Protein AF-A0A3M1THT9-F1 (afdb_monomer)

Solvent-accessible surface area (backbone atoms only — not comparable to full-atom values): 22254 Å² total; per-residue (Å²): 94,74,48,74,79,85,85,57,76,44,78,45,84,83,75,90,70,79,78,58,78,90,73,61,84,86,67,57,78,94,64,64,81,81,58,85,81,74,80,82,77,78,66,55,92,58,42,45,68,50,99,82,72,49,79,40,71,63,68,61,102,62,89,56,79,87,80,46,64,89,84,69,78,46,78,89,74,49,56,39,92,82,44,78,38,74,74,75,62,79,58,59,93,65,36,39,77,76,44,70,47,47,83,11,47,59,41,61,40,68,57,68,65,82,90,46,62,71,44,74,58,30,31,28,77,67,47,61,58,57,49,44,76,81,41,74,38,59,50,72,44,83,42,92,82,39,74,97,47,39,24,25,42,30,32,32,78,27,25,23,24,32,38,35,45,67,62,71,42,76,64,59,72,84,40,36,32,31,40,38,33,35,38,29,25,44,79,90,61,80,32,56,71,45,24,33,31,42,34,38,37,32,18,31,89,88,66,47,77,39,63,54,79,46,90,42,28,39,51,66,37,73,63,46,66,56,86,53,61,57,82,43,80,48,62,36,73,35,22,41,91,46,99,48,52,71,58,91,63,56,42,26,32,32,52,31,38,33,33,23,69,66,29,56,59,71,42,49,35,38,34,35,38,26,45,41,36,38,27,73,45,78,77,42,63,90,54,23,33,86,65,54,77,39,30,53,42,75,49,78,58,66,79,25,30,55,70,51,25,40,49,55,19,46,74,72,78,24,37,44,20,40,63,66,53,50,42,50,33,29,77,54,63,36,64,74,72,52,59,10,35,33,62,33,51,52,58,98,92,54,78,87,45,99,65,35,29,24,32,36,33,24,25,75,56,65,34,88,93,51,81,56,42,65,46,66,50,73,51,78,43,51,51,89,47,52,27,14,21,30,21,24,93

Foldseek 3Di:
DWDDPPPDTDDDDDDPDDDQPVPDPPDDPVVPPSDDPPPDDDDDPQWDQDPVRDIDGNDDPDDDPVNDDPPPDDPVNDDLVVDADDQDDDDDPQWDFPDADSPNYTDIDGPPPDDWWPAPCQFCPVWQVQKDFPAKAWGWDADPPDPSHRIWIKGPWLIKTKMWGNDWAFDDQQFKKKWKKKKFWAPPFDWAWAFKWKAKWFAFPVRDTDDPPHSGNDTQPDGDTHPDGDIDMGMDMEHHPDPHHDDPRTTTMTIMMMARPVGNPGTTTMMIMGNTTMGTDQCQVPNLCVQQVWRKDWFFDQADFLVRLQVVLVVSVWGFAAPVSQQSSLVSPDFDLFWAFHPAQDDPPDDRDPFKGKTKTADCAQDVSSPRDHGIDMDIDGSPGGTITITTD

Radius of gyration: 39.8 Å; Cα contacts (8 Å, |Δi|>4): 822; chains: 1; bounding box: 66×48×143 Å

pLDDT: mean 84.29, std 11.79, range [39.5, 98.0]

Mean predicted aligned error: 17.02 Å

Nearest PDB structures (foldseek):
  7vrn-assembly1_A  TM=5.687E-01  e=3.343E-04  Infectious bursal disease virus
  7n7f-assembly1_A  TM=3.223E-01  e=3.883E-02  Murine norovirus 1
  6s6l-assembly1_A  TM=3.669E-01  e=1.089E+00  Murine norovirus 1
  6ouu-assembly1_B  TM=2.267E-01  e=1.150E+00  Norovirus Hu/GII.4/Minerva/2006/USA
  6otf-assembly1_A  TM=2.412E-01  e=1.781E+00  Snow Mountain virus

Sequence (393 aa):
MLKWDGSTWACAADADTQPAWSAISGMPSGFADGVDNDTVYTAGTGITIDTNNQISSTLGDSVDGTEIVDGSIGAADIDPSQVQARVSGTCAAGEAIVSVAADGSVTCARMTSTGGDLVPNAFFEKGMEGWTITSGAGMVQTISDAPGGTAVFENGTNQVAWLSNDVRIPIDPTRLYTVVGYFRRAPGDVGSAGTIYLAVQLFDAAGTNISGDGSWWYYPVAGASITDAQWHRYQGVFGGGTGHPFPSNARTMTVGFILNYDGAAAGNRTYQATGLAIADHFVCPNDSEGTYGFCIHHIGGYDKTFGQAAAACRSIGMRLCTLSEVSAAQAAGAQWCSWGWTANRTYAGGGVNDSQGVTAFPMQSPSPGCGSKVGVLVQTVGFGTTWAANCCR

Secondary structure (DSSP, 8-state):
-EEE-SS-EEEPP----PPPGGG-TT--GGGTTSS-----PPP-TTEEE-TT--EEE---SS--TTTS-TT---TTT--TTTSPPPP---PPTTEEEEEE-TTS-EEEEE--GGGTB--TTTT-TTTTTTEEEEEE-EEEEE-TT-TTSSEEEEEPTT--EEEEES--EEP-TT-EEEEEEEEEEPTT--S----EEEEEEEE-TT-PEEPSSSSSSEEEEEEE---SSS-EEEEEEEETTSSSPPPTT--EEEEEEEE-TTTTTTS---EEEEEEEEEE----GGGHHHHHSS-EEEEEEEEE-HHHHHHHHHHTT-EEPPHHHHHHHHHTT----S-EE-S-SS-TTSPP-TTEEEEEEEESS--TTTTT-SEEEEEEEETTS-EEEEEE-

Structure (mmCIF, N/CA/C/O backbone):
data_AF-A0A3M1THT9-F1
#
_entry.id   AF-A0A3M1THT9-F1
#
loop_
_atom_site.group_PDB
_atom_site.id
_atom_site.type_symbol
_atom_site.label_atom_id
_atom_site.label_alt_id
_atom_site.label_comp_id
_atom_site.label_asym_id
_atom_site.label_entity_id
_atom_site.label_seq_id
_atom_site.pdbx_PDB_ins_code
_atom_site.Cartn_x
_atom_site.Cartn_y
_atom_site.Cartn_z
_atom_site.occupancy
_atom_site.B_iso_or_equiv
_atom_site.auth_seq_id
_atom_site.auth_comp_id
_atom_site.auth_asym_id
_atom_site.auth_atom_id
_atom_site.pdbx_PDB_model_num
ATOM 1 N N . MET A 1 1 ? -28.813 -12.988 100.713 1.00 59.31 1 MET A N 1
ATOM 2 C CA . MET A 1 1 ? -28.988 -13.967 101.822 1.00 59.31 1 MET A CA 1
ATOM 3 C C . MET A 1 1 ? -29.807 -13.324 102.940 1.00 59.31 1 MET A C 1
ATOM 5 O O . MET A 1 1 ? -29.606 -12.146 103.199 1.00 59.31 1 MET A O 1
ATOM 9 N N . LEU A 1 2 ? -30.743 -14.040 103.575 1.00 59.84 2 LEU A N 1
ATOM 10 C CA . LEU A 1 2 ? -31.512 -13.528 104.726 1.00 59.84 2 LEU A CA 1
ATOM 11 C C . LEU A 1 2 ? -30.631 -13.533 105.989 1.00 59.84 2 LEU A C 1
ATOM 13 O O . LEU A 1 2 ? -29.960 -14.530 106.251 1.00 59.84 2 LEU A O 1
ATOM 17 N N . LYS A 1 3 ? -30.633 -12.450 106.774 1.00 66.44 3 LYS A N 1
ATOM 18 C CA . LYS A 1 3 ? -29.921 -12.362 108.063 1.00 66.44 3 LYS A CA 1
ATOM 19 C C . LYS A 1 3 ? -30.938 -12.137 109.189 1.00 66.44 3 LYS A C 1
ATOM 21 O O . LYS A 1 3 ? -31.837 -11.313 109.044 1.00 66.44 3 LYS A O 1
ATOM 26 N N . TRP A 1 4 ? -30.829 -12.911 110.270 1.00 67.31 4 TRP A N 1
ATOM 27 C CA . TRP A 1 4 ? -31.703 -12.836 111.449 1.00 67.31 4 TRP A CA 1
ATOM 28 C C . TRP A 1 4 ? -31.163 -11.814 112.435 1.00 67.31 4 TRP A C 1
ATOM 30 O O . TRP A 1 4 ? -29.983 -11.871 112.783 1.00 67.31 4 TRP A O 1
ATOM 40 N N . ASP A 1 5 ? -32.020 -10.911 112.900 1.00 70.00 5 ASP A N 1
ATOM 41 C CA . ASP A 1 5 ? -31.656 -9.864 113.862 1.00 70.00 5 ASP A CA 1
ATOM 42 C C . ASP A 1 5 ? -32.061 -10.180 115.310 1.00 70.00 5 ASP A C 1
ATOM 44 O O . ASP A 1 5 ? -31.847 -9.373 116.211 1.00 70.00 5 ASP A O 1
ATOM 48 N N . GLY A 1 6 ? -32.620 -11.369 115.544 1.00 71.00 6 GLY A N 1
ATOM 49 C CA . GLY A 1 6 ? -33.147 -11.770 116.845 1.00 71.00 6 GLY A CA 1
ATOM 50 C C . GLY A 1 6 ? -34.670 -11.696 116.955 1.00 71.00 6 GLY A C 1
ATOM 51 O O . GLY A 1 6 ? -35.199 -12.209 117.939 1.00 71.00 6 GLY A O 1
ATOM 52 N N . SER A 1 7 ? -35.386 -11.138 115.969 1.00 73.50 7 SER A N 1
ATOM 53 C CA . SER A 1 7 ? -36.858 -11.168 115.958 1.00 73.50 7 SER A CA 1
ATOM 54 C C . SER A 1 7 ? -37.517 -11.309 114.580 1.00 73.50 7 SER A C 1
ATOM 56 O O . SER A 1 7 ? -38.607 -11.878 114.517 1.00 73.50 7 SER A O 1
ATOM 58 N N . THR A 1 8 ? -36.881 -10.891 113.475 1.00 65.81 8 THR A N 1
ATOM 59 C CA . THR A 1 8 ? -37.360 -11.190 112.108 1.00 65.81 8 THR A CA 1
ATOM 60 C C . THR A 1 8 ? -36.212 -11.435 111.117 1.00 65.81 8 THR A C 1
ATOM 62 O O . THR A 1 8 ? -35.076 -11.013 111.328 1.00 65.81 8 THR A O 1
ATOM 65 N N . TRP A 1 9 ? -36.483 -12.173 110.031 1.00 71.38 9 TRP A N 1
ATOM 66 C CA . TRP A 1 9 ? -35.518 -12.384 108.943 1.00 71.38 9 TRP A CA 1
ATOM 67 C C . TRP A 1 9 ? -35.694 -11.286 107.889 1.00 71.38 9 TRP A C 1
ATOM 69 O O . TRP A 1 9 ? -36.774 -11.173 107.310 1.00 71.38 9 TRP A O 1
ATOM 79 N N . ALA A 1 10 ? -34.634 -10.528 107.597 1.00 72.44 10 ALA A N 1
ATOM 80 C CA . ALA A 1 10 ? -34.621 -9.528 106.525 1.00 72.44 10 ALA A CA 1
ATOM 81 C C . ALA A 1 10 ? -33.565 -9.860 105.456 1.00 72.44 10 ALA A C 1
ATOM 83 O O . ALA A 1 10 ? -32.537 -10.483 105.744 1.00 72.44 10 ALA A O 1
ATOM 84 N N . CYS A 1 11 ? -33.820 -9.483 104.198 1.00 68.56 11 CYS A N 1
ATOM 85 C CA . CYS A 1 11 ? -32.905 -9.756 103.085 1.00 68.56 11 CYS A CA 1
ATOM 86 C C . CYS A 1 11 ? -31.686 -8.827 103.162 1.00 68.56 11 CYS A C 1
ATOM 88 O O . CYS A 1 11 ? -31.844 -7.611 103.104 1.00 68.56 11 CYS A O 1
ATOM 90 N N . ALA A 1 12 ? -30.474 -9.385 103.251 1.00 65.38 12 ALA A N 1
ATOM 91 C CA . ALA A 1 12 ? -29.243 -8.621 103.073 1.00 65.38 12 ALA A CA 1
ATOM 92 C C . ALA A 1 12 ? -28.961 -8.432 101.575 1.00 65.38 12 ALA A C 1
ATOM 94 O O . ALA A 1 12 ? -29.052 -9.403 100.811 1.00 65.38 12 ALA A O 1
ATOM 95 N N . ALA A 1 13 ? -28.619 -7.198 101.188 1.00 61.72 13 ALA A N 1
ATOM 96 C CA . ALA A 1 13 ? -28.167 -6.873 99.841 1.00 61.72 13 ALA A CA 1
ATOM 97 C C . ALA A 1 13 ? -26.909 -7.685 99.506 1.00 61.72 13 ALA A C 1
ATOM 99 O O . ALA A 1 13 ? -25.967 -7.755 100.296 1.00 61.72 13 ALA A O 1
ATOM 100 N N . ASP A 1 14 ? -26.949 -8.333 98.351 1.00 60.56 14 ASP A N 1
ATOM 101 C CA . ASP A 1 14 ? -25.805 -8.956 97.705 1.00 60.56 14 ASP A CA 1
ATOM 102 C C . ASP A 1 14 ? -24.836 -7.842 97.274 1.00 60.56 14 ASP A C 1
ATOM 104 O O . ASP A 1 14 ? -25.196 -6.984 96.468 1.00 60.56 14 ASP A O 1
ATOM 108 N N . ALA A 1 15 ? -23.650 -7.815 97.883 1.00 58.72 15 ALA A N 1
ATOM 109 C CA . ALA A 1 15 ? -22.522 -7.034 97.404 1.00 58.72 15 ALA A CA 1
ATOM 110 C C . ALA A 1 15 ? -21.552 -8.015 96.745 1.00 58.72 15 ALA A C 1
ATOM 112 O O . ALA A 1 15 ? -20.737 -8.632 97.433 1.00 58.72 15 ALA A O 1
ATOM 113 N N . ASP A 1 16 ? -21.668 -8.170 95.430 1.00 57.16 16 ASP A N 1
ATOM 114 C CA . ASP A 1 16 ? -20.692 -8.888 94.622 1.00 57.16 16 ASP A CA 1
ATOM 115 C C . ASP A 1 16 ? -19.349 -8.145 94.694 1.00 57.16 16 ASP A C 1
ATOM 117 O O . ASP A 1 16 ? -19.107 -7.150 94.009 1.00 57.16 16 ASP A O 1
ATOM 121 N N . THR A 1 17 ? -18.487 -8.572 95.614 1.00 58.44 17 THR A N 1
ATOM 122 C CA . THR A 1 17 ? -17.087 -8.164 95.641 1.00 58.44 17 THR A CA 1
ATOM 123 C C . THR A 1 17 ? -16.301 -9.206 94.870 1.00 58.44 17 THR A C 1
ATOM 125 O O . THR A 1 17 ? -15.985 -10.268 95.416 1.00 58.44 17 THR A O 1
ATOM 128 N N . GLN A 1 18 ? -15.955 -8.904 93.619 1.00 61.06 18 GLN A N 1
ATOM 129 C CA . GLN A 1 18 ? -14.961 -9.699 92.908 1.00 61.06 18 GLN A CA 1
ATOM 130 C C . GLN A 1 18 ? -13.694 -9.835 93.777 1.00 61.06 18 GLN A C 1
ATOM 132 O O . GLN A 1 18 ? -13.235 -8.838 94.348 1.00 61.06 18 GLN A O 1
ATOM 137 N N . PRO A 1 19 ? -13.135 -11.048 93.937 1.00 63.38 19 PRO A N 1
ATOM 138 C CA . PRO A 1 19 ? -11.973 -11.253 94.790 1.00 63.38 19 PRO A CA 1
ATOM 139 C C . PRO A 1 19 ? -10.760 -10.504 94.225 1.00 63.38 19 PRO A C 1
ATOM 141 O O . PRO A 1 19 ? -10.445 -10.607 93.041 1.00 63.38 19 PRO A O 1
ATOM 144 N N . ALA A 1 20 ? -10.068 -9.748 95.081 1.00 69.06 20 ALA A N 1
ATOM 145 C CA . ALA A 1 20 ? -8.841 -9.052 94.703 1.00 69.06 20 ALA A CA 1
ATOM 146 C C . ALA A 1 20 ? -7.764 -10.059 94.263 1.00 69.06 20 ALA A C 1
ATOM 148 O O . ALA A 1 20 ? -7.631 -11.124 94.864 1.00 69.06 20 ALA A O 1
ATOM 149 N N . TRP A 1 21 ? -6.953 -9.701 93.264 1.00 66.06 21 TRP A N 1
ATOM 150 C CA . TRP A 1 21 ? -5.883 -10.558 92.724 1.00 66.06 21 TRP A CA 1
ATOM 151 C C . TRP A 1 21 ? -4.921 -11.069 93.809 1.00 66.06 21 TRP A C 1
ATOM 153 O O . TRP A 1 21 ? -4.440 -12.198 93.752 1.00 66.06 21 TRP A O 1
ATOM 163 N N . SER A 1 22 ? -4.717 -10.268 94.857 1.00 68.88 22 SER A N 1
ATOM 164 C CA . SER A 1 22 ? -3.909 -10.594 96.034 1.00 68.88 22 SER A CA 1
ATOM 165 C C . SER A 1 22 ? -4.452 -11.742 96.897 1.00 68.88 22 SER A C 1
ATOM 167 O O . SER A 1 22 ? -3.739 -12.226 97.774 1.00 68.88 22 SER A O 1
ATOM 169 N N . ALA A 1 23 ? -5.691 -12.187 96.676 1.00 71.88 23 ALA A N 1
ATOM 170 C CA . ALA A 1 23 ? -6.323 -13.271 97.426 1.00 71.88 23 ALA A CA 1
ATOM 171 C C . ALA A 1 23 ? -6.087 -14.669 96.815 1.00 71.88 23 ALA A C 1
ATOM 173 O O . ALA A 1 23 ? -6.479 -15.669 97.419 1.00 71.88 23 ALA A O 1
ATOM 174 N N . ILE A 1 24 ? -5.453 -14.770 95.640 1.00 73.31 24 ILE A N 1
ATOM 175 C CA . ILE A 1 24 ? -5.202 -16.047 94.956 1.00 73.31 24 ILE A CA 1
ATOM 176 C C . ILE A 1 24 ? -3.869 -16.645 95.436 1.00 73.31 24 ILE A C 1
ATOM 178 O O . ILE A 1 24 ? -2.790 -16.147 95.119 1.00 73.31 24 ILE A O 1
ATOM 182 N N . SER A 1 25 ? -3.921 -17.748 96.192 1.00 76.88 25 SER A N 1
ATOM 183 C CA . SER A 1 25 ? -2.720 -18.454 96.664 1.00 76.88 25 SER A CA 1
ATOM 184 C C . SER A 1 25 ? -2.169 -19.420 95.608 1.00 76.88 25 SER A C 1
ATOM 186 O O . SER A 1 25 ? -2.925 -20.226 95.070 1.00 76.88 25 SER A O 1
ATOM 188 N N . GLY A 1 26 ? -0.851 -19.412 95.378 1.00 77.19 26 GLY A N 1
ATOM 189 C CA . GLY A 1 26 ? -0.181 -20.331 94.440 1.00 77.19 26 GLY A CA 1
ATOM 190 C C . GLY A 1 26 ? -0.046 -19.805 93.007 1.00 77.19 26 GLY A C 1
ATOM 191 O O . GLY A 1 26 ? 0.241 -20.582 92.099 1.00 77.19 26 GLY A O 1
ATOM 192 N N . MET A 1 27 ? -0.245 -18.501 92.803 1.00 74.31 27 MET A N 1
ATOM 193 C CA . MET A 1 27 ? -0.084 -17.841 91.509 1.00 74.31 27 MET A CA 1
ATOM 194 C C . MET A 1 27 ? 1.363 -17.989 90.986 1.00 74.31 27 MET A C 1
ATOM 196 O O . MET A 1 27 ? 2.303 -17.648 91.712 1.00 74.31 27 MET A O 1
ATOM 200 N N . PRO A 1 28 ? 1.577 -18.498 89.754 1.00 79.06 28 PRO A N 1
ATOM 201 C CA . PRO A 1 28 ? 2.907 -18.569 89.153 1.00 79.06 28 PRO A CA 1
ATOM 202 C C . PRO A 1 28 ? 3.541 -17.177 89.059 1.00 79.06 28 PRO A C 1
ATOM 204 O O . PRO A 1 28 ? 2.851 -16.203 88.773 1.00 79.06 28 PRO A O 1
ATOM 207 N N . SER A 1 29 ? 4.858 -17.073 89.255 1.00 72.75 29 SER A N 1
ATOM 208 C CA . SER A 1 29 ? 5.549 -15.777 89.378 1.00 72.75 29 SER A CA 1
ATOM 209 C C . SER A 1 29 ? 5.380 -14.847 88.172 1.00 72.75 29 SER A C 1
ATOM 211 O O . SER A 1 29 ? 5.472 -13.638 88.338 1.00 72.75 29 SER A O 1
ATOM 213 N N . GLY A 1 30 ? 5.113 -15.394 86.982 1.00 69.31 30 GLY A N 1
ATOM 214 C CA . GLY A 1 30 ? 4.833 -14.618 85.769 1.00 69.31 30 GLY A CA 1
ATOM 215 C C . GLY A 1 30 ? 3.474 -13.905 85.742 1.00 69.31 30 GLY A C 1
ATOM 216 O O . GLY A 1 30 ? 3.264 -13.126 84.832 1.00 69.31 30 GLY A O 1
ATOM 217 N N . PHE A 1 31 ? 2.584 -14.160 86.709 1.00 68.50 31 PHE A N 1
ATOM 218 C CA . PHE A 1 31 ? 1.278 -13.492 86.858 1.00 68.50 31 PHE A CA 1
ATOM 219 C C . PHE A 1 31 ? 1.188 -12.642 88.143 1.00 68.50 31 PHE A C 1
ATOM 221 O O . PHE A 1 31 ? 0.163 -12.024 88.416 1.00 68.50 31 PHE A O 1
ATOM 228 N N . ALA A 1 32 ? 2.239 -12.648 88.974 1.00 68.19 32 ALA A N 1
ATOM 229 C CA . ALA A 1 32 ? 2.222 -12.105 90.336 1.00 68.19 32 ALA A CA 1
ATOM 230 C C . ALA A 1 32 ? 2.677 -10.636 90.445 1.00 68.19 32 ALA A C 1
ATOM 232 O O . ALA A 1 32 ? 2.823 -10.126 91.557 1.00 68.19 32 ALA A O 1
ATOM 233 N N . ASP A 1 33 ? 2.926 -9.954 89.327 1.00 72.19 33 ASP A N 1
ATOM 234 C CA . ASP A 1 33 ? 3.355 -8.548 89.298 1.00 72.19 33 ASP A CA 1
ATOM 235 C C . ASP A 1 33 ? 2.193 -7.555 89.507 1.00 72.19 33 ASP A C 1
ATOM 237 O O . ASP A 1 33 ? 2.422 -6.353 89.648 1.00 72.19 33 ASP A O 1
ATOM 241 N N . GLY A 1 34 ? 0.955 -8.057 89.603 1.00 65.81 34 GLY A N 1
ATOM 242 C CA . GLY A 1 34 ? -0.243 -7.250 89.832 1.00 65.81 34 GLY A CA 1
ATOM 243 C C . GLY A 1 34 ? -0.659 -6.426 88.614 1.00 65.81 34 GLY A C 1
ATOM 244 O O . GLY A 1 34 ? -1.477 -5.516 88.759 1.00 65.81 34 GLY A O 1
ATOM 245 N N . VAL A 1 35 ? -0.094 -6.729 87.444 1.00 67.44 35 VAL A N 1
ATOM 246 C CA . VAL A 1 35 ? -0.422 -6.102 86.168 1.00 67.44 35 VAL A CA 1
ATOM 247 C C . VAL A 1 35 ? -1.018 -7.172 85.262 1.00 67.44 35 VAL A C 1
ATOM 249 O O . VAL A 1 35 ? -0.472 -8.260 85.125 1.00 67.44 35 VAL A O 1
ATOM 252 N N . ASP A 1 36 ? -2.146 -6.867 84.630 1.00 67.12 36 ASP A N 1
ATOM 253 C CA . ASP A 1 36 ? -2.658 -7.722 83.566 1.00 67.12 36 ASP A CA 1
ATOM 254 C C . ASP A 1 36 ? -1.730 -7.600 82.351 1.00 67.12 36 ASP A C 1
ATOM 256 O O . ASP A 1 36 ? -1.593 -6.517 81.773 1.00 67.12 36 ASP A O 1
ATOM 260 N N . ASN A 1 37 ? -1.017 -8.672 81.995 1.00 66.38 37 ASN A N 1
ATOM 261 C CA . ASN A 1 37 ? -0.067 -8.664 80.880 1.00 66.38 37 ASN A CA 1
ATOM 262 C C . ASN A 1 37 ? -0.779 -8.849 79.530 1.00 66.38 37 ASN A C 1
ATOM 264 O O . ASN A 1 37 ? -0.357 -9.676 78.712 1.00 66.38 37 ASN A O 1
ATOM 268 N N . ASP A 1 38 ? -1.834 -8.068 79.287 1.00 67.62 38 ASP A N 1
ATOM 269 C CA . ASP A 1 38 ? -2.514 -7.994 77.998 1.00 67.62 38 ASP A CA 1
ATOM 270 C C . ASP A 1 38 ? -1.471 -7.785 76.897 1.00 67.62 38 ASP A C 1
ATOM 272 O O . ASP A 1 38 ? -0.827 -6.738 76.783 1.00 67.62 38 ASP A O 1
ATOM 276 N N . THR A 1 39 ? -1.240 -8.827 76.098 1.00 71.25 39 THR A N 1
ATOM 277 C CA . THR A 1 39 ? -0.284 -8.758 74.996 1.00 71.25 39 THR A CA 1
ATOM 278 C C . THR A 1 39 ? -0.888 -7.859 73.927 1.00 71.25 39 THR A C 1
ATOM 280 O O . THR A 1 39 ? -1.778 -8.270 73.185 1.00 71.25 39 THR A O 1
ATOM 283 N N . VAL A 1 40 ? -0.428 -6.609 73.870 1.00 69.75 40 VAL A N 1
ATOM 284 C CA . VAL A 1 40 ? -0.901 -5.630 72.890 1.00 69.75 40 VAL A CA 1
ATOM 285 C C . VAL A 1 40 ? -0.270 -5.944 71.537 1.00 69.75 40 VAL A C 1
ATOM 287 O O . VAL A 1 40 ? 0.924 -5.732 71.322 1.00 69.75 40 VAL A O 1
ATOM 290 N N . TYR A 1 41 ? -1.078 -6.456 70.614 1.00 73.50 41 TYR A N 1
ATOM 291 C CA . TYR A 1 41 ? -0.683 -6.636 69.222 1.00 73.50 41 TYR A CA 1
ATOM 292 C C . TYR A 1 41 ? -0.924 -5.338 68.451 1.00 73.50 41 TYR A C 1
ATOM 294 O O . TYR A 1 41 ? -2.039 -4.819 68.421 1.00 73.50 41 TYR A O 1
ATOM 302 N N . THR A 1 42 ? 0.110 -4.825 67.788 1.00 80.50 42 THR A N 1
ATOM 303 C CA . THR A 1 42 ? -0.045 -3.723 66.832 1.00 80.50 42 THR A CA 1
ATOM 304 C C . THR A 1 42 ? -0.350 -4.310 65.463 1.00 80.50 42 THR A C 1
ATOM 306 O O . THR A 1 42 ? 0.448 -5.081 64.928 1.00 80.50 42 THR A O 1
ATOM 309 N N . ALA A 1 43 ? -1.497 -3.951 64.890 1.00 79.06 43 ALA A N 1
ATOM 310 C CA . ALA A 1 43 ? -1.854 -4.391 63.551 1.00 79.06 43 ALA A CA 1
ATOM 311 C C . ALA A 1 43 ? -0.883 -3.807 62.508 1.00 79.06 43 ALA A C 1
ATOM 313 O O . ALA A 1 43 ? -0.602 -2.607 62.506 1.00 79.06 43 ALA A O 1
ATOM 314 N N . GLY A 1 44 ? -0.355 -4.668 61.635 1.00 75.75 44 GLY A N 1
ATOM 315 C CA . GLY A 1 44 ? 0.379 -4.246 60.442 1.00 75.75 44 GLY A CA 1
ATOM 316 C C . GLY A 1 44 ? -0.567 -3.813 59.318 1.00 75.75 44 GLY A C 1
ATOM 317 O O . GLY A 1 44 ? -1.787 -3.921 59.438 1.00 75.75 44 GLY A O 1
ATOM 318 N N . THR A 1 45 ? -0.012 -3.346 58.198 1.00 78.00 45 THR A N 1
ATOM 319 C CA . THR A 1 45 ? -0.801 -2.983 57.010 1.00 78.00 45 THR A CA 1
ATOM 320 C C . THR A 1 45 ? -1.661 -4.164 56.546 1.00 78.00 45 THR A C 1
ATOM 322 O O . THR A 1 45 ? -1.161 -5.280 56.430 1.00 78.00 45 THR A O 1
ATOM 325 N N . GLY A 1 46 ? -2.948 -3.923 56.280 1.00 75.38 46 GLY A N 1
ATOM 326 C CA . GLY A 1 46 ? -3.883 -4.955 55.810 1.00 75.38 46 GLY A CA 1
ATOM 327 C C . GLY A 1 46 ? -4.429 -5.888 56.898 1.00 75.38 46 GLY A C 1
ATOM 328 O O . GLY A 1 46 ? -5.148 -6.831 56.575 1.00 75.38 46 GLY A O 1
ATOM 329 N N . ILE A 1 47 ? -4.123 -5.636 58.176 1.00 85.56 47 ILE A N 1
ATOM 330 C CA . ILE A 1 47 ? -4.714 -6.344 59.317 1.00 85.56 47 ILE A CA 1
ATOM 331 C C . ILE A 1 47 ? -5.477 -5.344 60.184 1.00 85.56 47 ILE A C 1
ATOM 333 O O . ILE A 1 47 ? -5.017 -4.231 60.424 1.00 85.56 47 ILE A O 1
ATOM 337 N N . THR A 1 48 ? -6.639 -5.754 60.685 1.00 84.00 48 THR A N 1
ATOM 338 C CA . THR A 1 48 ? -7.374 -5.038 61.733 1.00 84.00 48 THR A CA 1
ATOM 339 C C . THR A 1 48 ? -7.540 -5.954 62.942 1.00 84.00 48 THR A C 1
ATOM 341 O O . THR A 1 48 ? -7.871 -7.129 62.784 1.00 84.00 48 THR A O 1
ATOM 344 N N . ILE A 1 49 ? -7.301 -5.416 64.140 1.00 87.12 49 ILE A N 1
ATOM 345 C CA . ILE A 1 49 ? -7.572 -6.084 65.418 1.00 87.12 49 ILE A CA 1
ATOM 346 C C . ILE A 1 49 ? -8.645 -5.262 66.122 1.00 87.12 49 ILE A C 1
ATOM 348 O O . ILE A 1 49 ? -8.434 -4.075 66.380 1.00 87.12 49 ILE A O 1
ATOM 352 N N . ASP A 1 50 ? -9.809 -5.860 66.360 1.00 82.75 50 ASP A N 1
ATOM 353 C CA . ASP A 1 50 ? -10.913 -5.173 67.029 1.00 82.75 50 ASP A CA 1
ATOM 354 C C . ASP A 1 50 ? -10.798 -5.228 68.562 1.00 82.75 50 ASP A C 1
ATOM 356 O O . ASP A 1 50 ? -9.904 -5.855 69.133 1.00 82.75 50 ASP A O 1
ATOM 360 N N . THR A 1 51 ? -11.725 -4.563 69.254 1.00 81.69 51 THR A N 1
ATOM 361 C CA . THR A 1 51 ? -11.757 -4.499 70.725 1.00 81.69 51 THR A CA 1
ATOM 362 C C . THR A 1 51 ? -12.076 -5.832 71.402 1.00 81.69 51 THR A C 1
ATOM 364 O O . THR A 1 51 ? -12.019 -5.918 72.625 1.00 81.69 51 THR A O 1
ATOM 367 N N . ASN A 1 52 ? -12.428 -6.860 70.629 1.00 83.56 52 ASN A N 1
ATOM 368 C CA . ASN A 1 52 ? -12.709 -8.209 71.105 1.00 83.56 52 ASN A CA 1
ATOM 369 C C . ASN A 1 52 ? -11.555 -9.170 70.767 1.00 83.56 52 ASN A C 1
ATOM 371 O O . ASN A 1 52 ? -11.725 -10.389 70.852 1.00 83.56 52 ASN A O 1
ATOM 375 N N . ASN A 1 53 ? -10.396 -8.634 70.369 1.00 79.81 53 ASN A N 1
ATOM 376 C CA . ASN A 1 53 ? -9.229 -9.370 69.892 1.00 79.81 53 ASN A CA 1
ATOM 377 C C . ASN A 1 53 ? -9.517 -10.266 68.672 1.00 79.81 53 ASN A C 1
ATOM 379 O O . ASN A 1 53 ? -8.825 -11.265 68.460 1.00 79.81 53 ASN A O 1
ATOM 383 N N . GLN A 1 54 ? -10.511 -9.934 67.843 1.00 85.56 54 GLN A N 1
ATOM 384 C CA . GLN A 1 54 ? -10.674 -10.593 66.550 1.00 85.56 54 GLN A CA 1
ATOM 385 C C . GLN A 1 54 ? -9.696 -10.004 65.539 1.00 85.56 54 GLN A C 1
ATOM 387 O O . GLN A 1 54 ? -9.613 -8.790 65.361 1.00 85.56 54 GLN A O 1
ATOM 392 N N . ILE A 1 55 ? -8.959 -10.889 64.865 1.00 85.75 55 ILE A N 1
ATOM 393 C CA . ILE A 1 55 ? -8.020 -10.531 63.804 1.00 85.75 55 ILE A CA 1
ATOM 394 C C . ILE A 1 55 ? -8.726 -10.732 62.463 1.00 85.75 55 ILE A C 1
ATOM 396 O O . ILE A 1 55 ? -9.102 -11.853 62.121 1.00 85.75 55 ILE A O 1
ATOM 400 N N . SER A 1 56 ? -8.885 -9.650 61.704 1.00 83.12 56 SER A N 1
ATOM 401 C CA . SER A 1 56 ? -9.447 -9.650 60.351 1.00 83.12 56 SER A CA 1
ATOM 402 C C . SER A 1 56 ? -8.411 -9.161 59.346 1.00 83.12 56 SER A C 1
ATOM 404 O O . SER A 1 56 ? -7.634 -8.251 59.637 1.00 83.12 56 SER A O 1
ATOM 406 N N . SER A 1 57 ? -8.437 -9.726 58.139 1.00 79.69 57 SER A N 1
ATOM 407 C CA . SER A 1 57 ? -7.790 -9.117 56.974 1.00 79.69 57 SER A CA 1
ATOM 408 C C . SER A 1 57 ? -8.628 -7.928 56.509 1.00 79.69 57 SER A C 1
ATOM 410 O O . SER A 1 57 ? -9.857 -8.006 56.515 1.00 79.69 57 SER A O 1
ATOM 412 N N . THR A 1 58 ? -7.976 -6.836 56.122 1.00 71.19 58 THR A N 1
ATOM 413 C CA . THR A 1 58 ? -8.616 -5.706 55.433 1.00 71.19 58 THR A CA 1
ATOM 414 C C . THR A 1 58 ? -8.576 -5.851 53.913 1.00 71.19 58 THR A C 1
ATOM 416 O O . THR A 1 58 ? -9.269 -5.095 53.243 1.00 71.19 58 THR A O 1
ATOM 419 N N . LEU A 1 59 ? -7.818 -6.824 53.385 1.00 70.81 59 LEU A N 1
ATOM 420 C CA . LEU A 1 59 ? -7.848 -7.173 51.964 1.00 70.81 59 LEU A CA 1
ATOM 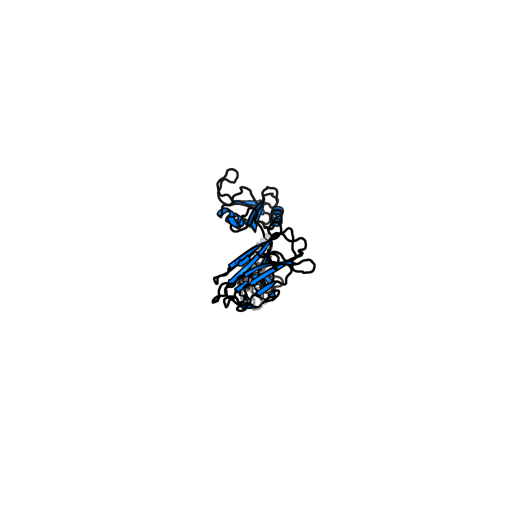421 C C . LEU A 1 59 ? -9.225 -7.765 51.644 1.00 70.81 59 LEU A C 1
ATOM 423 O O . LEU A 1 59 ? -9.583 -8.807 52.202 1.00 70.81 59 LEU A O 1
ATOM 427 N N . GLY A 1 60 ? -10.011 -7.061 50.831 1.00 69.12 60 GLY A N 1
ATOM 428 C CA . GLY A 1 60 ? -11.349 -7.494 50.418 1.00 69.12 60 GLY A CA 1
ATOM 429 C C . GLY A 1 60 ? -11.314 -8.610 49.366 1.00 69.12 60 GLY A C 1
ATOM 430 O O . GLY A 1 60 ? -10.287 -9.238 49.126 1.00 69.12 60 GLY A O 1
ATOM 431 N N . ASP A 1 61 ? -12.433 -8.823 48.666 1.00 79.75 61 ASP A N 1
ATOM 432 C CA . ASP A 1 61 ? -12.500 -9.745 47.512 1.00 79.75 61 ASP A CA 1
ATOM 433 C C . ASP A 1 61 ? -11.779 -9.193 46.255 1.00 79.75 61 ASP A C 1
ATOM 435 O O . ASP A 1 61 ? -11.790 -9.813 45.190 1.00 79.75 61 ASP A O 1
ATOM 439 N N . SER A 1 62 ? -11.173 -8.006 46.355 1.00 75.44 62 SER A N 1
ATOM 440 C CA . SER A 1 62 ? -10.455 -7.302 45.291 1.00 75.44 62 SER A CA 1
ATOM 441 C C . SER A 1 62 ? -9.147 -6.723 45.815 1.00 75.44 62 SER A C 1
ATOM 443 O O . SER A 1 62 ? -9.078 -6.388 46.991 1.00 75.44 62 SER A O 1
ATOM 445 N N . VAL A 1 63 ? -8.170 -6.540 44.920 1.00 83.31 63 VAL A N 1
ATOM 446 C CA . VAL A 1 63 ? -6.921 -5.822 45.209 1.00 83.31 63 VAL A CA 1
ATOM 447 C C . VAL A 1 63 ? -6.952 -4.441 44.546 1.00 83.31 63 VAL A C 1
ATOM 449 O O . VAL A 1 63 ? -7.137 -4.352 43.329 1.00 83.31 63 VAL A O 1
ATOM 452 N N . ASP A 1 64 ? -6.767 -3.375 45.319 1.00 80.12 64 ASP A N 1
ATOM 453 C CA . ASP A 1 64 ? -6.668 -1.990 44.865 1.00 80.12 64 ASP A CA 1
ATOM 454 C C . ASP A 1 64 ? -5.244 -1.412 45.000 1.00 80.12 64 ASP A C 1
ATOM 456 O O . ASP A 1 64 ? -4.313 -2.036 45.510 1.00 80.12 64 ASP A O 1
ATOM 460 N N . GLY A 1 65 ? -5.043 -0.198 44.479 1.00 77.56 65 GLY A N 1
ATOM 461 C CA . GLY A 1 65 ? -3.726 0.447 44.452 1.00 77.56 65 GLY A CA 1
ATOM 462 C C . GLY A 1 65 ? -3.183 0.880 45.820 1.00 77.56 65 GLY A C 1
ATOM 463 O O . GLY A 1 65 ? -2.028 1.279 45.895 1.00 77.56 65 GLY A O 1
ATOM 464 N N . THR A 1 66 ? -3.983 0.840 46.888 1.00 77.44 66 THR A N 1
ATOM 465 C CA . THR A 1 66 ? -3.544 1.137 48.263 1.00 77.44 66 THR A CA 1
ATOM 466 C C . THR A 1 66 ? -3.015 -0.102 48.986 1.00 77.44 66 THR A C 1
ATOM 468 O O . THR A 1 66 ? -2.249 0.021 49.941 1.00 77.44 66 THR A O 1
ATOM 471 N N . GLU A 1 67 ? -3.370 -1.289 48.492 1.00 82.31 67 GLU A N 1
ATOM 472 C CA . GLU A 1 67 ? -2.938 -2.590 49.011 1.00 82.31 67 GLU A CA 1
ATOM 473 C C . GLU A 1 67 ? -1.629 -3.073 48.362 1.00 82.31 67 GLU A C 1
ATOM 475 O O . GLU A 1 67 ? -0.974 -3.985 48.867 1.00 82.31 67 GLU A O 1
ATOM 480 N N . ILE A 1 68 ? -1.212 -2.426 47.268 1.00 85.62 68 ILE A N 1
ATOM 481 C CA . ILE A 1 68 ? 0.046 -2.683 46.566 1.00 85.62 68 ILE A CA 1
ATOM 482 C C . ILE A 1 68 ? 0.989 -1.494 46.761 1.00 85.62 68 ILE A C 1
ATOM 484 O O . ILE A 1 68 ? 0.678 -0.360 46.407 1.00 85.62 68 ILE A O 1
ATOM 488 N N . VAL A 1 69 ? 2.185 -1.758 47.286 1.00 86.44 69 VAL A N 1
ATOM 489 C CA . VAL A 1 69 ? 3.254 -0.752 47.346 1.00 86.44 69 VAL A CA 1
ATOM 490 C C . VAL A 1 69 ? 3.711 -0.409 45.923 1.00 86.44 69 VAL A C 1
ATOM 492 O O . VAL A 1 69 ? 4.028 -1.304 45.144 1.00 86.44 69 VAL A O 1
ATOM 495 N N . ASP A 1 70 ? 3.778 0.878 45.572 1.00 82.94 70 ASP A N 1
ATOM 496 C CA . ASP A 1 70 ? 4.187 1.282 44.221 1.00 82.94 70 ASP A CA 1
ATOM 497 C C . ASP A 1 70 ? 5.581 0.733 43.865 1.00 82.94 70 ASP A C 1
ATOM 499 O O . ASP A 1 70 ? 6.530 0.809 44.649 1.00 82.94 70 ASP A O 1
ATOM 503 N N . GLY A 1 71 ? 5.680 0.132 42.679 1.00 83.19 71 GLY A N 1
ATOM 504 C CA . GLY A 1 71 ? 6.884 -0.539 42.191 1.00 83.19 71 GLY A CA 1
ATOM 505 C C . GLY A 1 71 ? 7.225 -1.882 42.849 1.00 83.19 71 GLY A C 1
ATOM 506 O O . GLY A 1 71 ? 8.253 -2.454 42.488 1.00 83.19 71 GLY A O 1
ATOM 507 N N . SER A 1 72 ? 6.413 -2.411 43.775 1.00 87.50 72 SER A N 1
ATOM 508 C CA . SER A 1 72 ? 6.696 -3.710 44.409 1.00 87.50 72 SER A CA 1
ATOM 509 C C . SER A 1 72 ? 6.420 -4.910 43.506 1.00 87.50 72 SER A C 1
ATOM 511 O O . SER A 1 72 ? 7.032 -5.951 43.705 1.00 87.50 72 SER A O 1
ATOM 513 N N . ILE A 1 73 ? 5.535 -4.760 42.515 1.00 87.75 73 ILE A N 1
ATOM 514 C CA . ILE A 1 73 ? 5.190 -5.812 41.554 1.00 87.75 73 ILE A CA 1
ATOM 515 C C . ILE A 1 73 ? 6.103 -5.697 40.334 1.00 87.75 73 ILE A C 1
ATOM 517 O O . ILE A 1 73 ? 5.947 -4.804 39.494 1.00 87.75 73 ILE A O 1
ATOM 521 N N . GLY A 1 74 ? 7.072 -6.603 40.249 1.00 85.81 74 GLY A N 1
ATOM 522 C CA . GLY A 1 74 ? 8.033 -6.703 39.160 1.00 85.81 74 GLY A CA 1
ATOM 523 C C . GLY A 1 74 ? 7.805 -7.917 38.261 1.00 85.81 74 GLY A C 1
ATOM 524 O O . GLY A 1 74 ? 6.836 -8.659 38.384 1.00 85.81 74 GLY A O 1
ATOM 525 N N . ALA A 1 75 ? 8.746 -8.153 37.344 1.00 82.25 75 ALA A N 1
ATOM 526 C CA . ALA A 1 75 ? 8.682 -9.288 36.418 1.00 82.25 75 ALA A CA 1
ATOM 527 C C . ALA A 1 75 ? 8.723 -10.660 37.119 1.00 82.25 75 ALA A C 1
ATOM 529 O O . ALA A 1 75 ? 8.252 -11.637 36.552 1.00 82.25 75 ALA A O 1
ATOM 530 N N . ALA A 1 76 ? 9.281 -10.737 38.331 1.00 85.25 76 ALA A N 1
ATOM 531 C CA . ALA A 1 76 ? 9.309 -11.969 39.121 1.00 85.25 76 ALA A CA 1
ATOM 532 C C . ALA A 1 76 ? 7.941 -12.317 39.733 1.00 85.25 76 ALA A C 1
ATOM 534 O O . ALA A 1 76 ? 7.683 -13.485 40.011 1.00 85.25 76 ALA A O 1
ATOM 535 N N . ASP A 1 77 ? 7.079 -11.315 39.925 1.00 89.38 77 ASP A N 1
ATOM 536 C CA . ASP A 1 77 ? 5.765 -11.458 40.560 1.00 89.38 77 ASP A CA 1
ATOM 537 C C . ASP A 1 77 ? 4.646 -11.717 39.535 1.00 89.38 77 ASP A C 1
ATOM 539 O O . ASP A 1 77 ? 3.518 -12.044 39.901 1.00 89.38 77 ASP A O 1
ATOM 543 N N . ILE A 1 78 ? 4.945 -11.566 38.241 1.00 87.31 78 ILE A N 1
ATOM 544 C CA . ILE A 1 78 ? 3.997 -11.698 37.132 1.00 87.31 78 ILE A CA 1
ATOM 545 C C . ILE A 1 78 ? 4.237 -13.031 36.419 1.00 87.31 78 ILE A C 1
ATOM 547 O O . ILE A 1 78 ? 5.329 -13.271 35.910 1.00 87.31 78 ILE A O 1
ATOM 551 N N . ASP A 1 79 ? 3.201 -13.870 36.316 1.00 86.88 79 ASP A N 1
ATOM 552 C CA . ASP A 1 79 ? 3.207 -15.028 35.415 1.00 86.88 79 ASP A CA 1
ATOM 553 C C . ASP A 1 79 ? 2.796 -14.585 33.996 1.00 86.88 79 ASP A C 1
ATOM 555 O O . ASP A 1 79 ? 1.613 -14.299 33.761 1.00 86.88 79 ASP A O 1
ATOM 559 N N . PRO A 1 80 ? 3.732 -14.564 33.027 1.00 85.44 80 PRO A N 1
ATOM 560 C CA . PRO A 1 80 ? 3.464 -14.113 31.666 1.00 85.44 80 PRO A CA 1
ATOM 561 C C . PRO A 1 80 ? 2.510 -15.030 30.882 1.00 85.44 80 PRO A C 1
ATOM 563 O O . PRO A 1 80 ? 2.040 -14.652 29.810 1.00 85.44 80 PRO A O 1
ATOM 566 N N . SER A 1 81 ? 2.192 -16.224 31.396 1.00 84.62 81 SER A N 1
ATOM 567 C CA . SER A 1 81 ? 1.165 -17.097 30.820 1.00 84.62 81 SER A CA 1
ATOM 568 C C . SER A 1 81 ? -0.264 -16.662 31.161 1.00 84.62 81 SER A C 1
ATOM 570 O O . SER A 1 81 ? -1.199 -17.059 30.466 1.00 84.62 81 SER A O 1
ATOM 572 N N . GLN A 1 82 ? -0.440 -15.857 32.216 1.00 87.94 82 GLN A N 1
ATOM 573 C CA . GLN A 1 82 ? -1.741 -15.375 32.692 1.00 87.94 82 GLN A CA 1
ATOM 574 C C . GLN A 1 82 ? -1.903 -13.862 32.504 1.00 87.94 82 GLN A C 1
ATOM 576 O O . GLN A 1 82 ? -2.999 -13.392 32.203 1.00 87.94 82 GLN A O 1
ATOM 581 N N . VAL A 1 83 ? -0.823 -13.092 32.671 1.00 88.06 83 VAL A N 1
ATOM 582 C CA . VAL A 1 83 ? -0.835 -11.626 32.608 1.00 88.06 83 VAL A CA 1
ATOM 583 C C . VAL A 1 83 ? 0.340 -11.138 31.767 1.00 88.06 83 VAL A C 1
ATOM 585 O O . VAL A 1 83 ? 1.488 -11.468 32.034 1.00 88.06 83 VAL A O 1
ATOM 588 N N . GLN A 1 84 ? 0.066 -10.311 30.760 1.00 87.44 84 GLN A N 1
ATOM 589 C CA . GLN A 1 84 ? 1.092 -9.779 29.861 1.00 87.44 84 GLN A CA 1
ATOM 590 C C . GLN A 1 84 ? 2.087 -8.881 30.618 1.00 87.44 84 GLN A C 1
ATOM 592 O O . GLN A 1 84 ? 1.702 -7.853 31.179 1.00 87.44 84 GLN A O 1
ATOM 597 N N . ALA A 1 85 ? 3.377 -9.228 30.576 1.00 86.31 85 ALA A N 1
ATOM 598 C CA . ALA A 1 85 ? 4.441 -8.356 31.071 1.00 86.31 85 ALA A CA 1
ATOM 599 C C . ALA A 1 85 ? 4.511 -7.049 30.255 1.00 86.31 85 ALA A C 1
ATOM 601 O O . ALA A 1 85 ? 4.083 -7.000 29.097 1.00 86.31 85 ALA A O 1
ATOM 602 N N . ARG A 1 86 ? 5.066 -5.978 30.844 1.00 84.44 86 ARG A N 1
ATOM 603 C CA . ARG A 1 86 ? 5.162 -4.661 30.190 1.00 84.44 86 ARG A CA 1
ATOM 604 C C . ARG A 1 86 ? 5.830 -4.779 28.818 1.00 84.44 86 ARG A C 1
ATOM 606 O O . ARG A 1 86 ? 6.984 -5.187 28.712 1.00 84.44 86 ARG A O 1
ATOM 613 N N . VAL A 1 87 ? 5.128 -4.309 27.789 1.00 89.81 87 VAL A N 1
ATOM 614 C CA . VAL A 1 87 ? 5.678 -4.191 26.436 1.00 89.81 87 VAL A CA 1
ATOM 615 C C . VAL A 1 87 ? 6.781 -3.135 26.442 1.00 89.81 87 VAL A C 1
ATOM 617 O O . VAL A 1 87 ? 6.525 -1.972 26.755 1.00 89.81 87 VAL A O 1
ATOM 620 N N . SER A 1 88 ? 8.013 -3.548 26.149 1.00 80.19 88 SER A N 1
ATOM 621 C CA . SER A 1 88 ? 9.207 -2.692 26.260 1.00 80.19 88 SER A CA 1
ATOM 622 C C . SER A 1 88 ? 9.917 -2.437 24.928 1.00 80.19 88 SER A C 1
ATOM 624 O O . SER A 1 88 ? 10.771 -1.556 24.851 1.00 80.19 88 SER A O 1
ATOM 626 N N . GLY A 1 89 ? 9.557 -3.170 23.872 1.00 80.44 89 GLY A N 1
ATOM 627 C CA . GLY A 1 89 ? 10.139 -2.991 22.546 1.00 80.44 89 GLY A CA 1
ATOM 628 C C . GLY A 1 89 ? 9.438 -1.915 21.715 1.00 80.44 89 GLY A C 1
ATOM 629 O O . GLY A 1 89 ? 8.224 -1.729 21.799 1.00 80.44 89 GLY A O 1
ATOM 630 N N . THR A 1 90 ? 10.209 -1.236 20.870 1.00 80.56 90 THR A N 1
ATOM 631 C CA . THR A 1 90 ? 9.715 -0.342 19.817 1.00 80.56 90 THR A CA 1
ATOM 632 C C . THR A 1 90 ? 10.088 -0.912 18.452 1.00 80.56 90 THR A C 1
ATOM 634 O O . THR A 1 90 ? 11.113 -1.577 18.309 1.00 80.56 90 THR A O 1
ATOM 637 N N . CYS A 1 91 ? 9.254 -0.668 17.444 1.00 79.88 91 CYS A N 1
ATOM 638 C CA . CYS A 1 91 ? 9.582 -1.021 16.065 1.00 79.88 91 CYS A CA 1
ATOM 639 C C . CYS A 1 91 ? 10.354 0.108 15.381 1.00 79.88 91 CYS A C 1
ATOM 641 O O . CYS A 1 91 ? 10.170 1.284 15.712 1.00 79.88 91 CYS A O 1
ATOM 643 N N . ALA A 1 92 ? 11.217 -0.246 14.426 1.00 77.31 92 ALA A N 1
ATOM 644 C CA . ALA A 1 92 ? 11.921 0.741 13.620 1.00 77.31 92 ALA A CA 1
ATOM 645 C C . ALA A 1 92 ? 10.934 1.543 12.750 1.00 77.31 92 ALA A C 1
ATOM 647 O O . ALA A 1 92 ? 9.797 1.130 12.509 1.00 77.31 92 ALA A O 1
ATOM 648 N N . ALA A 1 93 ? 11.365 2.703 12.250 1.00 56.94 93 ALA A N 1
ATOM 649 C CA . ALA A 1 93 ? 10.560 3.474 11.307 1.00 56.94 93 ALA A CA 1
ATOM 650 C C . ALA A 1 93 ? 10.194 2.609 10.080 1.00 56.94 93 ALA A C 1
ATOM 652 O O . ALA A 1 93 ? 11.069 2.003 9.463 1.00 56.94 93 ALA A O 1
ATOM 653 N N . GLY A 1 94 ? 8.901 2.545 9.744 1.00 54.31 94 GLY A N 1
ATOM 654 C CA . GLY A 1 94 ? 8.374 1.688 8.670 1.00 54.31 94 GLY A CA 1
ATOM 655 C C . GLY A 1 94 ? 7.944 0.280 9.112 1.00 54.31 94 GLY A C 1
ATOM 656 O O . GLY A 1 94 ? 7.499 -0.511 8.282 1.00 54.31 94 GLY A O 1
ATOM 657 N N . GLU A 1 95 ? 8.027 -0.041 10.405 1.00 74.75 95 GLU A N 1
ATOM 658 C CA . GLU A 1 95 ? 7.584 -1.312 10.985 1.00 74.75 95 GLU A CA 1
ATOM 659 C C . GLU A 1 95 ? 6.410 -1.136 11.960 1.00 74.75 95 GLU A C 1
ATOM 661 O O . GLU A 1 95 ? 6.248 -0.091 12.588 1.00 74.75 95 GLU A O 1
ATOM 666 N N . ALA A 1 96 ? 5.587 -2.177 12.092 1.00 73.50 96 ALA A N 1
ATOM 667 C CA . ALA A 1 96 ? 4.520 -2.287 13.081 1.00 73.50 96 ALA A CA 1
ATOM 668 C C . ALA A 1 96 ? 4.684 -3.563 13.914 1.00 73.50 96 ALA A C 1
ATOM 670 O O . ALA A 1 96 ? 5.185 -4.579 13.427 1.00 73.50 96 ALA A O 1
ATOM 671 N N . ILE A 1 97 ? 4.230 -3.514 15.169 1.00 87.00 97 ILE A N 1
ATOM 672 C CA . ILE A 1 97 ? 4.177 -4.686 16.048 1.00 87.00 97 ILE A CA 1
ATOM 673 C C . ILE A 1 97 ? 3.131 -5.647 15.480 1.00 87.00 97 ILE A C 1
ATOM 675 O O . ILE A 1 97 ? 1.963 -5.283 15.353 1.00 87.00 97 ILE A O 1
ATOM 679 N N . VAL A 1 98 ? 3.545 -6.870 15.154 1.00 84.31 98 VAL A N 1
ATOM 680 C CA . VAL A 1 98 ? 2.648 -7.929 14.658 1.00 84.31 98 VAL A CA 1
ATOM 681 C C . VAL A 1 98 ? 2.381 -9.015 15.688 1.00 84.31 98 VAL A C 1
ATOM 683 O O . VAL A 1 98 ? 1.367 -9.703 15.608 1.00 84.31 98 VAL A O 1
ATOM 686 N N . SER A 1 99 ? 3.249 -9.141 16.686 1.00 88.25 99 SER A N 1
ATOM 687 C CA . SER A 1 99 ? 3.002 -9.963 17.863 1.00 88.25 99 SER A CA 1
ATOM 688 C C . SER A 1 99 ? 3.771 -9.427 19.059 1.00 88.25 99 SER A C 1
ATOM 690 O O . SER A 1 99 ? 4.827 -8.810 18.916 1.00 88.25 99 SER A O 1
ATOM 692 N N . VAL A 1 100 ? 3.233 -9.683 20.244 1.00 89.50 100 VAL A N 1
ATOM 693 C CA . VAL A 1 100 ? 3.897 -9.450 21.526 1.00 89.50 100 VAL A CA 1
ATOM 694 C C . VAL A 1 100 ? 4.049 -10.815 22.180 1.00 89.50 100 VAL A C 1
ATOM 696 O O . VAL A 1 100 ? 3.078 -11.567 22.255 1.00 89.50 100 VAL A O 1
ATOM 699 N N . ALA A 1 101 ? 5.265 -11.171 22.577 1.00 84.88 101 ALA A N 1
ATOM 700 C CA . ALA A 1 101 ? 5.515 -12.413 23.290 1.00 84.88 101 ALA A CA 1
ATOM 701 C C . ALA A 1 101 ? 5.132 -12.271 24.771 1.00 84.88 101 ALA A C 1
ATOM 703 O O . ALA A 1 101 ? 5.005 -11.168 25.305 1.00 84.88 101 ALA A O 1
ATOM 704 N N . ALA A 1 102 ? 4.969 -13.406 25.448 1.00 84.25 102 ALA A N 1
ATOM 705 C CA . ALA A 1 102 ? 4.554 -13.457 26.850 1.00 84.25 102 ALA A CA 1
ATOM 706 C C . ALA A 1 102 ? 5.491 -12.640 27.772 1.00 84.25 102 ALA A C 1
ATOM 708 O O . ALA A 1 102 ? 5.039 -11.972 28.698 1.00 84.25 102 ALA A O 1
ATOM 709 N N . ASP A 1 103 ? 6.788 -12.608 27.458 1.00 82.31 103 ASP A N 1
ATOM 710 C CA . ASP A 1 103 ? 7.814 -11.838 28.174 1.00 82.31 103 ASP A CA 1
ATOM 711 C C . ASP A 1 103 ? 7.795 -10.317 27.896 1.00 82.31 103 ASP A C 1
ATOM 713 O O . ASP A 1 103 ? 8.593 -9.574 28.466 1.00 82.31 103 ASP A O 1
ATOM 717 N N . GLY A 1 104 ? 6.888 -9.830 27.042 1.00 83.88 104 GLY A N 1
ATOM 718 C CA . GLY A 1 104 ? 6.765 -8.415 26.679 1.00 83.88 104 GLY A CA 1
ATOM 719 C C . GLY A 1 104 ? 7.692 -7.967 25.544 1.00 83.88 104 GLY A C 1
ATOM 720 O O . GLY A 1 104 ? 7.702 -6.777 25.201 1.00 83.88 104 GLY A O 1
ATOM 721 N N . SER A 1 105 ? 8.451 -8.885 24.935 1.00 86.31 105 SER A N 1
ATOM 722 C CA . SER A 1 105 ? 9.190 -8.602 23.704 1.00 86.31 105 SER A CA 1
ATOM 723 C C . SER A 1 105 ? 8.237 -8.444 22.512 1.00 86.31 105 SER A C 1
ATOM 725 O O . SER A 1 105 ? 7.169 -9.057 22.447 1.00 86.31 105 SER A O 1
ATOM 727 N N . VAL A 1 106 ? 8.600 -7.576 21.564 1.00 90.88 106 VAL A N 1
ATOM 728 C CA . VAL A 1 106 ? 7.783 -7.289 20.374 1.00 90.88 106 VAL A CA 1
ATOM 729 C C . VAL A 1 106 ? 8.403 -7.931 19.143 1.00 90.88 106 VAL A C 1
ATOM 731 O O . VAL A 1 106 ? 9.611 -7.859 18.926 1.00 90.88 106 VAL A O 1
ATOM 734 N N . THR A 1 107 ? 7.570 -8.535 18.306 1.00 89.62 107 THR A N 1
ATOM 735 C CA . THR A 1 107 ? 7.940 -8.903 16.941 1.00 89.62 107 THR A CA 1
ATOM 736 C C . THR A 1 107 ? 7.419 -7.825 16.010 1.00 89.62 107 THR A C 1
ATOM 738 O O . THR A 1 107 ? 6.213 -7.571 15.946 1.00 89.62 107 THR A O 1
ATOM 741 N N . CYS A 1 108 ? 8.333 -7.193 15.289 1.00 83.44 108 CYS A N 1
ATOM 742 C CA . CYS A 1 108 ? 8.014 -6.173 14.308 1.00 83.44 108 CYS A CA 1
ATOM 743 C C . CYS A 1 108 ? 7.962 -6.795 12.915 1.00 83.44 108 CYS A C 1
ATOM 745 O O . CYS A 1 108 ? 8.793 -7.632 12.564 1.00 83.44 108 CYS A O 1
ATOM 747 N N . ALA A 1 109 ? 6.997 -6.370 12.110 1.00 69.44 109 ALA A N 1
ATOM 748 C CA . ALA A 1 109 ? 7.024 -6.583 10.674 1.00 69.44 109 ALA A CA 1
ATOM 749 C C . ALA A 1 109 ? 7.014 -5.231 9.978 1.00 69.44 109 ALA A C 1
ATOM 751 O O . ALA A 1 109 ? 6.329 -4.301 10.411 1.00 69.44 109 ALA A O 1
ATOM 752 N N . ARG A 1 110 ? 7.742 -5.125 8.866 1.00 59.91 110 ARG A N 1
ATOM 753 C CA . ARG A 1 110 ? 7.632 -3.957 7.995 1.00 59.91 110 ARG A CA 1
ATOM 754 C C . ARG A 1 110 ? 6.209 -3.848 7.485 1.00 59.91 110 ARG A C 1
ATOM 756 O O . ARG A 1 110 ? 5.668 -4.802 6.930 1.00 59.91 110 ARG A O 1
ATOM 763 N N . MET A 1 111 ? 5.618 -2.672 7.673 1.00 51.81 111 MET A N 1
ATOM 764 C CA . MET A 1 111 ? 4.400 -2.328 6.968 1.00 51.81 111 MET A CA 1
ATOM 765 C C . MET A 1 111 ? 4.802 -2.146 5.510 1.00 51.81 111 MET A C 1
ATOM 767 O O . MET A 1 111 ? 5.314 -1.100 5.123 1.00 51.81 111 MET A O 1
ATOM 771 N N . THR A 1 112 ? 4.594 -3.184 4.699 1.00 46.34 112 THR A N 1
ATOM 772 C CA . THR A 1 112 ? 4.434 -3.001 3.256 1.00 46.34 112 THR A CA 1
ATOM 773 C C . THR A 1 112 ? 3.338 -1.955 3.116 1.00 46.34 112 THR A C 1
ATOM 775 O O . THR A 1 112 ? 2.229 -2.175 3.611 1.00 46.34 112 THR A O 1
ATOM 778 N N . SER A 1 113 ? 3.697 -0.780 2.607 1.00 44.56 113 SER A N 1
ATOM 779 C CA . SER A 1 113 ? 2.862 0.420 2.542 1.00 44.56 113 SER A CA 1
ATOM 780 C C . SER A 1 113 ? 1.370 0.099 2.412 1.00 44.56 113 SER A C 1
ATOM 782 O O . SER A 1 113 ? 0.963 -0.586 1.477 1.00 44.56 113 SER A O 1
ATOM 784 N N . THR A 1 114 ? 0.578 0.575 3.380 1.00 39.50 114 THR A N 1
ATOM 785 C CA . THR A 1 114 ? -0.882 0.742 3.269 1.00 39.50 114 THR A CA 1
ATOM 786 C C . THR A 1 114 ? -1.628 -0.421 2.600 1.00 39.50 114 THR A C 1
ATOM 788 O O . THR A 1 114 ? -2.214 -0.256 1.539 1.00 39.50 114 THR A O 1
ATOM 791 N N . GLY A 1 115 ? -1.655 -1.597 3.239 1.00 40.91 115 GLY A N 1
ATOM 792 C CA . GLY A 1 115 ? -2.729 -2.594 3.073 1.00 40.91 115 GLY A CA 1
ATOM 793 C C . GLY A 1 115 ? -3.212 -2.859 1.638 1.00 40.91 115 GLY A C 1
ATOM 794 O O . GLY A 1 115 ? -4.422 -2.855 1.405 1.00 40.91 115 GLY A O 1
ATOM 795 N N . GLY A 1 116 ? -2.292 -3.049 0.686 1.00 54.38 116 GLY A N 1
ATOM 796 C CA . GLY A 1 116 ? -2.653 -3.263 -0.719 1.00 54.38 116 GLY A CA 1
ATOM 797 C C . GLY A 1 116 ? -1.511 -3.490 -1.713 1.00 54.38 116 GLY A C 1
ATOM 798 O O . GLY A 1 116 ? -1.815 -3.757 -2.871 1.00 54.38 116 GLY A O 1
ATOM 799 N N . ASP A 1 117 ? -0.235 -3.397 -1.316 1.00 67.31 117 ASP A N 1
ATOM 800 C CA . ASP A 1 117 ? 0.892 -3.683 -2.217 1.00 67.31 117 ASP A CA 1
ATOM 801 C C . ASP A 1 117 ? 1.068 -5.195 -2.429 1.00 67.31 117 ASP A C 1
ATOM 803 O O . ASP A 1 117 ? 1.196 -5.968 -1.478 1.00 67.31 117 ASP A O 1
ATOM 807 N N . LEU A 1 118 ? 1.036 -5.611 -3.693 1.00 78.56 118 LEU A N 1
ATOM 808 C CA . LEU A 1 118 ? 1.075 -7.004 -4.131 1.00 78.56 118 LEU A CA 1
ATOM 809 C C . LEU A 1 118 ? 2.487 -7.448 -4.550 1.00 78.56 118 LEU A C 1
ATOM 811 O O . LEU A 1 118 ? 2.682 -8.625 -4.861 1.00 78.56 118 LEU A O 1
ATOM 815 N N . VAL A 1 119 ? 3.466 -6.533 -4.579 1.00 85.62 119 VAL A N 1
ATOM 816 C CA . VAL A 1 119 ? 4.840 -6.812 -5.019 1.00 85.62 119 VAL A CA 1
ATOM 817 C C . VAL A 1 119 ? 5.760 -7.013 -3.807 1.00 85.62 119 VAL A C 1
ATOM 819 O O . VAL A 1 119 ? 5.988 -6.083 -3.032 1.00 85.62 119 VAL A O 1
ATOM 822 N N . PRO A 1 120 ? 6.352 -8.203 -3.612 1.00 85.00 120 PRO A N 1
ATOM 823 C CA . PRO A 1 120 ? 7.301 -8.409 -2.526 1.00 85.00 120 PRO A CA 1
ATOM 824 C C . PRO A 1 120 ? 8.672 -7.816 -2.852 1.00 85.00 120 PRO A C 1
ATOM 826 O O . PRO A 1 120 ? 9.068 -7.711 -4.012 1.00 85.00 120 PRO A O 1
ATOM 829 N N . ASN A 1 121 ? 9.424 -7.481 -1.798 1.00 88.38 121 ASN A N 1
ATOM 830 C CA . ASN A 1 121 ? 10.763 -6.888 -1.901 1.00 88.38 121 ASN A CA 1
ATOM 831 C C . ASN A 1 121 ? 10.803 -5.672 -2.858 1.00 88.38 121 ASN A C 1
ATOM 833 O O . ASN A 1 121 ? 11.783 -5.457 -3.568 1.00 88.38 121 ASN A O 1
ATOM 837 N N . ALA A 1 122 ? 9.731 -4.869 -2.866 1.00 89.94 122 ALA A N 1
ATOM 838 C CA . ALA A 1 122 ? 9.571 -3.675 -3.701 1.00 89.94 122 ALA A CA 1
ATOM 839 C C . ALA A 1 122 ? 10.703 -2.644 -3.532 1.00 89.94 122 ALA A C 1
ATOM 841 O O . ALA A 1 122 ? 10.979 -1.866 -4.445 1.00 89.94 122 ALA A O 1
ATOM 842 N N . PHE A 1 123 ? 11.355 -2.650 -2.365 1.00 91.31 123 PHE A N 1
ATOM 843 C CA . PHE A 1 123 ? 12.412 -1.716 -1.974 1.00 91.31 123 PHE A CA 1
ATOM 844 C C . PHE A 1 123 ? 13.830 -2.312 -2.023 1.00 91.31 123 PHE A C 1
ATOM 846 O O . PHE A 1 123 ? 14.764 -1.664 -1.580 1.00 91.31 123 PHE A O 1
ATOM 853 N N . PHE A 1 124 ? 14.018 -3.539 -2.528 1.00 93.88 124 PHE A N 1
ATOM 854 C CA . PHE A 1 124 ? 15.330 -4.215 -2.619 1.00 93.88 124 PHE A CA 1
ATOM 855 C C . PHE A 1 124 ? 16.066 -4.464 -1.289 1.00 93.88 124 PHE A C 1
ATOM 857 O O . PHE A 1 124 ? 17.244 -4.820 -1.288 1.00 93.88 124 PHE A O 1
ATOM 864 N N . GLU A 1 125 ? 15.391 -4.340 -0.146 1.00 90.00 125 GLU A N 1
ATOM 865 C CA . GLU A 1 125 ? 15.984 -4.552 1.187 1.00 90.00 125 GLU A CA 1
ATOM 866 C C . GLU A 1 125 ? 16.507 -5.983 1.389 1.00 90.00 125 GLU A C 1
ATOM 868 O O . GLU A 1 125 ? 17.391 -6.219 2.210 1.00 90.00 125 GLU A O 1
ATOM 873 N N . LYS A 1 126 ? 15.995 -6.948 0.617 1.00 90.56 126 LYS A N 1
ATOM 874 C CA . LYS A 1 126 ? 16.503 -8.329 0.571 1.00 90.56 126 LYS A CA 1
ATOM 875 C C . LYS A 1 126 ? 17.412 -8.582 -0.637 1.00 90.56 126 LYS A C 1
ATOM 877 O O . LYS A 1 126 ? 17.482 -9.691 -1.165 1.00 90.56 126 LYS A O 1
ATOM 882 N N . GLY A 1 127 ? 18.078 -7.541 -1.128 1.00 93.50 127 GLY A N 1
ATOM 883 C CA . GLY A 1 127 ? 18.841 -7.598 -2.367 1.00 93.50 127 GLY A CA 1
ATOM 884 C C . GLY A 1 127 ? 17.937 -7.925 -3.557 1.00 93.50 127 GLY A C 1
ATOM 885 O O . GLY A 1 127 ? 16.850 -7.368 -3.700 1.00 93.50 127 GLY A O 1
ATOM 886 N N . MET A 1 128 ? 18.383 -8.859 -4.397 1.00 94.69 128 MET A N 1
ATOM 887 C CA . MET A 1 128 ? 17.685 -9.280 -5.620 1.00 94.69 128 MET A CA 1
ATOM 888 C C . MET A 1 128 ? 16.659 -10.408 -5.402 1.00 94.69 128 MET A C 1
ATOM 890 O O . MET A 1 128 ? 16.198 -10.999 -6.372 1.00 94.69 128 MET A O 1
ATOM 894 N N . GLU A 1 129 ? 16.295 -10.750 -4.159 1.00 93.56 129 GLU A N 1
ATOM 895 C CA . GLU A 1 129 ? 15.273 -11.779 -3.909 1.00 93.56 129 GLU A CA 1
ATOM 896 C C . GLU A 1 129 ? 13.953 -11.414 -4.613 1.00 93.56 129 GLU A C 1
ATOM 898 O O . GLU A 1 129 ? 13.387 -10.346 -4.368 1.00 93.56 129 GLU A O 1
ATOM 903 N N . GLY A 1 130 ? 13.473 -12.299 -5.493 1.00 91.25 130 GLY A N 1
ATOM 904 C CA . GLY A 1 130 ? 12.249 -12.096 -6.273 1.00 91.25 130 GLY A CA 1
ATOM 905 C C . GLY A 1 130 ? 12.383 -11.114 -7.441 1.00 91.25 130 GLY A C 1
ATOM 906 O O . GLY A 1 130 ? 11.359 -10.684 -7.974 1.00 91.25 130 GLY A O 1
ATOM 907 N N . TRP A 1 131 ? 13.606 -10.743 -7.830 1.00 96.50 131 TRP A N 1
ATOM 908 C CA . TRP A 1 131 ? 13.885 -9.871 -8.966 1.00 96.50 131 TRP A CA 1
ATOM 909 C C . TRP A 1 131 ? 14.875 -10.513 -9.935 1.00 96.50 131 TRP A C 1
ATOM 911 O O . TRP A 1 131 ? 15.982 -10.901 -9.561 1.00 96.50 131 TRP A O 1
ATOM 921 N N . THR A 1 132 ? 14.524 -10.505 -11.219 1.00 96.56 132 THR A N 1
ATOM 922 C CA . THR A 1 132 ? 15.378 -11.002 -12.298 1.00 96.56 132 THR A CA 1
ATOM 923 C C . THR A 1 132 ? 15.814 -9.864 -13.217 1.00 96.56 132 THR A C 1
ATOM 925 O O . THR A 1 132 ? 14.985 -9.109 -13.733 1.00 96.56 132 THR A O 1
ATOM 928 N N . ILE A 1 133 ? 17.124 -9.775 -13.479 1.00 97.25 133 ILE A N 1
ATOM 929 C CA . ILE A 1 133 ? 17.665 -8.954 -14.569 1.00 97.25 133 ILE A CA 1
ATOM 930 C C . ILE A 1 133 ? 17.476 -9.736 -15.870 1.00 97.25 133 ILE A C 1
ATOM 932 O O . ILE A 1 133 ? 18.122 -10.755 -16.099 1.00 97.25 133 ILE A O 1
ATOM 936 N N . THR A 1 134 ? 16.571 -9.267 -16.719 1.00 95.19 134 THR A N 1
ATOM 937 C CA . THR A 1 134 ? 16.222 -9.919 -17.993 1.00 95.19 134 THR A CA 1
ATOM 938 C C . THR A 1 134 ? 17.098 -9.457 -19.157 1.00 95.19 134 THR A C 1
ATOM 940 O O . THR A 1 134 ? 17.212 -10.156 -20.161 1.00 95.19 134 THR A O 1
ATOM 943 N N . SER A 1 135 ? 17.741 -8.295 -19.028 1.00 94.75 135 SER A N 1
ATOM 944 C CA . SER A 1 135 ? 18.711 -7.770 -19.989 1.00 94.75 135 SER A CA 1
ATOM 945 C C . SER A 1 135 ? 19.602 -6.719 -19.330 1.00 94.75 135 SER A C 1
ATOM 947 O O . SER A 1 135 ? 19.141 -5.938 -18.492 1.00 94.75 135 SER A O 1
ATOM 949 N N . GLY A 1 136 ? 20.870 -6.687 -19.736 1.00 93.81 136 GLY A N 1
ATOM 950 C CA . GLY A 1 136 ? 21.862 -5.750 -19.222 1.00 93.81 136 GLY A CA 1
ATOM 951 C C . GLY A 1 136 ? 22.401 -6.120 -17.838 1.00 93.81 136 GLY A C 1
ATOM 952 O O . GLY A 1 136 ? 22.485 -7.301 -17.505 1.00 93.81 136 GLY A O 1
ATOM 953 N N . ALA A 1 137 ? 22.827 -5.128 -17.053 1.00 94.44 137 ALA A N 1
ATOM 954 C CA . ALA A 1 137 ? 23.513 -5.365 -15.782 1.00 94.44 137 ALA A CA 1
ATOM 955 C C . ALA A 1 137 ? 23.298 -4.241 -14.762 1.00 94.44 137 ALA A C 1
ATOM 957 O O . ALA A 1 137 ? 23.090 -3.080 -15.111 1.00 94.44 137 ALA A O 1
ATOM 958 N N . GLY A 1 138 ? 23.417 -4.594 -13.485 1.00 95.38 138 GLY A N 1
ATOM 959 C CA . GLY A 1 138 ? 23.326 -3.684 -12.351 1.00 95.38 138 GLY A CA 1
ATOM 960 C C . GLY A 1 138 ? 23.422 -4.442 -11.034 1.00 95.38 138 GLY A C 1
ATOM 961 O O . GLY A 1 138 ? 23.609 -5.660 -11.024 1.00 95.38 138 GLY A O 1
ATOM 962 N N . MET A 1 139 ? 23.315 -3.722 -9.927 1.00 96.81 139 MET A N 1
ATOM 963 C CA . MET A 1 139 ? 23.408 -4.288 -8.587 1.00 96.81 139 MET A CA 1
ATOM 964 C C . MET A 1 139 ? 22.621 -3.451 -7.580 1.00 96.81 139 MET A C 1
ATOM 966 O O . MET A 1 139 ? 22.351 -2.272 -7.804 1.00 96.81 139 MET A O 1
ATOM 970 N N . VAL A 1 140 ? 22.264 -4.069 -6.456 1.00 97.62 140 VAL A N 1
ATOM 971 C CA . VAL A 1 140 ? 21.643 -3.351 -5.341 1.00 97.62 140 VAL A CA 1
ATOM 972 C C . VAL A 1 140 ? 22.703 -2.527 -4.612 1.00 97.62 140 VAL A C 1
ATOM 974 O O . VAL A 1 140 ? 23.779 -3.035 -4.297 1.00 97.62 140 VAL A O 1
ATOM 977 N N . GLN A 1 141 ? 22.383 -1.264 -4.351 1.00 96.19 141 GLN A N 1
ATOM 978 C CA . GLN A 1 141 ? 23.184 -0.311 -3.591 1.00 96.19 141 GLN A CA 1
ATOM 979 C C . GLN A 1 141 ? 22.470 0.046 -2.288 1.00 96.19 141 GLN A C 1
ATOM 981 O O . GLN A 1 141 ? 21.239 0.079 -2.234 1.00 96.19 141 GLN A O 1
ATOM 986 N N . THR A 1 142 ? 23.247 0.372 -1.257 1.00 95.12 142 THR A N 1
ATOM 987 C CA . THR A 1 142 ? 22.727 0.932 -0.006 1.00 95.12 142 THR A CA 1
ATOM 988 C C . THR A 1 142 ? 22.945 2.439 0.007 1.00 95.12 142 THR A C 1
ATOM 990 O O . THR A 1 142 ? 24.078 2.912 -0.067 1.00 95.12 142 THR A O 1
ATOM 993 N N . ILE A 1 143 ? 21.861 3.195 0.119 1.00 89.38 143 ILE A N 1
ATOM 994 C CA . ILE A 1 143 ? 21.829 4.654 0.132 1.00 89.38 143 ILE A CA 1
ATOM 995 C C . ILE A 1 143 ? 20.898 5.149 1.247 1.00 89.38 143 ILE A C 1
ATOM 997 O O . ILE A 1 143 ? 19.818 4.616 1.481 1.00 89.38 143 ILE A O 1
ATOM 1001 N N . SER A 1 144 ? 21.304 6.187 1.969 1.00 88.75 144 SER A N 1
ATOM 1002 C CA . SER A 1 144 ? 20.561 6.657 3.147 1.00 88.75 144 SER A CA 1
ATOM 1003 C C . SER A 1 144 ? 19.301 7.462 2.821 1.00 88.75 144 SER A C 1
ATOM 1005 O O . SER A 1 144 ? 18.504 7.728 3.713 1.00 88.75 144 SER A O 1
ATOM 1007 N N . ASP A 1 145 ? 19.148 7.903 1.573 1.00 88.81 145 ASP A N 1
ATOM 1008 C CA . ASP A 1 145 ? 18.079 8.796 1.122 1.00 88.81 145 ASP A CA 1
ATOM 1009 C C . ASP A 1 145 ? 17.073 8.111 0.180 1.00 88.81 145 ASP A C 1
ATOM 1011 O O . ASP A 1 145 ? 16.342 8.793 -0.540 1.00 88.81 145 ASP A O 1
ATOM 1015 N N . ALA A 1 146 ? 17.029 6.773 0.163 1.00 87.56 146 ALA A N 1
ATOM 1016 C CA . ALA A 1 146 ? 16.026 6.019 -0.586 1.00 87.56 146 ALA A CA 1
ATOM 1017 C C . ALA A 1 146 ? 14.610 6.235 -0.011 1.00 87.56 146 ALA A C 1
ATOM 1019 O O . ALA A 1 146 ? 14.407 6.159 1.203 1.00 87.56 146 ALA A O 1
ATOM 1020 N N . PRO A 1 147 ? 13.587 6.422 -0.861 1.00 81.56 147 PRO A N 1
ATOM 1021 C CA . PRO A 1 147 ? 12.199 6.358 -0.430 1.00 81.56 147 PRO A CA 1
ATOM 1022 C C . PRO A 1 147 ? 11.866 4.982 0.163 1.00 81.56 147 PRO A C 1
ATOM 1024 O O . PRO A 1 147 ? 12.068 3.964 -0.489 1.00 81.56 147 PRO A O 1
ATOM 1027 N N . GLY A 1 148 ? 11.322 4.953 1.385 1.00 73.31 148 GLY A N 1
ATOM 1028 C CA . GLY A 1 148 ? 10.769 3.743 2.015 1.00 73.31 148 GLY A CA 1
ATOM 1029 C C . GLY A 1 148 ? 11.778 2.700 2.518 1.00 73.31 148 GLY A C 1
ATOM 1030 O O . GLY A 1 148 ? 11.355 1.667 3.036 1.00 73.31 148 GLY A O 1
ATOM 1031 N N . GLY A 1 149 ? 13.084 2.961 2.423 1.00 76.81 149 GLY A N 1
ATOM 1032 C CA . GLY A 1 149 ? 14.128 2.013 2.810 1.00 76.81 149 GLY A CA 1
ATOM 1033 C C . GLY A 1 149 ? 15.530 2.617 2.760 1.00 76.81 149 GLY A C 1
ATOM 1034 O O . GLY A 1 149 ? 15.695 3.831 2.834 1.00 76.81 149 GLY A O 1
ATOM 1035 N N . THR A 1 150 ? 16.541 1.764 2.636 1.00 88.94 150 THR A N 1
ATOM 1036 C CA . THR A 1 150 ? 17.925 2.158 2.332 1.00 88.94 150 THR A CA 1
ATOM 1037 C C . THR A 1 150 ? 18.501 1.429 1.120 1.00 88.94 150 THR A C 1
ATOM 1039 O O . THR A 1 150 ? 19.613 1.734 0.704 1.00 88.94 150 THR A O 1
ATOM 1042 N N . ALA A 1 151 ? 17.783 0.479 0.525 1.00 93.19 151 ALA A N 1
ATOM 1043 C CA . ALA A 1 151 ? 18.228 -0.245 -0.654 1.00 93.19 151 ALA A CA 1
ATOM 1044 C C . ALA A 1 151 ? 17.594 0.293 -1.948 1.00 93.19 151 ALA A C 1
ATOM 1046 O O . ALA A 1 151 ? 16.437 0.720 -1.999 1.00 93.19 151 ALA A O 1
ATOM 1047 N N . VAL A 1 152 ? 18.382 0.268 -3.023 1.00 96.62 152 VAL A N 1
ATOM 1048 C CA . VAL A 1 152 ? 17.941 0.591 -4.386 1.00 96.62 152 VAL A CA 1
ATOM 1049 C C . VAL A 1 152 ? 18.629 -0.314 -5.381 1.00 96.62 152 VAL A C 1
ATOM 1051 O O . VAL A 1 152 ? 19.765 -0.724 -5.160 1.00 96.62 152 VAL A O 1
ATOM 1054 N N . PHE A 1 153 ? 17.994 -0.574 -6.514 1.00 98.00 153 PHE A N 1
ATOM 1055 C CA . PHE A 1 153 ? 18.693 -1.157 -7.647 1.00 98.00 153 PHE A CA 1
ATOM 1056 C C . PHE A 1 153 ? 19.333 -0.056 -8.496 1.00 98.00 153 PHE A C 1
ATOM 1058 O O . PHE A 1 153 ? 18.647 0.887 -8.882 1.00 98.00 153 PHE A O 1
ATOM 1065 N N . GLU A 1 154 ? 20.618 -0.193 -8.822 1.00 96.75 154 GLU A N 1
ATOM 1066 C CA . GLU A 1 154 ? 21.357 0.700 -9.716 1.00 96.75 154 GLU A CA 1
ATOM 1067 C C . GLU A 1 154 ? 21.847 -0.063 -10.955 1.00 96.75 154 GLU A C 1
ATOM 1069 O O . GLU A 1 154 ? 22.408 -1.156 -10.838 1.00 96.75 154 GLU A O 1
ATOM 1074 N N . ASN A 1 155 ? 21.667 0.499 -12.155 1.00 95.19 155 ASN A N 1
ATOM 1075 C CA . ASN A 1 155 ? 22.263 -0.091 -13.358 1.00 95.19 155 ASN A CA 1
ATOM 1076 C C . ASN A 1 155 ? 23.788 0.093 -13.385 1.00 95.19 155 ASN A C 1
ATOM 1078 O O . ASN A 1 155 ? 24.326 1.066 -12.868 1.00 95.19 155 ASN A O 1
ATOM 1082 N N . GLY A 1 156 ? 24.495 -0.814 -14.058 1.00 91.38 156 GLY A N 1
ATOM 1083 C CA . GLY A 1 156 ? 25.931 -0.661 -14.279 1.00 91.38 156 GLY A CA 1
ATOM 1084 C C . GLY A 1 156 ? 26.249 0.555 -15.156 1.00 91.38 156 GLY A C 1
ATOM 1085 O O . GLY A 1 156 ? 25.454 0.943 -16.014 1.00 91.38 156 GLY A O 1
ATOM 1086 N N . THR A 1 157 ? 27.444 1.126 -14.995 1.00 87.31 157 THR A N 1
ATOM 1087 C CA . THR A 1 157 ? 27.974 2.194 -15.858 1.00 87.31 157 THR A CA 1
ATOM 1088 C C . THR A 1 157 ? 27.784 1.869 -17.336 1.00 87.31 157 THR A C 1
ATOM 1090 O O . THR A 1 157 ? 28.285 0.854 -17.820 1.00 87.31 157 THR A O 1
ATOM 1093 N N . ASN A 1 158 ? 27.087 2.750 -18.063 1.00 86.75 158 ASN A N 1
ATOM 1094 C CA . ASN A 1 158 ? 26.791 2.616 -19.499 1.00 86.75 158 ASN A CA 1
ATOM 1095 C C . ASN A 1 158 ? 25.964 1.375 -19.873 1.00 86.75 158 ASN A C 1
ATOM 1097 O O . ASN A 1 158 ? 25.837 1.056 -21.054 1.00 86.75 158 ASN A O 1
ATOM 1101 N N . GLN A 1 159 ? 25.431 0.652 -18.892 1.00 90.69 159 GLN A N 1
ATOM 1102 C CA . GLN A 1 159 ? 24.606 -0.525 -19.116 1.00 90.69 159 GLN A CA 1
ATOM 1103 C C . GLN A 1 159 ? 23.139 -0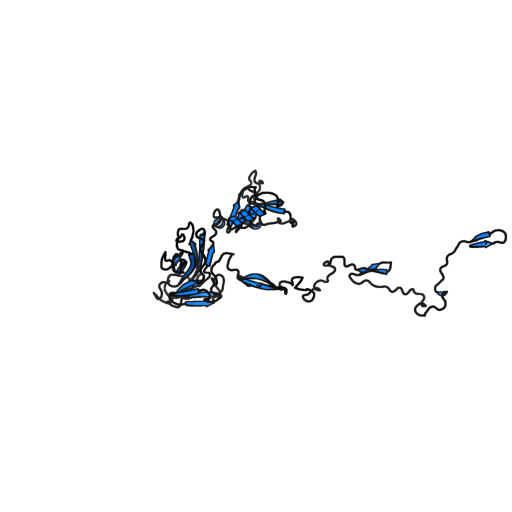.130 -19.069 1.00 90.69 159 GLN A C 1
ATOM 1105 O O . GLN A 1 159 ? 22.737 0.715 -18.271 1.00 90.69 159 GLN A O 1
ATOM 1110 N N . VAL A 1 160 ? 22.346 -0.778 -19.914 1.00 93.38 160 VAL A N 1
ATOM 1111 C CA . VAL A 1 160 ? 20.908 -0.876 -19.685 1.00 93.38 160 VAL A CA 1
ATOM 1112 C C . VAL A 1 160 ? 20.666 -1.862 -18.538 1.00 93.38 160 VAL A C 1
ATOM 1114 O O . VAL A 1 160 ? 21.497 -2.739 -18.298 1.00 93.38 160 VAL A O 1
ATOM 1117 N N . ALA A 1 161 ? 19.545 -1.755 -17.835 1.00 96.06 161 ALA A N 1
ATOM 1118 C CA . ALA A 1 161 ? 19.099 -2.805 -16.926 1.00 96.06 161 ALA A CA 1
ATOM 1119 C C . ALA A 1 161 ? 17.586 -2.981 -17.021 1.00 96.06 161 ALA A C 1
ATOM 1121 O O . ALA A 1 161 ? 16.837 -2.048 -16.746 1.00 96.06 161 ALA A O 1
ATOM 1122 N N . TRP A 1 162 ? 17.146 -4.176 -17.411 1.00 97.12 162 TRP A N 1
ATOM 1123 C CA . TRP A 1 162 ? 15.738 -4.558 -17.475 1.00 97.12 162 TRP A CA 1
ATOM 1124 C C . TRP A 1 162 ? 15.419 -5.474 -16.310 1.00 97.12 162 TRP A C 1
ATOM 1126 O O . TRP A 1 162 ? 15.943 -6.586 -16.243 1.00 97.12 162 TRP A O 1
ATOM 1136 N N . LEU A 1 163 ? 14.541 -5.034 -15.419 1.00 97.81 163 LEU A N 1
ATOM 1137 C CA . LEU A 1 163 ? 14.177 -5.788 -14.233 1.00 97.81 163 LEU A CA 1
ATOM 1138 C C . LEU A 1 16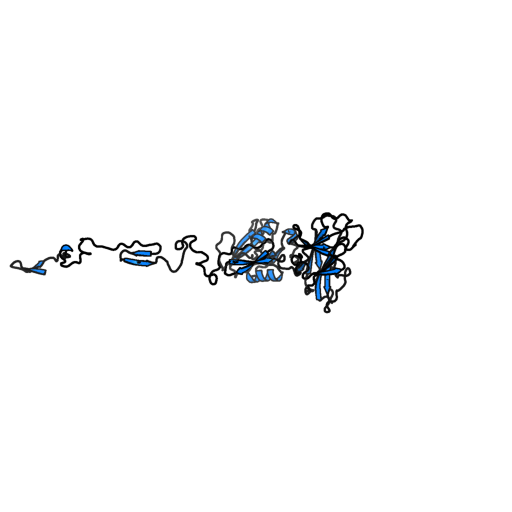3 ? 12.718 -6.190 -14.282 1.00 97.81 163 LEU A C 1
ATOM 1140 O O . LEU A 1 163 ? 11.843 -5.381 -14.585 1.00 97.81 163 LEU A O 1
ATOM 1144 N N . SER A 1 164 ? 12.477 -7.449 -13.947 1.00 96.75 164 SER A N 1
ATOM 1145 C CA . SER A 1 164 ? 11.150 -7.998 -13.718 1.00 96.75 164 SER A CA 1
ATOM 1146 C C . SER A 1 164 ? 11.093 -8.540 -12.306 1.00 96.75 164 SER A C 1
ATOM 1148 O O . SER A 1 164 ? 12.026 -9.217 -11.875 1.00 96.75 164 SER A O 1
ATOM 1150 N N . ASN A 1 165 ? 9.983 -8.308 -11.616 1.00 96.19 165 ASN A N 1
ATOM 1151 C CA . ASN A 1 165 ? 9.691 -9.088 -10.428 1.00 96.19 165 ASN A CA 1
ATOM 1152 C C . ASN A 1 165 ? 9.260 -10.509 -10.847 1.00 96.19 165 ASN A C 1
ATOM 1154 O O . ASN A 1 165 ? 8.663 -10.721 -11.914 1.00 96.19 165 ASN A O 1
ATOM 1158 N N . ASP A 1 166 ? 9.618 -11.495 -10.034 1.00 93.00 166 ASP A N 1
ATOM 1159 C CA . ASP A 1 166 ? 9.364 -12.909 -10.306 1.00 93.00 166 ASP A CA 1
ATOM 1160 C C . ASP A 1 166 ? 7.952 -13.324 -9.881 1.00 93.00 166 ASP A C 1
ATOM 1162 O O . ASP A 1 166 ? 7.403 -14.302 -10.395 1.00 93.00 166 ASP A O 1
ATOM 1166 N N . VAL A 1 167 ? 7.319 -12.566 -8.980 1.00 89.69 167 VAL A N 1
ATOM 1167 C CA . VAL A 1 167 ? 5.969 -12.868 -8.512 1.00 89.69 167 VAL A CA 1
ATOM 1168 C C . VAL A 1 167 ? 4.947 -12.596 -9.602 1.00 89.69 167 VAL A C 1
ATOM 1170 O O . VAL A 1 167 ? 4.949 -11.562 -10.273 1.00 89.69 167 VAL A O 1
ATOM 1173 N N . ARG A 1 168 ? 4.056 -13.571 -9.776 1.00 90.00 168 ARG A N 1
ATOM 1174 C CA . ARG A 1 168 ? 2.939 -13.545 -10.716 1.00 90.00 168 ARG A CA 1
ATOM 1175 C C . ARG A 1 168 ? 1.655 -13.298 -9.937 1.00 90.00 168 ARG A C 1
ATOM 1177 O O . ARG A 1 168 ? 1.115 -14.205 -9.310 1.00 90.00 168 ARG A O 1
ATOM 1184 N N . ILE A 1 169 ? 1.189 -12.057 -9.968 1.00 90.56 169 ILE A N 1
ATOM 1185 C CA . ILE A 1 169 ? -0.016 -11.608 -9.273 1.00 90.56 169 ILE A CA 1
ATOM 1186 C C . ILE A 1 169 ? -1.233 -11.992 -10.127 1.00 90.56 169 ILE A C 1
ATOM 1188 O O . ILE A 1 169 ? -1.285 -11.592 -11.291 1.00 90.56 169 ILE A O 1
ATOM 1192 N N . PRO A 1 170 ? -2.212 -12.756 -9.615 1.00 89.19 170 PRO A N 1
ATOM 1193 C CA . PRO A 1 170 ? -3.439 -13.048 -10.354 1.00 89.19 170 PRO A CA 1
ATOM 1194 C C . PRO A 1 170 ? -4.208 -11.773 -10.715 1.00 89.19 170 PRO A C 1
ATOM 1196 O O . PRO A 1 170 ? -4.362 -10.878 -9.887 1.00 89.19 170 PRO A O 1
ATOM 1199 N N . ILE A 1 171 ? -4.704 -11.703 -11.949 1.00 87.69 171 ILE A N 1
ATOM 1200 C CA . ILE A 1 171 ? -5.501 -10.570 -12.427 1.00 87.69 171 ILE A CA 1
ATOM 1201 C C . ILE A 1 171 ? -6.970 -10.772 -12.055 1.00 87.69 171 ILE A C 1
ATOM 1203 O O . ILE A 1 171 ? -7.533 -11.840 -12.296 1.00 87.69 171 ILE A O 1
ATOM 1207 N N . ASP A 1 172 ? -7.614 -9.712 -11.569 1.00 84.88 172 ASP A N 1
ATOM 1208 C CA . ASP A 1 172 ? -9.069 -9.576 -11.577 1.00 84.88 172 ASP A CA 1
ATOM 1209 C C . ASP A 1 172 ? -9.472 -8.595 -12.699 1.00 84.88 172 ASP A C 1
ATOM 1211 O O . ASP A 1 172 ? -9.193 -7.397 -12.597 1.00 84.88 172 ASP A O 1
ATOM 1215 N N . PRO A 1 173 ? -10.116 -9.061 -13.789 1.00 81.69 173 PRO A N 1
ATOM 1216 C CA . PRO A 1 173 ? -10.442 -8.211 -14.934 1.00 81.69 173 PRO A CA 1
ATOM 1217 C C . PRO A 1 173 ? -11.491 -7.137 -14.614 1.00 81.69 173 PRO A C 1
ATOM 1219 O O . PRO A 1 173 ? -11.686 -6.221 -15.413 1.00 81.69 173 PRO A O 1
ATOM 1222 N N . THR A 1 174 ? -12.170 -7.244 -13.468 1.00 76.38 174 THR A N 1
ATOM 1223 C CA . THR A 1 174 ? -13.176 -6.277 -13.016 1.00 76.38 174 THR A CA 1
ATOM 1224 C C . THR A 1 174 ? -12.579 -5.142 -12.187 1.00 76.38 174 THR A C 1
ATOM 1226 O O . THR A 1 174 ? -13.269 -4.163 -11.908 1.00 76.38 174 THR A O 1
ATOM 1229 N N . ARG A 1 175 ? -11.301 -5.254 -11.804 1.00 77.06 175 ARG A N 1
ATOM 1230 C CA . ARG A 1 175 ? -10.619 -4.287 -10.946 1.00 77.06 175 ARG A CA 1
ATOM 1231 C C . ARG A 1 175 ? -9.751 -3.312 -11.722 1.00 77.06 175 ARG A C 1
ATOM 1233 O O . ARG A 1 175 ? -9.328 -3.549 -12.857 1.00 77.06 175 ARG A O 1
ATOM 1240 N N . LEU A 1 176 ? -9.484 -2.210 -11.036 1.00 85.69 176 LEU A N 1
ATOM 1241 C CA . LEU A 1 176 ? -8.529 -1.184 -11.406 1.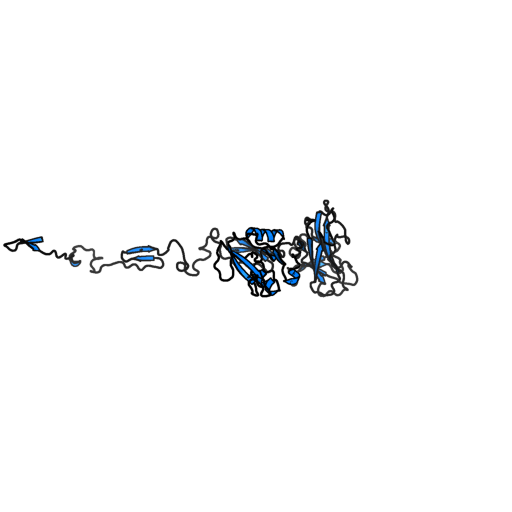00 85.69 176 LEU A CA 1
ATOM 1242 C C . LEU A 1 176 ? -7.281 -1.345 -10.537 1.00 85.69 176 LEU A C 1
ATOM 1244 O O . LEU A 1 176 ? -7.393 -1.636 -9.347 1.00 85.69 176 LEU A O 1
ATOM 1248 N N . TYR A 1 177 ? -6.107 -1.106 -11.105 1.00 88.75 177 TYR A N 1
ATOM 1249 C CA . TYR A 1 177 ? -4.827 -1.230 -10.416 1.00 88.75 177 TYR A CA 1
ATOM 1250 C C . TYR A 1 177 ? -3.951 -0.008 -10.661 1.00 88.75 177 TYR A C 1
ATOM 1252 O O . TYR A 1 177 ? -4.038 0.638 -11.705 1.00 88.75 177 TYR A O 1
ATOM 1260 N N . THR A 1 178 ? -3.097 0.302 -9.687 1.00 89.12 178 THR A N 1
ATOM 1261 C CA . THR A 1 178 ? -2.037 1.307 -9.818 1.00 89.12 178 THR A CA 1
ATOM 1262 C C . THR A 1 178 ? -0.706 0.597 -9.825 1.00 89.12 178 THR A C 1
ATOM 1264 O O . THR A 1 178 ? -0.475 -0.270 -8.987 1.00 89.12 178 THR A O 1
ATOM 1267 N N . VAL A 1 179 ? 0.181 1.009 -10.719 1.00 93.69 179 VAL A N 1
ATOM 1268 C CA . VAL A 1 179 ? 1.605 0.688 -10.650 1.00 93.69 179 VAL A CA 1
ATOM 1269 C C . VAL A 1 179 ? 2.371 1.949 -10.278 1.00 93.69 179 VAL A C 1
ATOM 1271 O O . VAL A 1 179 ? 2.061 3.032 -10.779 1.00 93.69 179 VAL A O 1
ATOM 1274 N N . VAL A 1 180 ? 3.356 1.823 -9.395 1.00 92.50 180 VAL A N 1
ATOM 1275 C CA . VAL A 1 180 ? 4.209 2.933 -8.957 1.00 92.50 180 VAL A CA 1
ATOM 1276 C C . VAL A 1 180 ? 5.674 2.515 -8.929 1.00 92.50 180 VAL A C 1
ATOM 1278 O O . VAL A 1 180 ? 5.992 1.333 -8.804 1.00 92.50 180 VAL A O 1
ATOM 1281 N N . GLY A 1 181 ? 6.564 3.498 -9.028 1.00 93.50 181 GLY A N 1
ATOM 1282 C CA . GLY A 1 181 ? 7.993 3.313 -8.815 1.00 93.50 181 GLY A CA 1
ATOM 1283 C C . GLY A 1 181 ? 8.702 4.637 -8.573 1.00 93.50 181 GLY A C 1
ATOM 1284 O O . GLY A 1 181 ? 8.301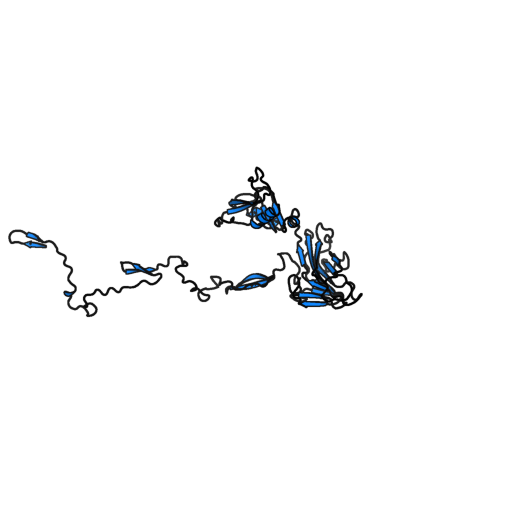 5.674 -9.111 1.00 93.50 181 GLY A O 1
ATOM 1285 N N . TYR A 1 182 ? 9.758 4.604 -7.766 1.00 94.75 182 TYR A N 1
ATOM 1286 C CA . TYR A 1 182 ? 10.630 5.747 -7.530 1.00 94.75 182 TYR A CA 1
ATOM 1287 C C . TYR A 1 182 ? 11.907 5.581 -8.329 1.00 94.75 182 TYR A C 1
ATOM 1289 O O . TYR A 1 182 ? 12.527 4.520 -8.299 1.00 94.75 182 TYR A O 1
ATOM 1297 N N . PHE A 1 183 ? 12.300 6.642 -9.023 1.00 96.25 183 PHE A N 1
ATOM 1298 C CA . PHE A 1 183 ? 13.457 6.647 -9.901 1.00 96.25 183 PHE A CA 1
ATOM 1299 C C . PHE A 1 183 ? 14.271 7.911 -9.680 1.00 96.25 183 PHE A C 1
ATOM 1301 O O . PHE A 1 183 ? 13.716 8.982 -9.434 1.00 96.25 183 PHE A O 1
ATOM 1308 N N . ARG A 1 184 ? 15.587 7.808 -9.823 1.00 93.56 184 ARG A N 1
ATOM 1309 C CA . ARG A 1 184 ? 16.458 8.978 -9.921 1.00 93.56 184 ARG A CA 1
ATOM 1310 C C . ARG A 1 184 ? 17.646 8.709 -10.815 1.00 93.56 184 ARG A C 1
ATOM 1312 O O . ARG A 1 184 ? 18.024 7.556 -11.024 1.00 93.56 184 ARG A O 1
ATOM 1319 N N . ARG A 1 185 ? 18.282 9.779 -11.278 1.00 92.19 185 ARG A N 1
ATOM 1320 C CA . ARG A 1 185 ? 19.659 9.705 -11.757 1.00 92.19 185 ARG A CA 1
ATOM 1321 C C . ARG A 1 185 ? 20.599 9.638 -10.552 1.00 92.19 185 ARG A C 1
ATOM 1323 O O . ARG A 1 185 ? 20.387 10.353 -9.573 1.00 92.19 185 ARG A O 1
ATOM 1330 N N . ALA A 1 186 ? 21.613 8.781 -10.597 1.00 90.50 186 ALA A N 1
ATOM 1331 C CA . ALA A 1 186 ? 22.565 8.662 -9.503 1.00 90.50 186 ALA A CA 1
ATOM 1332 C C . ALA A 1 186 ? 23.333 9.989 -9.308 1.00 90.50 186 ALA A C 1
ATOM 1334 O O . ALA A 1 186 ? 23.705 10.645 -10.290 1.00 90.50 186 ALA A O 1
ATOM 1335 N N . PRO A 1 187 ? 23.584 10.417 -8.058 1.00 88.38 187 PRO A N 1
ATOM 1336 C CA . PRO A 1 187 ? 24.368 11.618 -7.792 1.00 88.38 187 PRO A CA 1
ATOM 1337 C C . PRO A 1 187 ? 25.784 11.538 -8.384 1.00 88.38 187 PRO A C 1
ATOM 1339 O O . PRO A 1 187 ? 26.452 10.514 -8.284 1.00 88.38 187 PRO A O 1
ATOM 1342 N N . GLY A 1 188 ? 26.269 12.645 -8.959 1.00 83.19 188 GLY A N 1
ATOM 1343 C CA . GLY A 1 188 ? 27.635 12.742 -9.503 1.00 83.19 188 GLY A CA 1
ATOM 1344 C C . GLY A 1 188 ? 27.818 12.190 -10.920 1.00 83.19 188 GLY A C 1
ATOM 1345 O O . GLY A 1 188 ? 28.939 12.161 -11.423 1.00 83.19 188 GLY A O 1
ATOM 1346 N N . ASP A 1 189 ? 26.735 11.783 -11.575 1.00 81.06 189 ASP A N 1
ATOM 1347 C CA . ASP A 1 189 ? 26.766 11.252 -12.930 1.00 81.06 189 ASP A CA 1
ATOM 1348 C C . ASP A 1 189 ? 27.008 12.353 -13.996 1.00 81.06 189 ASP A C 1
ATOM 1350 O O . ASP A 1 189 ? 26.406 13.432 -13.948 1.00 81.06 189 ASP A O 1
ATOM 1354 N N . VAL A 1 190 ? 27.907 12.101 -14.962 1.00 70.62 190 VAL A N 1
ATOM 1355 C CA . VAL A 1 190 ? 28.483 13.129 -15.872 1.00 70.62 190 VAL A CA 1
ATOM 1356 C C . VAL A 1 190 ? 28.138 12.963 -17.362 1.00 70.62 190 VAL A C 1
ATOM 1358 O O . VAL A 1 190 ? 28.555 13.783 -18.178 1.00 70.62 190 VAL A O 1
ATOM 1361 N N . GLY A 1 191 ? 27.367 11.941 -17.747 1.00 74.50 191 GLY A N 1
ATOM 1362 C CA . GLY A 1 191 ? 26.865 11.767 -19.119 1.00 74.50 191 GLY A CA 1
ATOM 1363 C C . GLY A 1 191 ? 25.620 12.604 -19.443 1.00 74.50 191 GLY A C 1
ATOM 1364 O O . GLY A 1 191 ? 25.089 13.323 -18.593 1.00 74.50 191 GLY A O 1
ATOM 1365 N N . SER A 1 192 ? 25.121 12.498 -20.679 1.00 78.44 192 SER A N 1
ATOM 1366 C CA . SER A 1 192 ? 23.784 13.021 -21.007 1.00 78.44 192 SER A CA 1
ATOM 1367 C C . SER A 1 192 ? 22.694 12.153 -20.367 1.00 78.44 192 SER A C 1
ATOM 1369 O O . SER A 1 192 ? 22.944 10.987 -20.078 1.00 78.44 192 SER A O 1
ATOM 1371 N N . ALA A 1 193 ? 21.476 12.671 -20.195 1.00 80.06 193 ALA A N 1
ATOM 1372 C CA . ALA A 1 193 ? 20.375 11.853 -19.686 1.00 80.06 193 ALA A CA 1
ATOM 1373 C C . ALA A 1 193 ? 20.045 10.702 -20.657 1.00 80.06 193 ALA A C 1
ATOM 1375 O O . ALA A 1 193 ? 19.943 10.918 -21.867 1.00 80.06 193 ALA A O 1
ATOM 1376 N N . GLY A 1 194 ? 19.916 9.492 -20.117 1.00 83.19 194 GLY A N 1
ATOM 1377 C CA . GLY A 1 194 ? 19.237 8.372 -20.757 1.00 83.19 194 GLY A CA 1
ATOM 1378 C C . GLY A 1 194 ? 17.749 8.365 -20.404 1.00 83.19 194 GLY A C 1
ATOM 1379 O O . GLY A 1 194 ? 17.204 9.339 -19.873 1.00 83.19 194 GLY A O 1
ATOM 1380 N N . THR A 1 195 ? 17.092 7.247 -20.688 1.00 89.44 195 THR A N 1
ATOM 1381 C CA . THR A 1 195 ? 15.657 7.070 -20.458 1.00 89.44 195 THR A CA 1
ATOM 1382 C C . THR A 1 195 ? 15.357 5.931 -19.490 1.00 89.44 195 THR A C 1
ATOM 1384 O O . THR A 1 195 ? 16.012 4.883 -19.514 1.00 89.44 195 THR A O 1
ATOM 1387 N N . ILE A 1 196 ? 14.351 6.145 -18.639 1.00 94.94 196 ILE A N 1
ATOM 1388 C CA . ILE A 1 196 ? 13.778 5.122 -17.762 1.00 94.94 196 ILE A CA 1
ATOM 1389 C C . ILE A 1 196 ? 12.375 4.743 -18.223 1.00 94.94 196 ILE A C 1
ATOM 1391 O O . ILE A 1 196 ? 11.671 5.535 -18.859 1.00 94.94 196 ILE A O 1
ATOM 1395 N N . TYR A 1 197 ? 11.976 3.526 -17.874 1.00 97.06 197 TYR A N 1
ATOM 1396 C CA . TYR A 1 197 ? 10.635 3.011 -18.106 1.00 97.06 197 TYR A CA 1
ATOM 1397 C C . TYR A 1 197 ? 10.112 2.363 -16.830 1.00 97.06 197 TYR A C 1
ATOM 1399 O O . TYR A 1 197 ? 10.806 1.546 -16.229 1.00 97.06 197 TYR A O 1
ATOM 1407 N N . LEU A 1 198 ? 8.875 2.680 -16.456 1.00 97.56 198 LEU A N 1
ATOM 1408 C CA . LEU A 1 198 ? 8.084 1.892 -15.508 1.00 97.56 198 LEU A CA 1
ATOM 1409 C C . LEU A 1 198 ? 7.100 1.058 -16.319 1.00 97.56 198 LEU A C 1
ATOM 1411 O O . LEU A 1 198 ? 6.545 1.572 -17.290 1.00 97.56 198 LEU A O 1
ATOM 1415 N N . ALA A 1 199 ? 6.878 -0.196 -15.935 1.00 97.31 199 ALA A N 1
ATOM 1416 C CA . ALA A 1 199 ? 6.079 -1.108 -16.733 1.00 97.31 199 ALA A CA 1
ATOM 1417 C C . ALA A 1 199 ? 5.241 -2.098 -15.928 1.00 97.31 199 ALA A C 1
ATOM 1419 O O . ALA A 1 199 ? 5.601 -2.519 -14.827 1.00 97.31 199 ALA A O 1
ATOM 1420 N N . VAL A 1 200 ? 4.160 -2.542 -16.564 1.00 97.44 200 VAL A N 1
ATOM 1421 C CA . VAL A 1 200 ? 3.381 -3.714 -16.169 1.00 97.44 200 VAL A CA 1
ATOM 1422 C C . VAL A 1 200 ? 3.560 -4.786 -17.233 1.00 97.44 200 VAL A C 1
ATOM 1424 O O . VAL A 1 200 ? 3.352 -4.559 -18.427 1.00 97.44 200 VAL A O 1
ATOM 1427 N N . GLN A 1 201 ? 3.936 -5.974 -16.784 1.00 97.38 201 GLN A N 1
ATOM 1428 C CA . GLN A 1 201 ? 4.024 -7.173 -17.606 1.00 97.38 201 GLN A CA 1
ATOM 1429 C C . GLN A 1 201 ? 2.807 -8.048 -17.338 1.00 97.38 201 GLN A C 1
ATOM 1431 O O . GLN A 1 201 ? 2.416 -8.213 -16.182 1.00 97.38 201 GLN A O 1
ATOM 1436 N N . LEU A 1 202 ? 2.236 -8.632 -18.390 1.00 97.50 202 LEU A N 1
ATOM 1437 C CA . LEU A 1 202 ? 1.156 -9.609 -18.282 1.00 97.50 202 LEU A CA 1
ATOM 1438 C C . LEU A 1 202 ? 1.620 -10.955 -18.821 1.00 97.50 202 LEU A C 1
ATOM 1440 O O . LEU A 1 202 ? 2.391 -11.015 -19.775 1.00 97.50 202 LEU A O 1
ATOM 1444 N N . PHE A 1 203 ? 1.091 -12.030 -18.250 1.00 97.25 203 PHE A N 1
ATOM 1445 C CA . PHE A 1 203 ? 1.360 -13.390 -18.693 1.00 97.25 203 PHE A CA 1
ATOM 1446 C C . PHE A 1 203 ? 0.059 -14.152 -18.904 1.00 97.25 203 PHE A C 1
ATOM 1448 O O . PHE A 1 203 ? -0.911 -13.983 -18.154 1.00 97.25 203 PHE A O 1
ATOM 1455 N N . ASP A 1 204 ? 0.048 -14.996 -19.931 1.00 97.25 204 ASP A N 1
ATOM 1456 C CA . ASP A 1 204 ? -1.055 -15.909 -20.208 1.00 97.25 204 ASP A CA 1
ATOM 1457 C C . ASP A 1 204 ? -1.030 -17.151 -19.295 1.00 97.25 204 ASP A C 1
ATOM 1459 O O . ASP A 1 204 ? -0.227 -17.267 -18.368 1.00 97.25 204 ASP A O 1
ATOM 1463 N N . ALA A 1 205 ? -1.938 -18.099 -19.545 1.00 94.50 205 ALA A N 1
ATOM 1464 C CA . ALA A 1 205 ? -2.038 -19.334 -18.764 1.00 94.50 205 ALA A CA 1
ATOM 1465 C C . ALA A 1 205 ? -0.810 -20.255 -18.891 1.00 94.50 205 ALA A C 1
ATOM 1467 O O . ALA A 1 205 ? -0.599 -21.094 -18.020 1.00 94.50 205 ALA A O 1
ATOM 1468 N N . ALA A 1 206 ? -0.018 -20.112 -19.957 1.00 95.56 206 ALA A N 1
ATOM 1469 C CA . ALA A 1 206 ? 1.220 -20.857 -20.162 1.00 95.56 206 ALA A CA 1
ATOM 1470 C C . ALA A 1 206 ? 2.439 -20.147 -19.543 1.00 95.56 206 ALA A C 1
ATOM 1472 O O . ALA A 1 206 ? 3.547 -20.676 -19.603 1.00 95.56 206 ALA A O 1
ATOM 1473 N N . GLY A 1 207 ? 2.250 -18.964 -18.947 1.00 92.75 207 GLY A N 1
ATOM 1474 C CA . GLY A 1 207 ? 3.339 -18.138 -18.429 1.00 92.75 207 GLY A CA 1
ATOM 1475 C C . GLY A 1 207 ? 4.081 -17.363 -19.520 1.00 92.75 207 GLY A C 1
ATOM 1476 O O . GLY A 1 207 ? 5.175 -16.862 -19.265 1.00 92.75 207 GLY A O 1
ATOM 1477 N N . THR A 1 208 ? 3.511 -17.247 -20.722 1.00 95.94 208 THR A N 1
ATOM 1478 C CA . THR A 1 208 ? 4.106 -16.482 -21.826 1.00 95.94 208 THR A CA 1
ATOM 1479 C C . THR A 1 208 ? 3.839 -14.997 -21.625 1.00 95.94 208 THR A C 1
ATOM 1481 O O . THR A 1 208 ? 2.695 -14.609 -21.383 1.00 95.94 208 THR A O 1
ATOM 1484 N N . ASN A 1 209 ? 4.877 -14.164 -21.743 1.00 95.38 209 ASN A N 1
ATOM 1485 C CA . ASN A 1 209 ? 4.735 -12.708 -21.687 1.00 95.38 209 ASN A CA 1
ATOM 1486 C C . ASN A 1 209 ? 3.858 -12.206 -22.844 1.00 95.38 209 ASN A C 1
ATOM 1488 O O . ASN A 1 209 ? 4.091 -12.543 -24.006 1.00 95.38 209 ASN A O 1
ATOM 1492 N N . ILE A 1 210 ? 2.875 -11.377 -22.519 1.00 96.25 210 ILE A N 1
ATOM 1493 C CA . ILE A 1 210 ? 1.968 -10.741 -23.469 1.00 96.25 210 ILE A CA 1
ATOM 1494 C C . ILE A 1 210 ? 2.532 -9.354 -23.790 1.00 96.25 210 ILE A C 1
ATOM 1496 O O . ILE A 1 210 ? 2.690 -8.517 -22.903 1.00 96.25 210 ILE A O 1
ATOM 1500 N N . SER A 1 211 ? 2.839 -9.107 -25.063 1.00 94.19 211 SER A N 1
ATOM 1501 C CA . SER A 1 211 ? 3.271 -7.791 -25.545 1.00 94.19 211 SER A CA 1
ATOM 1502 C C . SER A 1 211 ? 2.112 -6.789 -25.590 1.00 94.19 211 SER A C 1
ATOM 1504 O O . SER A 1 211 ? 0.946 -7.178 -25.683 1.00 94.19 211 SER A O 1
ATOM 1506 N N . GLY A 1 212 ? 2.432 -5.498 -25.600 1.00 92.56 212 GLY A N 1
ATOM 1507 C CA . GLY A 1 212 ? 1.455 -4.418 -25.755 1.00 92.56 212 GLY A CA 1
ATOM 1508 C C . GLY A 1 212 ? 2.128 -3.176 -26.318 1.00 92.56 212 GLY A C 1
ATOM 1509 O O . GLY A 1 212 ? 2.501 -3.172 -27.488 1.00 92.56 212 GLY A O 1
ATOM 1510 N N . ASP A 1 213 ? 2.335 -2.166 -25.479 1.00 92.44 213 ASP A N 1
ATOM 1511 C CA . ASP A 1 213 ? 3.022 -0.912 -25.826 1.00 92.44 213 ASP A CA 1
ATOM 1512 C C . ASP A 1 213 ? 4.460 -1.120 -26.342 1.00 92.44 213 ASP A C 1
ATOM 1514 O O . ASP A 1 213 ? 5.005 -0.295 -27.074 1.00 92.44 213 ASP A O 1
ATOM 1518 N N . GLY A 1 214 ? 5.086 -2.235 -25.966 1.00 91.75 214 GLY A N 1
ATOM 1519 C CA . GLY A 1 214 ? 6.375 -2.676 -26.484 1.00 91.75 214 GLY A CA 1
ATOM 1520 C C . GLY A 1 214 ? 6.635 -4.134 -26.116 1.00 91.75 214 GLY A C 1
ATOM 1521 O O . GLY A 1 214 ? 5.735 -4.975 -26.186 1.00 91.75 214 GLY A O 1
ATOM 1522 N N . SER A 1 215 ? 7.866 -4.439 -25.691 1.00 93.25 215 SER A N 1
ATOM 1523 C CA . SER A 1 215 ? 8.229 -5.777 -25.196 1.00 93.25 215 SER A CA 1
ATOM 1524 C C . SER A 1 215 ? 7.374 -6.205 -24.001 1.00 93.25 215 SER A C 1
ATOM 1526 O O . SER A 1 215 ? 7.060 -7.385 -23.857 1.00 93.25 215 SER A O 1
ATOM 1528 N N . TRP A 1 216 ? 6.986 -5.252 -23.155 1.00 95.75 216 TRP A N 1
ATOM 1529 C CA . TRP A 1 216 ? 6.029 -5.452 -22.072 1.00 95.75 216 TRP A CA 1
ATOM 1530 C C . TRP A 1 216 ? 4.689 -4.797 -22.401 1.00 95.75 216 TRP A C 1
ATOM 1532 O O . TRP A 1 216 ? 4.588 -3.969 -23.308 1.00 95.75 216 TRP A O 1
ATOM 1542 N N . TRP A 1 217 ? 3.647 -5.227 -21.692 1.00 97.00 217 TRP A N 1
ATOM 1543 C CA . TRP A 1 217 ? 2.271 -4.905 -22.048 1.00 97.00 217 TRP A CA 1
ATOM 1544 C C . TRP A 1 217 ? 1.934 -3.419 -21.898 1.00 97.00 217 TRP A C 1
ATOM 1546 O O . TRP A 1 217 ? 1.354 -2.851 -22.818 1.00 97.00 217 TRP A O 1
ATOM 1556 N N . TYR A 1 218 ? 2.300 -2.791 -20.780 1.00 96.81 218 TYR A N 1
ATOM 1557 C CA . TYR A 1 218 ? 1.948 -1.396 -20.509 1.00 96.81 218 TYR A CA 1
ATOM 1558 C C . TYR A 1 218 ? 3.138 -0.618 -19.948 1.00 96.81 218 TYR A C 1
ATOM 1560 O O . TYR A 1 218 ? 3.745 -1.053 -18.967 1.00 96.81 218 TYR A O 1
ATOM 1568 N N . TYR A 1 219 ? 3.438 0.542 -20.538 1.00 96.31 219 TYR A N 1
ATOM 1569 C CA . TYR A 1 219 ? 4.451 1.485 -20.055 1.00 96.31 219 TYR A CA 1
ATOM 1570 C C . TYR A 1 219 ? 3.789 2.795 -19.598 1.00 96.31 219 TYR A C 1
ATOM 1572 O O . TYR A 1 219 ? 3.743 3.760 -20.363 1.00 96.31 219 TYR A O 1
ATOM 1580 N N . PRO A 1 220 ? 3.307 2.889 -18.341 1.00 92.00 220 PRO A N 1
ATOM 1581 C CA . PRO A 1 220 ? 2.747 4.132 -17.792 1.00 92.00 220 PRO A CA 1
ATOM 1582 C C . PRO A 1 220 ? 3.717 5.313 -17.858 1.00 92.00 220 PRO A C 1
ATOM 1584 O O . PRO A 1 220 ? 3.296 6.466 -17.921 1.00 92.00 220 PRO A O 1
ATOM 1587 N N . VAL A 1 221 ? 5.017 5.017 -17.847 1.00 89.94 221 VAL A N 1
ATOM 1588 C CA . VAL A 1 221 ? 6.079 5.976 -18.110 1.00 89.94 221 VAL A CA 1
ATOM 1589 C C . VAL A 1 221 ? 6.969 5.396 -19.189 1.00 89.94 221 VAL A C 1
ATOM 1591 O O . VAL A 1 221 ? 7.744 4.474 -18.937 1.00 89.94 221 VAL A O 1
ATOM 1594 N N . ALA A 1 222 ? 6.828 5.943 -20.394 1.00 88.06 222 ALA A N 1
ATOM 1595 C CA . ALA A 1 222 ? 7.578 5.541 -21.570 1.00 88.06 222 ALA A CA 1
ATOM 1596 C C . ALA A 1 222 ? 8.666 6.576 -21.874 1.00 88.06 222 ALA A C 1
ATOM 1598 O O . ALA A 1 222 ? 8.371 7.685 -22.317 1.00 88.06 222 ALA A O 1
ATOM 1599 N N . GLY A 1 223 ? 9.926 6.213 -21.626 1.00 84.56 223 GLY A N 1
ATOM 1600 C CA . GLY A 1 223 ? 11.074 7.016 -22.038 1.00 84.56 223 GLY A CA 1
ATOM 1601 C C . GLY A 1 223 ? 11.249 8.324 -21.262 1.00 84.56 223 GLY A C 1
ATOM 1602 O O . GLY A 1 223 ? 11.601 9.341 -21.855 1.00 84.56 223 GLY A O 1
ATOM 1603 N N . ALA A 1 224 ? 11.008 8.330 -19.947 1.00 88.31 224 ALA A N 1
ATOM 1604 C CA . ALA A 1 224 ? 11.238 9.530 -19.144 1.00 88.31 224 ALA A CA 1
ATOM 1605 C C . ALA A 1 224 ? 12.740 9.810 -18.988 1.00 88.31 224 ALA A C 1
ATOM 1607 O O . ALA A 1 224 ? 13.510 8.931 -18.598 1.00 88.31 224 ALA A O 1
ATOM 1608 N N . SER A 1 225 ? 13.149 11.050 -19.253 1.00 87.44 225 SER A N 1
ATOM 1609 C CA . SER A 1 225 ? 14.519 11.518 -19.033 1.00 87.44 225 SER A CA 1
ATOM 1610 C C . SER A 1 225 ? 14.613 12.292 -17.723 1.00 87.44 225 SER A C 1
ATOM 1612 O O . SER A 1 225 ? 14.150 13.426 -17.631 1.00 87.44 225 SER A O 1
ATOM 1614 N N . ILE A 1 226 ? 15.242 11.687 -16.714 1.00 89.25 226 ILE A N 1
ATOM 1615 C CA . ILE A 1 226 ? 15.544 12.356 -15.443 1.00 89.25 226 ILE A CA 1
ATOM 1616 C C . ILE A 1 226 ? 16.918 13.023 -15.566 1.00 89.25 226 ILE A C 1
ATOM 1618 O O . ILE A 1 226 ? 17.917 12.351 -15.845 1.00 89.25 226 ILE A O 1
ATOM 1622 N N . THR A 1 227 ? 16.965 14.343 -15.374 1.00 87.12 227 THR A N 1
ATOM 1623 C CA . THR A 1 227 ? 18.183 15.161 -15.526 1.00 87.12 227 THR A CA 1
ATOM 1624 C C . THR A 1 227 ? 18.802 15.603 -14.200 1.00 87.12 227 THR A C 1
ATOM 1626 O O . THR A 1 227 ? 19.938 16.071 -14.190 1.00 87.12 227 THR A O 1
ATOM 1629 N N . ASP A 1 228 ? 18.079 15.460 -13.091 1.00 89.62 228 ASP A N 1
ATOM 1630 C CA . ASP A 1 228 ? 18.530 15.796 -11.739 1.00 89.62 228 ASP A CA 1
ATOM 1631 C C . ASP A 1 228 ? 18.697 14.543 -10.858 1.00 89.62 228 ASP A C 1
ATOM 1633 O O . ASP A 1 228 ? 18.359 13.430 -11.258 1.00 89.62 228 ASP A O 1
ATOM 1637 N N . ALA A 1 229 ? 19.259 14.727 -9.661 1.00 91.25 229 ALA A N 1
ATOM 1638 C CA . ALA A 1 229 ? 19.520 13.648 -8.706 1.00 91.25 229 ALA A CA 1
ATOM 1639 C C . ALA A 1 229 ? 18.406 13.462 -7.652 1.00 91.25 229 ALA A C 1
ATOM 1641 O O . ALA A 1 229 ? 18.607 12.745 -6.671 1.00 91.25 229 ALA A O 1
ATOM 1642 N N . GLN A 1 230 ? 17.260 14.136 -7.802 1.00 91.56 230 GLN A N 1
ATOM 1643 C CA . GLN A 1 230 ? 16.130 13.987 -6.885 1.00 91.56 230 GLN A CA 1
ATOM 1644 C C . GLN A 1 230 ? 15.351 12.708 -7.190 1.00 91.56 230 GLN A C 1
ATOM 1646 O O . GLN A 1 230 ? 15.384 12.177 -8.299 1.00 91.56 230 GLN A O 1
ATOM 1651 N N . TRP A 1 231 ? 14.634 12.210 -6.186 1.00 92.88 231 TRP A N 1
ATOM 1652 C CA . TRP A 1 231 ? 13.713 11.095 -6.359 1.00 92.88 231 TRP A CA 1
ATOM 1653 C C . TRP A 1 231 ? 12.424 11.554 -7.032 1.00 92.88 231 TRP A C 1
ATOM 1655 O O . TRP A 1 231 ? 11.698 12.394 -6.503 1.00 92.88 231 TRP A O 1
ATOM 1665 N N . HIS A 1 232 ? 12.113 10.942 -8.169 1.00 89.50 232 HIS A N 1
ATOM 1666 C CA . HIS A 1 232 ? 10.873 11.147 -8.905 1.00 89.50 232 HIS A CA 1
ATOM 1667 C C . HIS A 1 232 ? 9.967 9.943 -8.705 1.00 89.50 232 HIS A C 1
ATOM 1669 O O . HIS A 1 232 ? 10.362 8.802 -8.952 1.00 89.50 232 HIS A O 1
ATOM 1675 N N . ARG A 1 233 ? 8.740 10.196 -8.253 1.00 92.62 233 ARG A N 1
ATOM 1676 C CA . ARG A 1 233 ? 7.704 9.172 -8.142 1.00 92.62 233 ARG A CA 1
ATOM 1677 C C . ARG A 1 233 ? 6.897 9.140 -9.429 1.00 92.62 233 ARG A C 1
ATOM 1679 O O . ARG A 1 233 ? 6.217 10.108 -9.760 1.00 92.62 233 ARG A O 1
ATOM 1686 N N . TYR A 1 234 ? 6.919 8.002 -10.101 1.00 91.25 234 TYR A N 1
ATOM 1687 C CA . TYR A 1 234 ? 6.119 7.742 -11.285 1.00 91.25 234 TYR A CA 1
ATOM 1688 C C . TYR A 1 234 ? 4.990 6.771 -10.968 1.00 91.25 234 TYR A C 1
ATOM 1690 O O . TYR A 1 234 ? 5.122 5.905 -10.102 1.00 91.25 234 TYR A O 1
ATOM 1698 N N . GLN A 1 235 ? 3.867 6.928 -11.666 1.00 91.25 235 GLN A N 1
ATOM 1699 C CA . GLN A 1 235 ? 2.703 6.072 -11.491 1.00 91.25 235 GLN A CA 1
ATOM 1700 C C . GLN A 1 235 ? 1.906 5.924 -12.783 1.00 91.25 235 GLN A C 1
ATOM 1702 O O . GLN A 1 235 ? 1.957 6.794 -13.650 1.00 91.25 235 GLN A O 1
ATOM 1707 N N . GLY A 1 236 ? 1.097 4.874 -12.856 1.00 89.94 236 GLY A N 1
ATOM 1708 C CA . GLY A 1 236 ? 0.027 4.759 -13.837 1.00 89.94 236 GLY A CA 1
ATOM 1709 C C . GLY A 1 236 ? -1.086 3.842 -13.364 1.00 89.94 236 GLY A C 1
ATOM 1710 O O . GLY A 1 236 ? -0.912 3.059 -12.431 1.00 89.94 236 GLY A O 1
ATOM 1711 N N . VAL A 1 237 ? -2.239 3.971 -14.008 1.00 90.69 237 VAL A N 1
ATOM 1712 C CA . VAL A 1 237 ? -3.469 3.259 -13.656 1.00 90.69 237 VAL A CA 1
ATOM 1713 C C . VAL A 1 237 ? -3.881 2.384 -14.835 1.00 90.69 237 VAL A C 1
ATOM 1715 O O . VAL A 1 237 ? -3.862 2.841 -15.977 1.00 90.69 237 VAL A O 1
ATOM 1718 N N . PHE A 1 238 ? -4.240 1.132 -14.567 1.00 93.00 238 PHE A N 1
ATOM 1719 C CA . PHE A 1 238 ? -4.568 0.135 -15.586 1.00 93.00 238 PHE A CA 1
ATOM 1720 C C . PHE A 1 238 ? -5.675 -0.815 -15.109 1.00 93.00 238 PHE A C 1
ATOM 1722 O O . PHE A 1 238 ? -6.029 -0.834 -13.930 1.00 93.00 238 PHE A O 1
ATOM 1729 N N . GLY A 1 239 ? -6.239 -1.605 -16.025 1.00 89.06 239 GLY A N 1
ATOM 1730 C CA . GLY A 1 239 ? -7.323 -2.545 -15.729 1.00 89.06 239 GLY A CA 1
ATOM 1731 C C . GLY A 1 239 ? -8.698 -2.063 -16.195 1.00 89.06 239 GLY A C 1
ATOM 1732 O O . GLY A 1 239 ? -8.809 -1.245 -17.115 1.00 89.06 239 GLY A O 1
ATOM 1733 N N . GLY A 1 240 ? -9.757 -2.623 -15.609 1.00 80.25 240 GLY A N 1
ATOM 1734 C CA . GLY A 1 240 ? -11.135 -2.473 -16.084 1.00 80.25 240 GLY A CA 1
ATOM 1735 C C . GLY A 1 240 ? -11.601 -1.015 -16.144 1.00 80.25 240 GLY A C 1
ATOM 1736 O O . GLY A 1 240 ? -11.597 -0.318 -15.141 1.00 80.25 240 GLY A O 1
ATOM 1737 N N . GLY A 1 241 ? -12.024 -0.543 -17.319 1.00 75.06 241 GLY A N 1
ATOM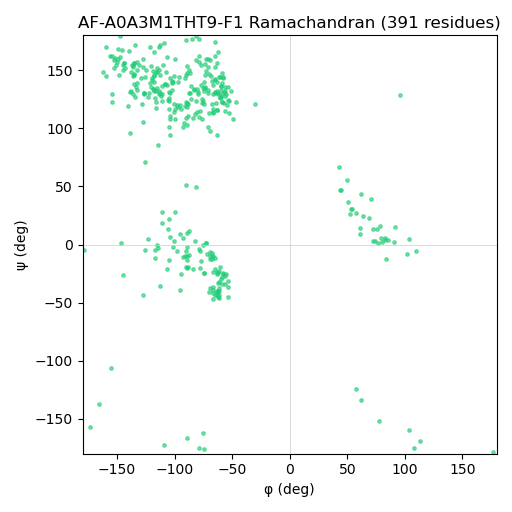 1738 C CA . GLY A 1 241 ? -12.511 0.834 -17.500 1.00 75.06 241 GLY A CA 1
ATOM 1739 C C . GLY A 1 241 ? -11.425 1.900 -17.698 1.00 75.06 241 GLY A C 1
ATOM 1740 O O . GLY A 1 241 ? -11.759 3.075 -17.830 1.00 75.06 241 GLY A O 1
ATOM 1741 N N . THR A 1 242 ? -10.145 1.518 -17.769 1.00 84.12 242 THR A N 1
ATOM 1742 C CA . THR A 1 242 ? -9.054 2.418 -18.192 1.00 84.12 242 THR A CA 1
ATOM 1743 C C . THR A 1 242 ? -8.819 2.370 -19.704 1.00 84.12 242 THR A C 1
ATOM 1745 O O . THR A 1 242 ? -9.388 1.538 -20.411 1.00 84.12 242 THR A O 1
ATOM 1748 N N . GLY A 1 243 ? -7.909 3.218 -20.200 1.00 83.50 243 GLY A N 1
ATOM 1749 C CA . GLY A 1 243 ? -7.360 3.107 -21.557 1.00 83.50 243 GLY A CA 1
ATOM 1750 C C . GLY A 1 243 ? -6.490 1.861 -21.794 1.00 83.50 243 GLY A C 1
ATOM 1751 O O . GLY A 1 243 ? -6.176 1.573 -22.943 1.00 83.50 243 GLY A O 1
ATOM 1752 N N . HIS A 1 244 ? -6.141 1.110 -20.741 1.00 89.75 244 HIS A N 1
ATOM 1753 C CA . HIS A 1 244 ? -5.368 -0.135 -20.806 1.00 89.75 244 HIS A CA 1
ATOM 1754 C C . HIS A 1 244 ? -6.129 -1.271 -20.090 1.00 89.75 244 HIS A C 1
ATOM 1756 O O . HIS A 1 244 ? -5.753 -1.679 -18.985 1.00 89.75 244 HIS A O 1
ATOM 1762 N N . PRO A 1 245 ? -7.240 -1.773 -20.669 1.00 91.12 245 PRO A N 1
ATOM 1763 C CA . PRO A 1 245 ? -7.973 -2.908 -20.117 1.00 91.12 245 PRO A CA 1
ATOM 1764 C C . PRO A 1 245 ? -7.210 -4.221 -20.328 1.00 91.12 245 PRO A C 1
ATOM 1766 O O . PRO A 1 245 ? -6.513 -4.394 -21.329 1.00 91.12 245 PRO A O 1
ATOM 1769 N N . PHE A 1 246 ? -7.378 -5.181 -19.415 1.00 94.12 246 PHE A N 1
ATOM 1770 C CA . PHE A 1 246 ? -6.708 -6.476 -19.523 1.00 94.12 246 PHE A CA 1
ATOM 1771 C C . PHE A 1 246 ? -7.131 -7.242 -20.793 1.00 94.12 246 PHE A C 1
ATOM 1773 O O . PHE A 1 246 ? -8.332 -7.433 -21.018 1.00 94.12 246 PHE A O 1
ATOM 1780 N N . PRO A 1 247 ? -6.175 -7.741 -21.602 1.00 93.94 247 PRO A N 1
ATOM 1781 C CA . PRO A 1 247 ? -6.463 -8.667 -22.692 1.00 93.94 247 PRO A CA 1
ATOM 1782 C C . PRO A 1 247 ? -7.148 -9.943 -22.185 1.00 93.94 247 PRO A C 1
ATOM 1784 O O . PRO A 1 247 ? -6.850 -10.436 -21.098 1.00 93.94 247 PRO A O 1
ATOM 1787 N N . SER A 1 248 ? -8.023 -10.539 -22.995 1.00 93.62 248 SER A N 1
ATOM 1788 C CA . SER A 1 248 ? -8.816 -11.721 -22.604 1.00 93.62 248 SER A CA 1
ATOM 1789 C C . SER A 1 248 ? -7.978 -12.969 -22.279 1.00 93.62 248 SER A C 1
ATOM 1791 O O . SER A 1 248 ? -8.409 -13.847 -21.521 1.00 93.62 248 SER A O 1
ATOM 1793 N N . ASN A 1 249 ? -6.765 -13.066 -22.827 1.00 94.62 249 ASN A N 1
ATOM 1794 C CA . ASN A 1 249 ? -5.815 -14.143 -22.555 1.00 94.62 249 ASN A CA 1
ATOM 1795 C C . ASN A 1 249 ? -4.911 -13.885 -21.335 1.00 94.62 249 ASN A C 1
ATOM 1797 O O . ASN A 1 249 ? -4.230 -14.815 -20.909 1.00 94.62 249 ASN A O 1
ATOM 1801 N N . ALA A 1 250 ? -4.918 -12.683 -20.748 1.00 96.06 250 ALA A N 1
ATOM 1802 C CA . ALA A 1 250 ? -4.116 -12.373 -19.569 1.00 96.06 250 ALA A CA 1
ATOM 1803 C C . ALA A 1 250 ? -4.603 -13.155 -18.337 1.00 96.06 250 ALA A C 1
ATOM 1805 O O . ALA A 1 250 ? -5.803 -13.368 -18.142 1.00 96.06 250 ALA A O 1
ATOM 1806 N N . ARG A 1 251 ? -3.662 -13.633 -17.520 1.00 94.44 251 ARG A N 1
ATOM 1807 C CA . ARG A 1 251 ? -3.944 -14.402 -16.294 1.00 94.44 251 ARG A CA 1
ATOM 1808 C C . ARG A 1 251 ? -3.244 -13.833 -15.080 1.00 94.44 251 ARG A C 1
ATOM 1810 O O . ARG A 1 251 ? -3.851 -13.732 -14.018 1.00 94.44 251 ARG A O 1
ATOM 1817 N N . THR A 1 252 ? -1.979 -13.469 -15.240 1.00 94.38 252 THR A N 1
ATOM 1818 C CA . THR A 1 252 ? -1.185 -12.896 -14.157 1.00 94.38 252 THR A CA 1
ATOM 1819 C C . THR A 1 252 ? -0.454 -11.655 -14.628 1.00 94.38 252 THR A C 1
ATOM 1821 O O . THR A 1 252 ? -0.226 -11.477 -15.823 1.00 94.38 252 THR A O 1
ATOM 1824 N N . MET A 1 253 ? -0.100 -10.798 -13.682 1.00 96.00 253 MET A N 1
ATOM 1825 C CA . MET A 1 253 ? 0.651 -9.576 -13.905 1.00 96.00 253 MET A CA 1
ATOM 1826 C C . MET A 1 253 ? 1.867 -9.506 -12.985 1.00 96.00 253 MET A C 1
ATOM 1828 O O . MET A 1 253 ? 1.921 -10.171 -11.950 1.00 96.00 253 MET A O 1
ATOM 1832 N N . THR A 1 254 ? 2.842 -8.686 -13.355 1.00 96.06 254 THR A N 1
ATOM 1833 C CA . THR A 1 254 ? 3.934 -8.275 -12.472 1.00 96.06 254 THR A CA 1
ATOM 1834 C C . THR A 1 254 ? 4.419 -6.875 -12.833 1.00 96.06 254 THR A C 1
ATOM 1836 O O . THR A 1 254 ? 4.077 -6.343 -13.894 1.00 96.06 254 THR A O 1
ATOM 1839 N N . VAL A 1 255 ? 5.232 -6.285 -11.962 1.00 96.88 255 VAL A N 1
ATOM 1840 C CA . VAL A 1 255 ? 5.902 -5.009 -12.224 1.00 96.88 255 VAL A CA 1
ATOM 1841 C C . VAL A 1 255 ? 7.272 -5.244 -12.856 1.00 96.88 255 VAL A C 1
ATOM 1843 O O . VAL A 1 255 ? 7.995 -6.185 -12.517 1.00 96.88 255 VAL A O 1
ATOM 1846 N N . GLY A 1 256 ? 7.640 -4.367 -13.782 1.00 96.81 256 GLY A N 1
ATOM 1847 C CA . GLY A 1 256 ? 8.991 -4.281 -14.311 1.00 96.81 256 GLY A CA 1
ATOM 1848 C C . GLY A 1 256 ? 9.420 -2.836 -14.497 1.00 96.81 256 GLY A C 1
ATOM 1849 O O . GLY A 1 256 ? 8.609 -1.910 -14.462 1.00 96.81 256 GLY A O 1
ATOM 1850 N N . PHE A 1 257 ? 10.712 -2.640 -14.703 1.00 97.62 257 PHE A N 1
ATOM 1851 C CA . PHE A 1 257 ? 11.255 -1.340 -15.065 1.00 97.62 257 PHE A CA 1
ATOM 1852 C C . PHE A 1 257 ? 12.531 -1.483 -15.884 1.00 97.62 257 PHE A C 1
ATOM 1854 O O . PHE A 1 257 ? 13.181 -2.531 -15.888 1.00 97.62 257 PHE A O 1
ATOM 1861 N N . ILE A 1 258 ? 12.876 -0.413 -16.592 1.00 96.62 258 ILE A N 1
ATOM 1862 C CA . ILE A 1 258 ? 14.087 -0.333 -17.400 1.00 96.62 258 ILE A CA 1
ATOM 1863 C C . ILE A 1 258 ? 14.852 0.914 -16.993 1.00 96.62 258 ILE A C 1
ATOM 1865 O O . ILE A 1 258 ? 14.286 2.006 -16.950 1.00 96.62 258 ILE A O 1
ATOM 1869 N N . LEU A 1 259 ? 16.139 0.747 -16.719 1.00 95.62 259 LEU A N 1
ATOM 1870 C CA . LEU A 1 259 ? 17.069 1.835 -16.456 1.00 95.62 259 LEU A CA 1
ATOM 1871 C C . LEU A 1 259 ? 18.021 2.003 -17.631 1.00 95.62 259 LEU A C 1
ATOM 1873 O O . LEU A 1 259 ? 18.522 1.011 -18.163 1.00 95.62 259 LEU A O 1
ATOM 1877 N N . ASN A 1 260 ? 18.281 3.259 -17.997 1.00 92.62 260 ASN A N 1
ATOM 1878 C CA . ASN A 1 260 ? 19.208 3.640 -19.059 1.00 92.62 260 ASN A CA 1
ATOM 1879 C C . ASN A 1 260 ? 18.967 2.864 -20.372 1.00 92.62 260 ASN A C 1
ATOM 1881 O O . ASN A 1 260 ? 19.867 2.200 -20.886 1.00 92.62 260 ASN A O 1
ATOM 1885 N N . TYR A 1 261 ? 17.741 2.918 -20.905 1.00 90.50 261 TYR A N 1
ATOM 1886 C CA . TYR A 1 261 ? 17.341 2.172 -22.110 1.00 90.50 261 TYR A CA 1
ATOM 1887 C C . TYR A 1 261 ? 18.268 2.421 -23.313 1.00 90.50 261 TYR A C 1
ATOM 1889 O O . TYR A 1 261 ? 18.608 1.488 -24.038 1.00 90.50 261 TYR A O 1
ATOM 1897 N N . ASP A 1 262 ? 18.758 3.653 -23.464 1.00 82.50 262 ASP A N 1
ATOM 1898 C CA . ASP A 1 262 ? 19.695 4.054 -24.524 1.00 82.50 262 ASP A CA 1
ATOM 1899 C C . ASP A 1 262 ? 21.132 3.512 -24.329 1.00 82.50 262 ASP A C 1
ATOM 1901 O O . ASP A 1 262 ? 22.034 3.805 -25.121 1.00 82.50 262 ASP A O 1
ATOM 1905 N N . GLY A 1 263 ? 21.367 2.738 -23.264 1.00 77.94 263 GLY A N 1
ATOM 1906 C CA . GLY A 1 263 ? 22.613 2.036 -22.976 1.00 77.94 263 GLY A CA 1
ATOM 1907 C C . GLY A 1 263 ? 23.826 2.963 -22.891 1.00 77.94 263 GLY A C 1
ATOM 1908 O O . GLY A 1 263 ? 23.856 3.917 -22.114 1.00 77.94 263 GLY A O 1
ATOM 1909 N N . ALA A 1 264 ? 24.851 2.668 -23.692 1.00 76.19 264 ALA A N 1
ATOM 1910 C CA . ALA A 1 264 ? 26.152 3.333 -23.629 1.00 76.19 264 ALA A CA 1
ATOM 1911 C C . ALA A 1 264 ? 26.232 4.679 -24.369 1.00 76.19 264 ALA A C 1
ATOM 1913 O O . ALA A 1 264 ? 27.317 5.263 -24.452 1.00 76.19 264 ALA A O 1
ATOM 1914 N N . ALA A 1 265 ? 25.135 5.170 -24.955 1.00 70.81 265 ALA A N 1
ATOM 1915 C CA . ALA A 1 265 ? 25.166 6.445 -25.662 1.00 70.81 265 ALA A CA 1
ATOM 1916 C C . ALA A 1 265 ? 25.663 7.570 -24.720 1.00 70.81 265 ALA A C 1
ATOM 1918 O O . ALA A 1 265 ? 25.278 7.637 -23.567 1.00 70.81 265 ALA A O 1
ATOM 1919 N N . ALA A 1 266 ? 26.562 8.438 -25.187 1.00 65.31 266 ALA A N 1
ATOM 1920 C CA . ALA A 1 266 ? 27.004 9.680 -24.525 1.00 65.31 266 ALA A CA 1
ATOM 1921 C C . ALA A 1 266 ? 27.517 9.648 -23.051 1.00 65.31 266 ALA A C 1
ATOM 1923 O O . ALA A 1 266 ? 27.496 10.692 -22.394 1.00 65.31 266 ALA A O 1
ATOM 1924 N N . GLY A 1 267 ? 28.056 8.529 -22.550 1.00 71.25 267 GLY A N 1
ATOM 1925 C CA . GLY A 1 267 ? 28.882 8.491 -21.323 1.00 71.25 267 GLY A CA 1
ATOM 1926 C C . GLY A 1 267 ? 28.217 7.861 -20.093 1.00 71.25 267 GLY A C 1
ATOM 1927 O O . GLY A 1 267 ? 27.117 7.332 -20.210 1.00 71.25 267 GLY A O 1
ATOM 1928 N N . ASN A 1 268 ? 28.909 7.905 -18.936 1.00 71.25 268 ASN A N 1
ATOM 1929 C CA . ASN A 1 268 ? 28.472 7.268 -17.679 1.00 71.25 268 ASN A CA 1
ATOM 1930 C C . ASN A 1 268 ? 27.060 7.753 -17.327 1.00 71.25 268 ASN A C 1
ATOM 1932 O O . ASN A 1 268 ? 26.840 8.963 -17.268 1.00 71.25 268 ASN A O 1
ATOM 1936 N N . ARG A 1 269 ? 26.127 6.801 -17.232 1.00 84.88 269 ARG A N 1
ATOM 1937 C CA . ARG A 1 269 ? 24.694 6.996 -17.005 1.00 84.88 269 ARG A CA 1
ATOM 1938 C C . ARG A 1 269 ? 24.205 5.958 -16.019 1.00 84.88 269 ARG A C 1
ATOM 1940 O O . ARG A 1 269 ? 23.909 4.825 -16.406 1.00 84.88 269 ARG A O 1
ATOM 1947 N N . THR A 1 270 ? 24.132 6.327 -14.755 1.00 90.81 270 THR A N 1
ATOM 1948 C CA . THR A 1 270 ? 23.584 5.455 -13.718 1.00 90.81 270 THR A CA 1
ATOM 1949 C C . THR A 1 270 ? 22.288 6.042 -13.184 1.00 90.81 270 THR A C 1
ATOM 1951 O O . THR A 1 270 ? 22.171 7.225 -12.868 1.00 90.81 270 THR A O 1
ATOM 1954 N N . TYR A 1 271 ? 21.275 5.193 -13.137 1.00 94.12 271 TYR A N 1
ATOM 1955 C CA . TYR A 1 271 ? 19.959 5.450 -12.592 1.00 94.12 271 TYR A CA 1
ATOM 1956 C C . TYR A 1 271 ? 19.710 4.460 -11.470 1.00 94.12 271 TYR A C 1
ATOM 1958 O O . TYR A 1 271 ? 20.259 3.358 -11.450 1.00 94.12 271 TYR A O 1
ATOM 1966 N N . GLN A 1 272 ? 18.861 4.870 -10.541 1.00 96.00 272 GLN A N 1
ATOM 1967 C CA . GLN A 1 272 ? 18.485 4.082 -9.383 1.00 96.00 272 GLN A CA 1
ATOM 1968 C C . GLN A 1 272 ? 16.966 3.956 -9.325 1.00 96.00 272 GLN A C 1
ATOM 1970 O O . GLN A 1 272 ? 16.259 4.910 -9.662 1.00 96.00 272 GLN A O 1
ATOM 1975 N N . ALA A 1 273 ? 16.477 2.798 -8.886 1.00 97.38 273 ALA A N 1
ATOM 1976 C CA . ALA A 1 273 ? 15.057 2.535 -8.690 1.00 97.38 273 ALA A CA 1
ATOM 1977 C C . ALA A 1 273 ? 14.770 1.830 -7.359 1.00 97.38 273 ALA A C 1
ATOM 1979 O O . ALA A 1 273 ? 15.558 1.003 -6.900 1.00 97.38 273 ALA A O 1
ATOM 1980 N N . THR A 1 274 ? 13.626 2.152 -6.754 1.00 96.25 274 THR A N 1
ATOM 1981 C CA . THR A 1 274 ? 13.101 1.498 -5.544 1.00 96.25 274 THR A CA 1
ATOM 1982 C C . THR A 1 274 ? 11.595 1.738 -5.396 1.00 96.25 274 THR A C 1
ATOM 1984 O O . THR A 1 274 ? 11.009 2.532 -6.136 1.00 96.25 274 THR A O 1
ATOM 1987 N N . GLY A 1 275 ? 10.949 1.038 -4.465 1.00 90.44 275 GLY A N 1
ATOM 1988 C CA . GLY A 1 275 ? 9.517 1.162 -4.183 1.00 90.44 275 GLY A CA 1
ATOM 1989 C C . GLY A 1 275 ? 8.621 0.798 -5.369 1.00 90.44 275 GLY A C 1
ATOM 1990 O O . GLY A 1 275 ? 7.680 1.532 -5.672 1.00 90.44 275 GLY A O 1
ATOM 1991 N N . LEU A 1 276 ? 8.947 -0.293 -6.071 1.00 93.81 276 LEU A N 1
ATOM 1992 C CA . LEU A 1 276 ? 8.174 -0.795 -7.209 1.00 93.81 276 LEU A CA 1
ATOM 1993 C C . LEU A 1 276 ? 6.969 -1.584 -6.704 1.00 93.81 276 LEU A C 1
ATOM 1995 O O . LEU A 1 276 ? 7.142 -2.664 -6.145 1.00 93.81 276 LEU A O 1
ATOM 1999 N N . ALA A 1 277 ? 5.765 -1.081 -6.948 1.00 89.00 277 ALA A N 1
ATOM 2000 C CA . ALA A 1 277 ? 4.554 -1.655 -6.377 1.00 89.00 277 ALA A CA 1
ATOM 2001 C C . ALA A 1 277 ? 3.412 -1.729 -7.391 1.00 89.00 277 ALA A C 1
ATOM 2003 O O . ALA A 1 277 ? 3.283 -0.877 -8.274 1.00 89.00 277 ALA A O 1
ATOM 2004 N N . ILE A 1 278 ? 2.567 -2.748 -7.226 1.00 90.38 278 ILE A N 1
ATOM 2005 C CA . ILE A 1 278 ? 1.248 -2.853 -7.853 1.00 90.38 278 ILE A CA 1
ATOM 2006 C C . ILE A 1 278 ? 0.241 -3.016 -6.728 1.00 90.38 278 ILE A C 1
ATOM 2008 O O . ILE A 1 278 ? 0.376 -3.918 -5.907 1.00 90.38 278 ILE A O 1
ATOM 2012 N N . ALA A 1 279 ? -0.782 -2.173 -6.721 1.00 84.75 279 ALA A N 1
ATOM 2013 C CA . ALA A 1 279 ? -1.848 -2.219 -5.731 1.00 84.75 279 ALA A CA 1
ATOM 2014 C C . ALA A 1 279 ? -3.215 -2.065 -6.394 1.00 84.75 279 ALA A C 1
ATOM 2016 O O . ALA A 1 279 ? -3.323 -1.472 -7.472 1.00 84.75 279 ALA A O 1
ATOM 2017 N N . ASP A 1 280 ? -4.268 -2.562 -5.740 1.00 81.56 280 ASP A N 1
ATOM 2018 C CA . ASP A 1 280 ? -5.646 -2.228 -6.114 1.00 81.56 280 ASP A CA 1
ATOM 2019 C C . ASP A 1 280 ? -5.788 -0.691 -6.147 1.00 81.56 280 ASP A C 1
ATOM 2021 O O . ASP A 1 280 ? -5.499 -0.004 -5.162 1.00 81.56 280 ASP A O 1
ATOM 2025 N N . HIS A 1 281 ? -6.223 -0.133 -7.279 1.00 75.81 281 HIS A N 1
ATOM 2026 C CA . HIS A 1 281 ? -6.500 1.293 -7.386 1.00 75.81 281 HIS A CA 1
ATOM 2027 C C . HIS A 1 281 ? -7.890 1.567 -6.843 1.00 75.81 281 HIS A C 1
ATOM 2029 O O . HIS A 1 281 ? -8.907 1.180 -7.423 1.00 75.81 281 HIS A O 1
ATOM 2035 N N . PHE A 1 282 ? -7.924 2.265 -5.719 1.00 70.50 282 PHE A N 1
ATOM 2036 C CA . PHE A 1 282 ? -9.163 2.745 -5.157 1.00 70.50 282 PHE A CA 1
ATOM 2037 C C . PHE A 1 282 ? -9.474 4.133 -5.706 1.00 70.50 282 PHE A C 1
ATOM 2039 O O . PHE A 1 282 ? -8.818 5.098 -5.334 1.00 70.50 282 PHE A O 1
ATOM 2046 N N . VAL A 1 283 ? -10.484 4.233 -6.571 1.00 67.62 283 VAL A N 1
ATOM 2047 C CA . VAL A 1 283 ? -11.053 5.537 -6.929 1.00 67.62 283 VAL A CA 1
ATOM 2048 C C . VAL A 1 283 ? -11.952 5.960 -5.777 1.00 67.62 283 VAL A C 1
ATOM 2050 O O . VAL A 1 283 ? -12.960 5.298 -5.512 1.00 67.62 283 VAL A O 1
ATOM 2053 N N . CYS A 1 284 ? -11.606 7.045 -5.081 1.00 68.44 284 CYS A N 1
ATOM 2054 C CA . CYS A 1 284 ? -12.515 7.579 -4.079 1.00 68.44 284 CYS A CA 1
ATOM 2055 C C . CYS A 1 284 ? -13.841 7.953 -4.753 1.00 68.44 284 CYS A C 1
ATOM 2057 O O . CYS A 1 284 ? -13.841 8.668 -5.760 1.00 68.44 284 CYS A O 1
ATOM 2059 N N . PRO A 1 285 ? -14.987 7.557 -4.188 1.00 67.56 285 PRO A N 1
ATOM 2060 C CA . PRO A 1 285 ? -16.260 8.066 -4.662 1.00 67.56 285 PRO A CA 1
ATOM 2061 C C . PRO A 1 285 ? -16.274 9.607 -4.628 1.00 67.56 285 PRO A C 1
ATOM 2063 O O . PRO A 1 285 ? -15.966 10.206 -3.598 1.00 67.56 285 PRO A O 1
ATOM 2066 N N . ASN A 1 286 ? -16.665 10.239 -5.739 1.00 67.25 286 ASN A N 1
ATOM 2067 C CA . ASN A 1 286 ? -16.723 11.699 -5.925 1.00 67.25 286 ASN A CA 1
ATOM 2068 C C . ASN A 1 286 ? -15.367 12.443 -5.854 1.00 67.25 286 ASN A C 1
ATOM 2070 O O . ASN A 1 286 ? -15.363 13.624 -5.512 1.00 67.25 286 ASN A O 1
ATOM 2074 N N . ASP A 1 287 ? -14.233 11.783 -6.130 1.00 64.44 287 ASP A N 1
ATOM 2075 C CA . ASP A 1 287 ? -12.884 12.391 -6.143 1.00 64.44 287 ASP A CA 1
ATOM 2076 C C . ASP A 1 287 ? -12.505 13.124 -4.839 1.00 64.44 287 ASP A C 1
ATOM 2078 O O . ASP A 1 287 ? -11.737 14.092 -4.815 1.00 64.44 287 ASP A O 1
ATOM 2082 N N . SER A 1 288 ? -13.038 12.650 -3.710 1.00 68.25 288 SER A N 1
ATOM 2083 C CA . SER A 1 288 ? -12.902 13.300 -2.403 1.00 68.25 288 SER A CA 1
ATOM 2084 C C . SER A 1 288 ? -11.447 13.475 -1.940 1.00 68.25 288 SER A C 1
ATOM 2086 O O . SER A 1 288 ? -11.153 14.420 -1.217 1.00 68.25 288 SER A O 1
ATOM 2088 N N . GLU A 1 289 ? -10.523 12.608 -2.365 1.00 63.91 289 GLU A N 1
ATOM 2089 C CA . GLU A 1 289 ? -9.097 12.698 -2.006 1.00 63.91 289 GLU A CA 1
ATOM 2090 C C . GLU A 1 289 ? -8.415 13.933 -2.595 1.00 63.91 289 GLU A C 1
ATOM 2092 O O . GLU A 1 289 ? -7.646 14.585 -1.893 1.00 63.91 289 GLU A O 1
ATOM 2097 N N . GLY A 1 290 ? -8.775 14.340 -3.816 1.00 59.44 290 GLY A N 1
ATOM 2098 C CA . GLY A 1 290 ? -8.278 15.590 -4.396 1.00 59.44 290 GLY A CA 1
ATOM 2099 C C . GLY A 1 290 ? -8.787 16.839 -3.666 1.00 59.44 290 GLY A C 1
ATOM 2100 O O . GLY A 1 290 ? -8.144 17.883 -3.711 1.00 59.44 290 GLY A O 1
ATOM 2101 N N . THR A 1 291 ? -9.924 16.731 -2.970 1.00 70.62 291 THR A N 1
ATOM 2102 C CA . THR A 1 291 ? -10.572 17.858 -2.278 1.00 70.62 291 THR A CA 1
ATOM 2103 C C . THR A 1 291 ? -10.187 17.937 -0.798 1.00 70.62 291 THR A C 1
ATOM 2105 O O . THR A 1 291 ? -9.983 19.027 -0.272 1.00 70.62 291 THR A O 1
ATOM 2108 N N . TYR A 1 292 ? -10.080 16.794 -0.115 1.00 76.00 292 TYR A N 1
ATOM 2109 C CA . TYR A 1 292 ? -9.924 16.724 1.343 1.00 76.00 292 TYR A CA 1
ATOM 2110 C C . TYR A 1 292 ? -8.602 16.089 1.801 1.00 76.00 292 TYR A C 1
ATOM 2112 O O . TYR A 1 292 ? -8.326 16.063 2.998 1.00 76.00 292 TYR A O 1
ATOM 2120 N N . GLY A 1 293 ? -7.782 15.575 0.878 1.00 70.88 293 GLY A N 1
ATOM 2121 C CA . GLY A 1 293 ? -6.513 14.902 1.182 1.00 70.88 293 GLY A CA 1
ATOM 2122 C C . GLY A 1 293 ? -6.649 13.445 1.642 1.00 70.88 293 GLY A C 1
ATOM 2123 O O . GLY A 1 293 ? -5.643 12.823 1.966 1.00 70.88 293 GLY A O 1
ATOM 2124 N N . PHE A 1 294 ? -7.871 12.904 1.686 1.00 78.00 294 PHE A N 1
ATOM 2125 C CA . PHE A 1 294 ? -8.180 11.493 1.951 1.00 78.00 294 PHE A CA 1
ATOM 2126 C C . PHE A 1 294 ? -9.548 11.123 1.357 1.00 78.00 294 PHE A C 1
ATOM 2128 O O . PHE A 1 294 ? -10.361 12.003 1.048 1.00 78.00 294 PHE A O 1
ATOM 2135 N N . CYS A 1 295 ? -9.833 9.827 1.188 1.00 83.56 295 CYS A N 1
ATOM 2136 C CA . CYS A 1 295 ? -11.131 9.416 0.664 1.00 83.56 295 CYS A CA 1
ATOM 2137 C C . CYS A 1 295 ? -12.215 9.525 1.744 1.00 83.56 295 CYS A C 1
ATOM 2139 O O . CYS A 1 295 ? -12.116 8.874 2.784 1.00 83.56 295 CYS A O 1
ATOM 2141 N N . ILE A 1 296 ? -13.300 10.248 1.464 1.00 89.88 296 ILE A N 1
ATOM 2142 C CA . ILE A 1 296 ? -14.501 10.281 2.297 1.00 89.88 296 ILE A CA 1
ATOM 2143 C C . ILE A 1 296 ? -15.759 10.263 1.432 1.00 89.88 296 ILE A C 1
ATOM 2145 O O . ILE A 1 296 ? -15.911 11.037 0.491 1.00 89.88 296 ILE A O 1
ATOM 2149 N N . HIS A 1 297 ? -16.687 9.378 1.773 1.00 91.69 297 HIS A N 1
ATOM 2150 C CA . HIS A 1 297 ? -17.948 9.216 1.072 1.00 91.69 297 HIS A CA 1
ATOM 2151 C C . HIS A 1 297 ? -19.095 9.024 2.060 1.00 91.69 297 HIS A C 1
ATOM 2153 O O . HIS A 1 297 ? -19.015 8.204 2.974 1.00 91.69 297 HIS A O 1
ATOM 2159 N N . HIS A 1 298 ? -20.184 9.763 1.864 1.00 93.94 298 HIS A N 1
ATOM 2160 C CA . HIS A 1 298 ? -21.395 9.626 2.664 1.00 93.94 298 HIS A CA 1
ATOM 2161 C C . HIS A 1 298 ? -22.441 8.802 1.904 1.00 93.94 298 HIS A C 1
ATOM 2163 O O . HIS A 1 298 ? -22.986 9.246 0.892 1.00 93.94 298 HIS A O 1
ATOM 2169 N N . ILE A 1 299 ? -22.763 7.619 2.430 1.00 93.75 299 ILE A N 1
ATOM 2170 C CA . ILE A 1 299 ? -23.835 6.764 1.915 1.00 93.75 299 ILE A CA 1
ATOM 2171 C C . ILE A 1 299 ? -25.134 7.157 2.617 1.00 93.75 299 ILE A C 1
ATOM 2173 O O . ILE A 1 299 ? -25.349 6.778 3.768 1.00 93.75 299 ILE A O 1
ATOM 2177 N N . GLY A 1 300 ? -26.000 7.897 1.920 1.00 93.50 300 GLY A N 1
ATOM 2178 C CA . GLY A 1 300 ? -27.280 8.376 2.453 1.00 93.50 300 GLY A CA 1
ATOM 2179 C C . GLY A 1 300 ? -28.303 7.283 2.797 1.00 93.50 300 GLY A C 1
ATOM 2180 O O . GLY A 1 300 ? -28.109 6.096 2.520 1.00 93.50 300 GLY A O 1
ATOM 2181 N N . GLY A 1 301 ? -29.415 7.720 3.396 1.00 93.94 301 GLY A N 1
ATOM 2182 C CA . GLY A 1 301 ? -30.526 6.870 3.839 1.00 93.94 301 GLY A CA 1
ATOM 2183 C C . GLY A 1 301 ? -30.431 6.497 5.320 1.00 93.94 301 GLY A C 1
ATOM 2184 O O . GLY A 1 301 ? -29.397 6.022 5.775 1.00 93.94 301 GLY A O 1
ATOM 2185 N N . TYR A 1 302 ? -31.509 6.719 6.078 1.00 96.31 302 TYR A N 1
ATOM 2186 C CA . TYR A 1 302 ? -31.606 6.374 7.506 1.00 96.31 302 TYR A CA 1
ATOM 2187 C C . TYR A 1 302 ? -32.151 4.958 7.720 1.00 96.31 302 TYR A C 1
ATOM 2189 O O . TYR A 1 302 ? -33.104 4.728 8.461 1.00 96.31 302 TYR A O 1
ATOM 2197 N N . ASP A 1 303 ? -31.538 4.001 7.035 1.00 96.50 303 ASP A N 1
ATOM 2198 C CA . ASP A 1 303 ? -31.973 2.608 6.910 1.00 96.50 303 ASP A CA 1
ATOM 2199 C C . ASP A 1 303 ? -30.901 1.602 7.367 1.00 96.50 303 ASP A C 1
ATOM 2201 O O . ASP A 1 303 ? -31.101 0.395 7.252 1.00 96.50 303 ASP A O 1
ATOM 2205 N N . LYS A 1 304 ? -29.767 2.074 7.911 1.00 96.38 304 LYS A N 1
ATOM 2206 C CA . LYS A 1 304 ? -28.639 1.217 8.308 1.00 96.38 304 LYS A CA 1
ATOM 2207 C C . LYS A 1 304 ? -28.394 1.277 9.810 1.00 96.38 304 LYS A C 1
ATOM 2209 O O . LYS A 1 304 ? -28.096 2.334 10.366 1.00 96.38 304 LYS A O 1
ATOM 2214 N N . THR A 1 305 ? -28.445 0.126 10.469 1.00 94.81 305 THR A N 1
ATOM 2215 C CA . THR A 1 305 ? -27.819 -0.056 11.791 1.00 94.81 305 THR A CA 1
ATOM 2216 C C . THR A 1 305 ? -26.305 0.133 11.691 1.00 94.81 305 THR A C 1
ATOM 2218 O O . THR A 1 305 ? -25.736 0.081 10.599 1.00 94.81 305 THR A O 1
ATOM 2221 N N . PHE A 1 306 ? -25.615 0.294 12.821 1.00 92.44 306 PHE A N 1
ATOM 2222 C CA . PHE A 1 306 ? -24.156 0.461 12.831 1.00 92.44 306 PHE A CA 1
ATOM 2223 C C . PHE A 1 306 ? -23.416 -0.660 12.083 1.00 92.44 306 PHE A C 1
ATOM 2225 O O . PHE A 1 306 ? -22.535 -0.400 11.263 1.00 92.44 306 PHE A O 1
ATOM 2232 N N . GLY A 1 307 ? -23.811 -1.918 12.313 1.00 90.00 307 GLY A N 1
ATOM 2233 C CA . GLY A 1 307 ? -23.215 -3.070 11.632 1.00 90.00 307 GLY A CA 1
ATOM 2234 C C . GLY A 1 307 ? -23.440 -3.045 10.116 1.00 90.00 307 GLY A C 1
ATOM 2235 O O . GLY A 1 307 ? -22.512 -3.316 9.352 1.00 90.00 307 GLY A O 1
ATOM 2236 N N . GLN A 1 308 ? -24.643 -2.658 9.677 1.00 92.94 308 GLN A N 1
ATOM 2237 C CA . GLN A 1 308 ? -24.980 -2.512 8.257 1.00 92.94 308 GLN A CA 1
ATOM 2238 C C . GLN A 1 308 ? -24.253 -1.330 7.611 1.00 92.94 308 GLN A C 1
ATOM 2240 O O . GLN A 1 308 ? -23.794 -1.453 6.482 1.00 92.94 308 GLN A O 1
ATOM 2245 N N . ALA A 1 309 ? -24.084 -0.215 8.320 1.00 95.06 309 ALA A N 1
ATOM 2246 C CA . ALA A 1 309 ? -23.317 0.932 7.846 1.00 95.06 309 ALA A CA 1
ATOM 2247 C C . ALA A 1 309 ? -21.834 0.577 7.667 1.00 95.06 309 ALA A C 1
ATOM 2249 O O . ALA A 1 309 ? -21.244 0.871 6.630 1.00 95.06 309 ALA A O 1
ATOM 2250 N N . ALA A 1 310 ? -21.251 -0.150 8.626 1.00 89.81 310 ALA A N 1
ATOM 2251 C CA . ALA A 1 310 ? -19.894 -0.669 8.498 1.00 89.81 310 ALA A CA 1
ATOM 2252 C C . ALA A 1 310 ? -19.754 -1.642 7.317 1.00 89.81 310 ALA A C 1
ATOM 2254 O O . ALA A 1 310 ? -18.758 -1.599 6.596 1.00 89.81 310 ALA A O 1
ATOM 2255 N N . ALA A 1 311 ? -20.749 -2.505 7.093 1.00 83.44 311 ALA A N 1
ATOM 2256 C CA . ALA A 1 311 ? -20.776 -3.398 5.938 1.00 83.44 311 ALA A CA 1
ATOM 2257 C C . ALA A 1 311 ? -20.924 -2.634 4.611 1.00 83.44 311 ALA A C 1
ATOM 2259 O O . ALA A 1 311 ? -20.239 -2.969 3.649 1.00 83.44 311 ALA A O 1
ATOM 2260 N N . ALA A 1 312 ? -21.744 -1.581 4.575 1.00 84.94 312 ALA A N 1
ATOM 2261 C CA . ALA A 1 312 ? -21.918 -0.725 3.406 1.00 84.94 312 ALA A CA 1
ATOM 2262 C C . ALA A 1 312 ? -20.607 -0.025 3.022 1.00 84.94 312 ALA A C 1
ATOM 2264 O O . ALA A 1 312 ? -20.213 -0.084 1.861 1.00 84.94 312 ALA A O 1
ATOM 2265 N N . CYS A 1 313 ? -19.868 0.530 3.990 1.00 86.06 313 CYS A N 1
ATOM 2266 C CA . CYS A 1 313 ? -18.541 1.087 3.715 1.00 86.06 313 CYS A CA 1
ATOM 2267 C C . CYS A 1 313 ? -17.567 0.019 3.199 1.00 86.06 313 CYS A C 1
ATOM 2269 O O . CYS A 1 313 ? -16.879 0.246 2.207 1.00 86.06 313 CYS A O 1
ATOM 2271 N N . ARG A 1 314 ? -17.554 -1.178 3.804 1.00 83.12 314 ARG A N 1
ATOM 2272 C CA . ARG A 1 314 ? -16.693 -2.280 3.338 1.00 83.12 314 ARG A CA 1
ATOM 2273 C C . ARG A 1 314 ? -17.028 -2.737 1.919 1.00 83.12 314 ARG A C 1
ATOM 2275 O O . ARG A 1 314 ? -16.117 -3.107 1.187 1.00 83.12 314 ARG A O 1
ATOM 2282 N N . SER A 1 315 ? -18.300 -2.684 1.519 1.00 78.31 315 SER A N 1
ATOM 2283 C CA . SER A 1 315 ? -18.737 -3.067 0.167 1.00 78.31 315 SER A CA 1
ATOM 2284 C C . SER A 1 315 ? -18.151 -2.178 -0.933 1.00 78.31 315 SER A C 1
ATOM 2286 O O . SER A 1 315 ? -17.973 -2.637 -2.056 1.00 78.31 315 SER A O 1
ATOM 2288 N N . ILE A 1 316 ? -17.787 -0.941 -0.584 1.00 75.12 316 ILE A N 1
ATOM 2289 C CA . ILE A 1 316 ? -17.093 0.006 -1.459 1.00 75.12 316 ILE A CA 1
ATOM 2290 C C . ILE A 1 316 ? -15.609 0.133 -1.095 1.00 75.12 316 ILE A C 1
ATOM 2292 O O . ILE A 1 316 ? -15.010 1.151 -1.389 1.00 75.12 316 ILE A O 1
ATOM 2296 N N . GLY A 1 317 ? -15.000 -0.846 -0.415 1.00 73.50 317 GLY A N 1
ATOM 2297 C CA . GLY A 1 317 ? -13.563 -0.825 -0.108 1.00 73.50 317 GLY A CA 1
ATOM 2298 C C . GLY A 1 317 ? -13.120 0.249 0.897 1.00 73.50 317 GLY A C 1
ATOM 2299 O O . GLY A 1 317 ? -11.951 0.637 0.896 1.00 73.50 317 GLY A O 1
ATOM 2300 N N . MET A 1 318 ? -14.037 0.730 1.742 1.00 85.19 318 MET A N 1
ATOM 2301 C CA . MET A 1 318 ? -13.807 1.748 2.774 1.00 85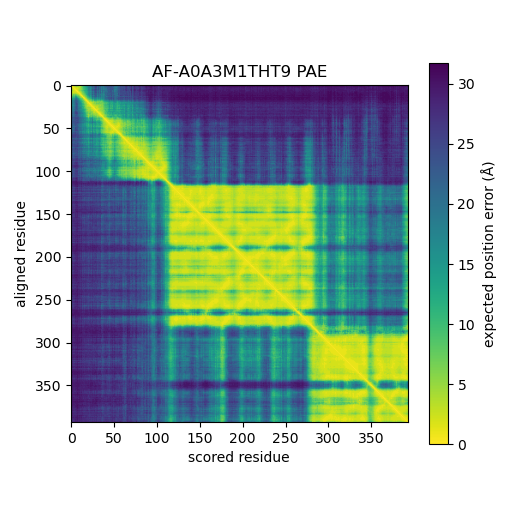.19 318 MET A CA 1
ATOM 2302 C C . MET A 1 318 ? -14.158 1.208 4.172 1.00 85.19 318 MET A C 1
ATOM 2304 O O . MET A 1 318 ? -14.773 0.152 4.330 1.00 85.19 318 MET A O 1
ATOM 2308 N N . ARG A 1 319 ? -13.814 1.949 5.226 1.00 93.06 319 ARG A N 1
ATOM 2309 C CA . ARG A 1 319 ? -14.275 1.700 6.607 1.00 93.06 319 ARG A CA 1
ATOM 2310 C C . ARG A 1 319 ? -15.167 2.837 7.084 1.00 93.06 319 ARG A C 1
ATOM 2312 O O . ARG A 1 319 ? -15.231 3.869 6.433 1.00 93.06 319 ARG A O 1
ATOM 2319 N N . LEU A 1 320 ? -15.840 2.685 8.225 1.00 94.25 320 LEU A N 1
ATOM 2320 C CA . LEU A 1 320 ? -16.478 3.847 8.851 1.00 94.25 320 LEU A CA 1
ATOM 2321 C C . LEU A 1 320 ? -15.412 4.909 9.176 1.00 94.25 320 LEU A C 1
ATOM 2323 O O . LEU A 1 320 ? -14.338 4.583 9.694 1.00 94.25 320 LEU A O 1
ATOM 2327 N N . CYS A 1 321 ? -15.719 6.169 8.882 1.00 93.94 321 CYS A N 1
ATOM 2328 C CA . CYS A 1 321 ? -14.913 7.311 9.294 1.00 93.94 321 CYS A CA 1
ATOM 2329 C C . CYS A 1 321 ? -14.913 7.442 10.810 1.00 93.94 321 CYS A C 1
ATOM 2331 O O . CYS A 1 321 ? -15.953 7.302 11.449 1.00 93.94 321 CYS A O 1
ATOM 2333 N N . THR A 1 322 ? -13.784 7.806 11.388 1.00 93.94 322 THR A N 1
ATOM 2334 C CA . THR A 1 322 ? -13.721 8.377 12.730 1.00 93.94 322 THR A CA 1
ATOM 2335 C C . THR A 1 322 ? -14.329 9.780 12.741 1.00 93.94 322 THR A C 1
ATOM 2337 O O . THR A 1 322 ? -14.401 10.471 11.723 1.00 93.94 322 THR A O 1
ATOM 2340 N N . LEU A 1 323 ? -14.740 10.244 13.916 1.00 90.69 323 LEU A N 1
ATOM 2341 C CA . LEU A 1 323 ? -15.239 11.599 14.114 1.00 90.69 323 LEU A CA 1
ATOM 2342 C C . LEU A 1 323 ? -14.172 12.659 13.788 1.00 90.69 323 LEU A C 1
ATOM 2344 O O . LEU A 1 323 ? -14.505 13.730 13.280 1.00 90.69 323 LEU A O 1
ATOM 2348 N N . SER A 1 324 ? -12.895 12.350 14.029 1.00 90.12 324 SER A N 1
ATOM 2349 C CA . SER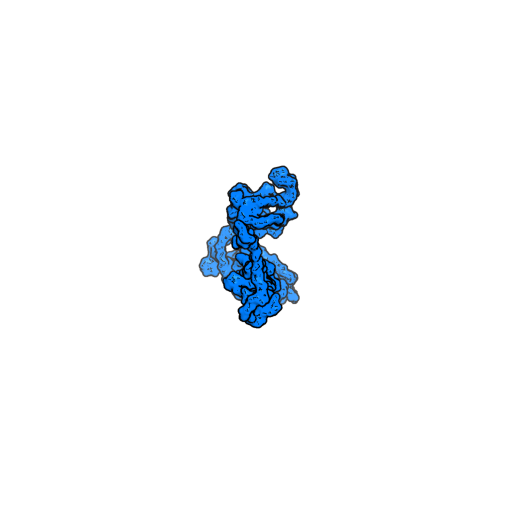 A 1 324 ? -11.761 13.190 13.632 1.00 90.12 324 SER A CA 1
ATOM 2350 C C . SER A 1 324 ? -11.662 13.340 12.117 1.00 90.12 324 SER A C 1
ATOM 2352 O O . SER A 1 324 ? -11.437 14.446 11.641 1.00 90.12 324 SER A O 1
ATOM 2354 N N . GLU A 1 325 ? -11.898 12.275 11.351 1.00 92.12 325 GLU A N 1
ATOM 2355 C CA . GLU A 1 325 ? -11.886 12.340 9.883 1.00 92.12 325 GLU A CA 1
ATOM 2356 C C . GLU A 1 325 ? -13.081 13.134 9.348 1.00 92.12 325 GLU A C 1
ATOM 2358 O O . GLU A 1 325 ? -12.913 13.984 8.481 1.00 92.12 325 GLU A O 1
ATOM 2363 N N . VAL A 1 326 ? -14.277 12.958 9.922 1.00 93.50 326 VAL A N 1
ATOM 2364 C CA . VAL A 1 326 ? -15.435 13.800 9.561 1.00 93.50 326 VAL A CA 1
ATOM 2365 C C . VAL A 1 326 ? -15.164 15.278 9.882 1.00 93.50 326 VAL A C 1
ATOM 2367 O O . VAL A 1 326 ? -15.527 16.156 9.101 1.00 93.50 326 VAL A O 1
ATOM 2370 N N . SER A 1 327 ? -14.479 15.561 10.993 1.00 92.62 327 SER A N 1
ATOM 2371 C CA . SER A 1 327 ? -14.048 16.919 11.363 1.00 92.62 327 SER A CA 1
ATOM 2372 C C . SER A 1 327 ? -13.003 17.492 10.412 1.00 92.62 327 SER A C 1
ATOM 2374 O O . SER A 1 327 ? -13.121 18.649 10.017 1.00 92.62 327 SER A O 1
ATOM 2376 N N . ALA A 1 328 ? -12.026 16.692 9.986 1.00 87.19 328 ALA A N 1
ATOM 2377 C CA . ALA A 1 328 ? -11.027 17.107 9.005 1.00 87.19 328 ALA A CA 1
ATOM 2378 C C . ALA A 1 328 ? -11.670 17.425 7.645 1.00 87.19 328 ALA A C 1
ATOM 2380 O O . ALA A 1 328 ? -11.393 18.471 7.063 1.00 87.19 328 ALA A O 1
ATOM 2381 N N . ALA A 1 329 ? -12.602 16.584 7.185 1.00 88.25 329 ALA A N 1
ATOM 2382 C CA . ALA A 1 329 ? -13.357 16.844 5.962 1.00 88.25 329 ALA A CA 1
ATOM 2383 C C . ALA A 1 329 ? -14.202 18.123 6.073 1.00 88.25 329 ALA A C 1
ATOM 2385 O O . ALA A 1 329 ? -14.259 18.910 5.131 1.00 88.25 329 ALA A O 1
ATOM 2386 N N . GLN A 1 330 ? -14.832 18.373 7.230 1.00 93.56 330 GLN A N 1
ATOM 2387 C CA . GLN A 1 330 ? -15.557 19.621 7.477 1.00 93.56 330 GLN A CA 1
ATOM 2388 C C . GLN A 1 330 ? -14.624 20.831 7.408 1.00 93.56 330 GLN A C 1
ATOM 2390 O O . GLN A 1 330 ? -14.953 21.801 6.735 1.00 93.56 330 GLN A O 1
ATOM 2395 N N . ALA A 1 331 ? -13.453 20.781 8.042 1.00 89.00 331 ALA A N 1
ATOM 2396 C CA . ALA A 1 331 ? -12.479 21.869 7.966 1.00 89.00 331 ALA A CA 1
ATOM 2397 C C . ALA A 1 331 ? -12.027 22.149 6.518 1.00 89.00 331 ALA A C 1
ATOM 2399 O O . ALA A 1 331 ? -11.743 23.292 6.172 1.00 89.00 331 ALA A O 1
ATOM 2400 N N . ALA A 1 332 ? -12.031 21.121 5.666 1.00 84.38 332 ALA A N 1
ATOM 2401 C CA . ALA A 1 332 ? -11.727 21.208 4.241 1.00 84.38 332 ALA A CA 1
ATOM 2402 C C . ALA A 1 332 ? -12.957 21.489 3.341 1.00 84.38 332 ALA A C 1
ATOM 2404 O O . ALA A 1 332 ? -12.857 21.421 2.119 1.00 84.38 332 ALA A O 1
ATOM 2405 N N . GLY A 1 333 ? -14.119 21.831 3.913 1.00 88.12 333 GLY A N 1
ATOM 2406 C CA . GLY A 1 333 ? -15.286 22.314 3.162 1.00 88.12 333 GLY A CA 1
ATOM 2407 C C . GLY A 1 333 ? -16.426 21.309 2.958 1.00 88.12 333 GLY A C 1
ATOM 2408 O O . GLY A 1 333 ? -17.401 21.636 2.283 1.00 88.12 333 GLY A O 1
ATOM 2409 N N . ALA A 1 334 ? -16.362 20.102 3.526 1.00 89.56 334 ALA A N 1
ATOM 2410 C CA . ALA A 1 334 ? -17.421 19.102 3.364 1.00 89.56 334 ALA A CA 1
ATOM 2411 C C . ALA A 1 334 ? -18.766 19.535 3.988 1.00 89.56 334 ALA A C 1
ATOM 2413 O O . ALA A 1 334 ? -18.803 20.127 5.074 1.00 89.56 334 ALA A O 1
ATOM 2414 N N . GLN A 1 335 ? -19.879 19.202 3.318 1.00 92.38 335 GLN A N 1
ATOM 2415 C CA . GLN A 1 335 ? -21.254 19.420 3.791 1.00 92.38 335 GLN A CA 1
ATOM 2416 C C . GLN A 1 335 ? -22.230 18.417 3.153 1.00 92.38 335 GLN A C 1
ATOM 2418 O O . GLN A 1 335 ? -22.278 18.311 1.931 1.00 92.38 335 GLN A O 1
ATOM 2423 N N . TRP A 1 336 ? -23.061 17.735 3.955 1.00 91.88 336 TRP A N 1
ATOM 2424 C CA . TRP A 1 336 ? -24.120 16.848 3.422 1.00 91.88 336 TRP A CA 1
ATOM 2425 C C . TRP A 1 336 ? -25.422 16.764 4.237 1.00 91.88 336 TRP A C 1
ATOM 2427 O O . TRP A 1 336 ? -26.327 16.052 3.817 1.00 91.88 336 TRP A O 1
ATOM 2437 N N . CYS A 1 337 ? -25.563 17.493 5.358 1.00 93.25 337 CYS A N 1
ATOM 2438 C CA . CYS A 1 337 ? -26.820 17.599 6.131 1.00 93.25 337 CYS A CA 1
ATOM 2439 C C . CYS A 1 337 ? -27.554 16.251 6.346 1.00 93.25 337 CYS A C 1
ATOM 2441 O O . CYS A 1 337 ? -28.752 16.110 6.109 1.00 93.25 337 CYS A O 1
ATOM 2443 N N . SER A 1 338 ? -26.824 15.214 6.755 1.00 95.31 338 SER A N 1
ATOM 2444 C CA . SER A 1 338 ? -27.399 13.882 6.953 1.00 95.31 338 SER A CA 1
ATOM 2445 C C . SER A 1 338 ? -26.582 13.099 7.966 1.00 95.31 338 SER A C 1
ATOM 2447 O O . SER A 1 338 ? -25.385 12.900 7.770 1.00 95.31 338 SER A O 1
ATOM 2449 N N . TRP A 1 339 ? -27.230 12.649 9.041 1.00 96.25 339 TRP A N 1
ATOM 2450 C CA . TRP A 1 339 ? -26.604 11.879 10.114 1.00 96.25 339 TRP A CA 1
ATOM 2451 C C . TRP A 1 339 ? -26.076 10.543 9.604 1.00 96.25 339 TRP A C 1
ATOM 2453 O O . TRP A 1 339 ? -26.859 9.672 9.222 1.00 96.25 339 TRP A O 1
ATOM 2463 N N . GLY A 1 340 ? -24.759 10.357 9.662 1.00 96.56 340 GLY A N 1
ATOM 2464 C CA . GLY A 1 340 ? -24.115 9.093 9.325 1.00 96.56 340 GLY A CA 1
ATOM 2465 C C . GLY A 1 340 ? -23.372 8.485 10.505 1.00 96.56 340 GLY A C 1
ATOM 2466 O O . GLY A 1 340 ? -22.795 9.203 11.323 1.00 96.56 340 GLY A O 1
ATOM 2467 N N . TRP A 1 341 ? -23.353 7.157 10.584 1.00 97.31 341 TRP A N 1
ATOM 2468 C CA . TRP A 1 341 ? -22.511 6.430 11.528 1.00 97.31 341 TRP A CA 1
ATOM 2469 C C . TRP A 1 341 ? -21.034 6.766 11.331 1.00 97.31 341 TRP A C 1
ATOM 2471 O O . TRP A 1 341 ? -20.561 6.938 10.206 1.00 97.31 341 TRP A O 1
ATOM 2481 N N . THR A 1 342 ? -20.316 6.830 12.448 1.00 95.62 342 THR A N 1
ATOM 2482 C CA . THR A 1 342 ? -18.853 6.925 12.523 1.00 95.62 342 THR A CA 1
ATOM 2483 C C . THR A 1 342 ? -18.302 5.690 13.236 1.00 95.62 342 THR A C 1
ATOM 2485 O O . THR A 1 342 ? -19.050 4.969 13.887 1.00 95.62 342 THR A O 1
ATOM 2488 N N . ALA A 1 343 ? -16.998 5.437 13.151 1.00 92.69 343 ALA A N 1
ATOM 2489 C CA . ALA A 1 343 ? -16.327 4.343 13.849 1.00 92.69 343 ALA A CA 1
ATOM 2490 C C . ALA A 1 343 ? -16.264 4.548 15.375 1.00 92.69 343 ALA A C 1
ATOM 2492 O O . ALA A 1 343 ? -15.936 3.618 16.113 1.00 92.69 343 ALA A O 1
ATOM 2493 N N . ASN A 1 344 ? -16.563 5.757 15.857 1.00 88.94 344 ASN A N 1
ATOM 2494 C CA . ASN A 1 344 ? -16.484 6.104 17.267 1.00 88.94 344 ASN A CA 1
ATOM 2495 C C . ASN A 1 344 ? -17.628 5.470 18.067 1.00 88.94 344 ASN A C 1
ATOM 2497 O O . ASN A 1 344 ? -18.799 5.528 17.685 1.00 88.94 344 ASN A O 1
ATOM 2501 N N . ARG A 1 345 ? -17.273 4.919 19.230 1.00 78.94 345 ARG A N 1
ATOM 2502 C CA . ARG A 1 345 ? -18.232 4.433 20.236 1.00 78.94 345 ARG A CA 1
ATOM 2503 C C . ARG A 1 345 ? -18.631 5.516 21.243 1.00 78.94 345 ARG A C 1
ATOM 2505 O O . ARG A 1 345 ? -19.687 5.430 21.850 1.00 78.94 345 ARG A O 1
ATOM 2512 N N . THR A 1 346 ? -17.827 6.570 21.356 1.00 68.81 346 THR A N 1
ATOM 2513 C CA . THR A 1 346 ? -18.069 7.740 22.209 1.00 68.81 346 THR A CA 1
ATOM 2514 C C . THR A 1 346 ? -17.561 9.018 21.551 1.00 68.81 346 THR A C 1
ATOM 2516 O O . THR A 1 346 ? -16.600 8.999 20.775 1.00 68.81 346 THR A O 1
ATOM 2519 N N . TYR A 1 347 ? -18.211 10.144 21.853 1.00 60.91 347 TYR A N 1
ATOM 2520 C CA . TYR A 1 347 ? -17.690 11.477 21.543 1.00 60.91 347 TYR A CA 1
ATOM 2521 C C . TYR A 1 347 ? -16.831 11.978 22.713 1.00 60.91 347 TYR A C 1
ATOM 2523 O O . TYR A 1 347 ? -17.021 11.553 23.855 1.00 60.91 347 TYR A O 1
ATOM 2531 N N . ALA A 1 348 ? -15.872 12.865 22.437 1.00 47.31 348 ALA A N 1
ATOM 2532 C CA . ALA A 1 348 ? -14.972 13.401 23.456 1.00 47.31 348 ALA A CA 1
ATOM 2533 C C . ALA A 1 348 ? -15.772 14.053 24.606 1.00 47.31 348 ALA A C 1
ATOM 2535 O O . ALA A 1 348 ? -16.471 15.042 24.390 1.00 47.31 348 ALA A O 1
ATOM 2536 N N . GLY A 1 349 ? -15.681 13.469 25.808 1.00 52.56 349 GLY A N 1
ATOM 2537 C CA . GLY A 1 349 ? -16.360 13.933 27.027 1.00 52.56 349 GLY A CA 1
ATOM 2538 C C . GLY A 1 349 ? -17.502 13.044 27.547 1.00 52.56 349 GLY A C 1
ATOM 2539 O O . GLY A 1 349 ? -18.023 13.328 28.622 1.00 52.56 349 GLY A O 1
ATOM 2540 N N . GLY A 1 350 ? -17.888 11.979 26.835 1.00 56.16 350 GLY A N 1
ATOM 2541 C CA . GLY A 1 350 ? -18.851 10.974 27.312 1.00 56.16 350 GLY A CA 1
ATOM 2542 C C . GLY A 1 350 ? -18.168 9.686 27.787 1.00 56.16 350 GLY A C 1
ATOM 2543 O O . GLY A 1 350 ? -17.203 9.237 27.169 1.00 56.16 350 GLY A O 1
ATOM 2544 N N . GLY A 1 351 ? -18.662 9.081 28.873 1.00 55.34 351 GLY A N 1
ATOM 2545 C CA . GLY A 1 351 ? -18.193 7.771 29.341 1.00 55.34 351 GLY A CA 1
ATOM 2546 C C . GLY A 1 351 ? -18.410 6.679 28.288 1.00 55.34 351 GLY A C 1
ATOM 2547 O O . GLY A 1 351 ? -19.398 6.709 27.556 1.00 55.34 351 GLY A O 1
ATOM 2548 N N . VAL A 1 352 ? -17.476 5.728 28.193 1.00 55.47 352 VAL A N 1
ATOM 2549 C CA . VAL A 1 352 ? -17.603 4.543 27.326 1.00 55.47 352 VAL A CA 1
ATOM 2550 C C . VAL A 1 352 ? -18.843 3.741 27.716 1.00 55.47 352 VAL A C 1
ATOM 2552 O O . VAL A 1 352 ? -18.983 3.333 28.864 1.00 55.47 352 VAL A O 1
ATOM 2555 N N . ASN A 1 353 ? -19.749 3.536 26.760 1.00 60.00 353 ASN A N 1
ATOM 2556 C CA . ASN A 1 353 ? -20.928 2.694 26.920 1.00 60.00 353 ASN A CA 1
ATOM 2557 C C . ASN A 1 353 ? -20.979 1.693 25.762 1.00 60.00 353 ASN A C 1
ATOM 2559 O O . ASN A 1 353 ? -21.062 2.085 24.599 1.00 60.00 353 ASN A O 1
ATOM 2563 N N . ASP A 1 354 ? -20.964 0.400 26.078 1.00 68.25 354 ASP A N 1
ATOM 2564 C CA . ASP A 1 354 ? -20.935 -0.684 25.088 1.00 68.25 354 ASP A CA 1
ATOM 2565 C C . ASP A 1 354 ? -22.235 -0.827 24.279 1.00 68.25 354 ASP A C 1
ATOM 2567 O O . ASP A 1 354 ? -22.290 -1.594 23.318 1.00 68.25 354 ASP A O 1
ATOM 2571 N N . SER A 1 355 ? -23.282 -0.073 24.629 1.00 76.75 355 SER A N 1
ATOM 2572 C CA . SER A 1 355 ? -24.599 -0.127 23.978 1.00 76.75 355 SER A CA 1
ATOM 2573 C C . SER A 1 355 ? -24.875 1.002 22.972 1.00 76.75 355 SER A C 1
ATOM 2575 O O . SER A 1 355 ? -25.935 1.014 22.332 1.00 76.75 355 SER A O 1
ATOM 2577 N N . GLN A 1 356 ? -23.945 1.948 22.800 1.00 83.81 356 GLN A N 1
ATOM 2578 C CA . GLN A 1 356 ? -24.156 3.154 21.994 1.00 83.81 356 GLN A CA 1
ATOM 2579 C C . GLN A 1 356 ? -23.024 3.409 20.991 1.00 83.81 356 GLN A C 1
ATOM 2581 O O . GLN A 1 356 ? -21.882 3.002 21.188 1.00 83.81 356 GLN A O 1
ATOM 2586 N N . GLY A 1 357 ? -23.353 4.115 19.908 1.00 88.56 357 GLY A N 1
ATOM 2587 C CA . GLY A 1 357 ? -22.399 4.573 18.904 1.00 88.56 357 GLY A CA 1
ATOM 2588 C C . GLY A 1 357 ? -22.621 6.032 18.518 1.00 88.56 357 GLY A C 1
ATOM 2589 O O . GLY A 1 357 ? -23.611 6.661 18.902 1.00 88.56 357 GLY A O 1
ATOM 2590 N N . VAL A 1 358 ? -21.688 6.572 17.737 1.00 92.69 358 VAL A N 1
ATOM 2591 C CA . VAL A 1 358 ? -21.678 7.988 17.359 1.00 92.69 358 VAL A CA 1
ATOM 2592 C C . VAL A 1 358 ? -22.127 8.172 15.915 1.00 92.69 358 VAL A C 1
ATOM 2594 O O . VAL A 1 358 ? -21.595 7.540 14.996 1.00 92.69 358 VAL A O 1
ATOM 2597 N N . THR A 1 359 ? -23.062 9.101 15.715 1.00 95.00 359 THR A N 1
ATOM 2598 C CA . THR A 1 359 ? -23.415 9.618 14.388 1.00 95.00 359 THR A CA 1
ATOM 2599 C C . THR A 1 359 ? -23.016 11.081 14.268 1.00 95.00 359 THR A C 1
ATOM 2601 O O . THR A 1 359 ? -23.047 11.830 15.249 1.00 95.00 359 THR A O 1
ATOM 2604 N N . ALA A 1 360 ? -22.609 11.481 13.067 1.00 95.88 360 ALA A N 1
ATOM 2605 C CA . ALA A 1 360 ? -22.161 12.836 12.798 1.00 95.88 360 ALA A CA 1
ATOM 2606 C C . ALA A 1 360 ? -22.442 13.273 11.359 1.00 95.88 360 ALA A C 1
ATOM 2608 O O . ALA A 1 360 ? -22.550 12.436 10.456 1.00 95.88 360 ALA A O 1
ATOM 2609 N N . PHE A 1 361 ? -22.519 14.589 11.154 1.00 96.00 361 PHE A N 1
ATOM 2610 C CA . PHE A 1 361 ? -22.473 15.197 9.826 1.00 96.00 361 PHE A CA 1
ATOM 2611 C C . PHE A 1 361 ? -21.817 16.588 9.844 1.00 96.00 361 PHE A C 1
ATOM 2613 O O . PHE A 1 361 ? -21.964 17.321 10.825 1.00 96.00 361 PHE A O 1
ATOM 2620 N N . PRO A 1 362 ? -21.097 16.966 8.775 1.00 95.50 362 PRO A N 1
ATOM 2621 C CA . PRO A 1 362 ? -20.442 18.257 8.648 1.00 95.50 362 PRO A CA 1
ATOM 2622 C C . PRO A 1 362 ? -21.356 19.303 7.989 1.00 95.50 362 PRO A C 1
ATOM 2624 O O . PRO A 1 362 ? -22.139 18.989 7.085 1.00 95.50 362 PRO A O 1
ATOM 2627 N N . MET A 1 363 ? -21.225 20.559 8.423 1.00 95.56 363 MET A N 1
ATOM 2628 C CA . MET A 1 363 ? -21.894 21.732 7.851 1.00 95.56 363 MET A CA 1
ATOM 2629 C C . MET A 1 363 ? -20.911 22.888 7.654 1.00 95.56 363 MET A C 1
ATOM 2631 O O . MET A 1 363 ? -20.153 23.212 8.568 1.00 95.56 363 MET A O 1
ATOM 2635 N N . GLN A 1 364 ? -20.979 23.559 6.500 1.00 93.31 364 GLN A N 1
ATOM 2636 C CA . GLN A 1 364 ? -20.248 24.807 6.225 1.00 93.31 364 GLN A CA 1
ATOM 2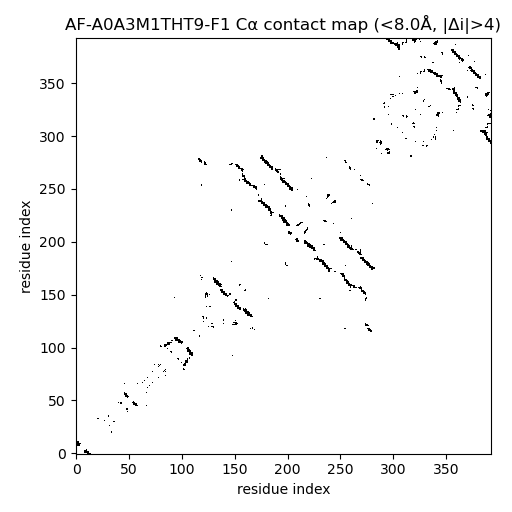637 C C . GLN A 1 364 ? -21.080 26.057 6.503 1.00 93.31 364 GLN A C 1
ATOM 2639 O O . GLN A 1 364 ? -20.538 27.126 6.767 1.00 93.31 364 GLN A O 1
ATOM 2644 N N . SER A 1 365 ? -22.405 25.936 6.443 1.00 91.94 365 SER A N 1
ATOM 2645 C CA . SER A 1 365 ? -23.325 27.060 6.605 1.00 91.94 365 SER A CA 1
ATOM 2646 C C . SER A 1 365 ? -24.509 26.685 7.502 1.00 91.94 365 SER A C 1
ATOM 2648 O O . SER A 1 365 ? -24.966 25.540 7.462 1.00 91.94 365 SER A O 1
ATOM 2650 N N . PRO A 1 366 ? -25.036 27.615 8.322 1.00 89.94 366 PRO A N 1
ATOM 2651 C CA . PRO A 1 366 ? -26.257 27.369 9.077 1.00 89.94 366 PRO A CA 1
ATOM 2652 C C . PRO A 1 366 ? -27.427 27.155 8.114 1.00 89.94 366 PRO A C 1
ATOM 2654 O O . PRO A 1 366 ? -27.815 28.073 7.395 1.00 89.94 366 PRO A O 1
ATOM 2657 N N . SER A 1 367 ? -28.010 25.957 8.119 1.00 89.31 367 SER A N 1
ATOM 2658 C CA . SER A 1 367 ? -29.194 25.645 7.316 1.00 89.31 367 SER A CA 1
ATOM 2659 C C . SER A 1 367 ? -30.340 25.160 8.209 1.00 89.31 367 SER A C 1
ATOM 2661 O O . SER A 1 367 ? -30.127 24.249 9.024 1.00 89.31 367 SER A O 1
ATOM 2663 N N . PRO A 1 368 ? -31.559 25.719 8.065 1.00 87.44 368 PRO A N 1
ATOM 2664 C CA . PRO A 1 368 ? -32.759 25.174 8.692 1.00 87.44 368 PRO A CA 1
ATOM 2665 C C . PRO A 1 368 ? -32.936 23.693 8.333 1.00 87.44 368 PRO A C 1
ATOM 2667 O O . PRO A 1 368 ? -32.726 23.299 7.189 1.00 87.44 368 PRO A O 1
ATOM 2670 N N . GLY A 1 369 ? -33.271 22.858 9.321 1.00 84.62 369 GLY A N 1
ATOM 2671 C CA . GLY A 1 369 ? -33.369 21.399 9.154 1.00 84.62 369 GLY A CA 1
ATOM 2672 C C . GLY A 1 369 ? -32.038 20.639 9.268 1.00 84.62 369 GLY A C 1
ATOM 2673 O O . GLY A 1 369 ? -32.054 19.434 9.485 1.00 84.62 369 GLY A O 1
ATOM 2674 N N . CYS A 1 370 ? -30.900 21.340 9.241 1.00 87.62 370 CYS A N 1
ATOM 2675 C CA . CYS A 1 370 ? -29.548 20.775 9.364 1.00 87.62 370 CYS A CA 1
ATOM 2676 C C . CYS A 1 370 ? -28.871 21.165 10.690 1.00 87.62 370 CYS A C 1
ATOM 2678 O O . CYS A 1 370 ? -27.654 21.322 10.763 1.00 87.62 370 CYS A O 1
ATOM 2680 N N . GLY A 1 371 ? -29.669 21.415 11.731 1.00 82.81 371 GLY A N 1
ATOM 2681 C CA . GLY A 1 371 ? -29.199 21.834 13.055 1.00 82.81 371 GLY A CA 1
ATOM 2682 C C . GLY A 1 371 ? -28.768 23.303 13.184 1.00 82.81 371 GLY A C 1
ATOM 2683 O O . GLY A 1 371 ? -28.380 23.705 14.278 1.00 82.81 371 GLY A O 1
ATOM 2684 N N . SER A 1 372 ? -28.873 24.113 12.119 1.00 88.69 372 SER A N 1
ATOM 2685 C CA . SER A 1 372 ? -28.658 25.575 12.134 1.00 88.69 372 SER A CA 1
ATOM 2686 C C . SER A 1 372 ? -27.317 26.035 12.732 1.00 88.69 372 SER A C 1
ATOM 2688 O O . SER A 1 372 ? -27.228 27.119 13.309 1.00 88.69 372 SER A O 1
ATOM 2690 N N . LYS A 1 373 ? -26.265 25.219 12.606 1.00 88.00 373 LYS A N 1
ATOM 2691 C CA . LYS A 1 373 ? -24.913 25.498 13.111 1.00 88.00 373 LYS A CA 1
ATOM 2692 C C . LYS A 1 373 ? -23.863 25.127 12.064 1.00 88.00 373 LYS A C 1
ATOM 2694 O O . LYS A 1 373 ? -24.095 24.244 11.244 1.00 88.00 373 LYS A O 1
ATOM 2699 N N . VAL A 1 374 ? -22.720 25.808 12.116 1.00 91.44 374 VAL A N 1
ATOM 2700 C CA . VAL A 1 374 ? -21.501 25.439 11.375 1.00 91.44 374 VAL A CA 1
ATOM 2701 C C . VAL A 1 374 ? -20.676 24.482 12.232 1.00 91.44 374 VAL A C 1
ATOM 2703 O O . VAL A 1 374 ? -20.690 24.592 13.460 1.00 91.44 374 VAL A O 1
ATOM 2706 N N . GLY A 1 375 ? -19.960 23.564 11.588 1.00 93.25 375 GLY A N 1
ATOM 2707 C CA . GLY A 1 375 ? -19.110 22.574 12.243 1.00 93.25 375 GLY A CA 1
ATOM 2708 C C . GLY A 1 375 ? -19.632 21.154 12.063 1.00 93.25 375 GLY A C 1
ATOM 2709 O O . GLY A 1 375 ? -20.528 20.894 11.257 1.00 93.25 375 GLY A O 1
ATOM 2710 N N . VAL A 1 376 ? -19.053 20.218 12.811 1.00 94.38 376 VAL A N 1
ATOM 2711 C CA . VAL A 1 376 ? -19.544 18.840 12.859 1.00 94.38 376 VAL A CA 1
ATOM 2712 C C . VAL A 1 376 ? -20.587 18.720 13.954 1.00 94.38 376 VAL A C 1
ATOM 2714 O O . VAL A 1 376 ? -20.300 18.925 15.133 1.00 94.38 376 VAL A O 1
ATOM 2717 N N . LEU A 1 377 ? -21.806 18.372 13.560 1.00 94.12 377 LEU A N 1
ATOM 2718 C CA . LEU A 1 377 ? -22.852 18.016 14.501 1.00 94.12 377 LEU A CA 1
ATOM 2719 C C . LEU A 1 377 ? -22.668 16.550 14.874 1.00 94.12 377 LEU A C 1
ATOM 2721 O O . LEU A 1 377 ? -22.451 15.710 14.002 1.00 94.12 377 LEU A O 1
ATOM 2725 N N . VAL A 1 378 ? -22.729 16.260 16.172 1.00 93.12 378 VAL A N 1
ATOM 2726 C CA . VAL A 1 378 ? -22.432 14.944 16.747 1.00 93.12 378 VAL A CA 1
ATOM 2727 C C . VAL A 1 378 ? -23.537 14.567 17.717 1.00 93.12 378 VAL A C 1
ATOM 2729 O O . VAL A 1 378 ? -23.983 15.403 18.502 1.00 93.12 378 VAL A O 1
ATOM 2732 N N . GLN A 1 379 ? -23.953 13.305 17.693 1.00 91.06 379 GLN A N 1
ATOM 2733 C CA . GLN A 1 379 ? -24.856 12.745 18.693 1.00 91.06 379 GLN A CA 1
ATOM 2734 C C . GLN A 1 379 ? -24.507 11.285 18.992 1.00 91.06 379 GLN A C 1
ATOM 2736 O O . GLN A 1 379 ? -23.932 10.576 18.161 1.00 91.06 379 GLN A O 1
ATOM 2741 N N . THR A 1 380 ? -24.903 10.834 20.181 1.00 90.38 380 THR A N 1
ATOM 2742 C CA . THR A 1 380 ? -24.782 9.435 20.606 1.00 90.38 380 THR A CA 1
ATOM 2743 C C . THR A 1 380 ? -26.143 8.767 20.530 1.00 90.38 380 THR A C 1
ATOM 2745 O O . THR A 1 380 ? -27.128 9.303 21.035 1.00 90.38 380 THR A O 1
ATOM 2748 N N . VAL A 1 381 ? -26.202 7.603 19.893 1.00 90.06 381 VAL A N 1
ATOM 2749 C CA . VAL A 1 381 ? -27.442 6.862 19.632 1.00 90.06 381 VAL A CA 1
ATOM 2750 C C . VAL A 1 381 ? -27.233 5.372 19.900 1.00 90.06 381 VAL A C 1
ATOM 2752 O O . VAL A 1 381 ? -26.115 4.866 19.825 1.00 90.06 381 VAL A O 1
ATOM 2755 N N . GLY A 1 382 ? -28.303 4.646 20.230 1.00 89.12 382 GLY A N 1
ATOM 2756 C CA . GLY A 1 382 ? -28.226 3.195 20.434 1.00 89.12 382 GLY A CA 1
ATOM 2757 C C . GLY A 1 382 ? -27.949 2.448 19.127 1.00 89.12 382 GLY A C 1
ATOM 2758 O O . GLY A 1 382 ? -28.467 2.829 18.074 1.00 89.12 382 GLY A O 1
ATOM 2759 N N . PHE A 1 383 ? -27.185 1.352 19.182 1.00 86.31 383 PHE A N 1
ATOM 2760 C CA . PHE A 1 383 ? -26.809 0.572 17.989 1.00 86.31 383 PHE A CA 1
ATOM 2761 C C . PHE A 1 383 ? -27.991 -0.020 17.200 1.00 86.31 383 PHE A C 1
ATOM 2763 O O . PHE A 1 383 ? -27.836 -0.336 16.021 1.00 86.31 383 PHE A O 1
ATOM 2770 N N . GLY A 1 384 ? -29.167 -0.141 17.828 1.00 84.62 384 GLY A N 1
ATOM 2771 C CA . GLY A 1 384 ? -30.409 -0.577 17.178 1.00 84.62 384 GLY A CA 1
ATOM 2772 C C . GLY A 1 384 ? -31.116 0.496 16.339 1.00 84.62 384 GLY A C 1
ATOM 2773 O O . GLY A 1 384 ? -32.107 0.187 15.686 1.00 84.62 384 GLY A O 1
ATOM 2774 N N . THR A 1 385 ? -30.644 1.747 16.352 1.00 92.88 385 THR A N 1
ATOM 2775 C CA . THR A 1 385 ? -31.194 2.824 15.508 1.00 92.88 385 THR A CA 1
ATOM 2776 C C . THR A 1 385 ? -30.629 2.772 14.088 1.00 92.88 385 THR A C 1
ATOM 2778 O O . THR A 1 385 ? -29.571 2.183 13.856 1.00 92.88 385 THR A O 1
ATOM 2781 N N . THR A 1 386 ? -31.326 3.378 13.124 1.00 96.56 386 THR A N 1
ATOM 2782 C CA . THR A 1 386 ? -30.918 3.385 11.714 1.00 96.56 386 THR A CA 1
ATOM 2783 C C . THR A 1 386 ? -30.548 4.782 11.230 1.00 96.56 386 THR A C 1
ATOM 2785 O O . THR A 1 386 ? -31.282 5.742 11.447 1.00 96.56 386 THR A O 1
ATOM 2788 N N . TRP A 1 387 ? -29.405 4.885 10.553 1.00 96.81 387 TRP A N 1
ATOM 2789 C CA . TRP A 1 387 ? -28.817 6.134 10.060 1.00 96.81 387 TRP A CA 1
ATOM 2790 C C . TRP A 1 387 ? -28.053 5.891 8.752 1.00 96.81 387 TRP A C 1
ATOM 2792 O O . TRP A 1 387 ? -27.992 4.760 8.269 1.00 96.81 387 TRP A O 1
ATOM 2802 N N . ALA A 1 388 ? -27.477 6.949 8.181 1.00 97.31 388 ALA A N 1
ATOM 2803 C CA . ALA A 1 388 ? -26.593 6.867 7.021 1.00 97.31 388 ALA A CA 1
ATOM 2804 C C . ALA A 1 388 ? -25.205 6.322 7.420 1.00 97.31 388 ALA A C 1
ATOM 2806 O O . ALA A 1 388 ? -24.975 5.972 8.580 1.00 97.31 388 ALA A O 1
ATOM 2807 N N . ALA A 1 389 ? -24.249 6.264 6.492 1.00 97.12 389 ALA A N 1
ATOM 2808 C CA . ALA A 1 389 ? -22.872 5.858 6.791 1.00 97.12 389 ALA A CA 1
ATOM 2809 C C . ALA A 1 389 ? -21.857 6.896 6.301 1.00 97.12 389 ALA A C 1
ATOM 2811 O O . ALA A 1 389 ? -21.904 7.297 5.141 1.00 97.12 389 ALA A O 1
ATOM 2812 N N . ASN A 1 390 ? -20.921 7.296 7.165 1.00 96.38 390 ASN A N 1
ATOM 2813 C CA . ASN A 1 390 ? -19.735 8.044 6.752 1.00 96.38 390 ASN A CA 1
ATOM 2814 C C . ASN A 1 390 ? -18.596 7.047 6.527 1.00 96.38 390 ASN A C 1
ATOM 2816 O O . ASN A 1 390 ? -18.177 6.375 7.471 1.00 96.38 390 ASN A O 1
ATOM 2820 N N . CYS A 1 391 ? -18.105 6.944 5.298 1.00 94.00 391 CYS A N 1
ATOM 2821 C CA . CYS A 1 391 ? -17.087 5.984 4.895 1.00 94.00 391 CYS A CA 1
ATOM 2822 C C . CYS A 1 391 ? -15.771 6.692 4.569 1.00 94.00 391 CYS A C 1
ATOM 2824 O O . CYS A 1 391 ? -15.779 7.639 3.792 1.00 94.00 391 CYS A O 1
ATOM 2826 N N . CYS A 1 392 ? -14.658 6.235 5.143 1.00 89.25 392 CYS A N 1
ATOM 2827 C CA . CYS A 1 392 ? -13.315 6.775 4.938 1.00 89.25 392 CYS A CA 1
ATOM 2828 C C . CYS A 1 392 ? -12.337 5.669 4.532 1.00 89.25 392 CYS A C 1
ATOM 2830 O O . CYS A 1 392 ? -12.532 4.501 4.892 1.00 89.25 392 CYS A O 1
ATOM 2832 N N . ARG A 1 393 ? -11.287 6.039 3.800 1.00 82.81 393 ARG A N 1
ATOM 2833 C CA . ARG A 1 393 ? -10.145 5.171 3.508 1.00 82.81 393 ARG A CA 1
ATOM 2834 C C . ARG A 1 393 ? -8.849 5.910 3.781 1.00 82.81 393 ARG A C 1
ATOM 2836 O O . ARG A 1 393 ? -8.774 7.087 3.366 1.00 82.81 393 ARG A O 1
#